Protein AF-0000000084493021 (afdb_homodimer)

Foldseek 3Di:
DPPQQFEEEFEEDEALPCLCLVLCVVCQVLNVVLGPAAEYEYEPNHHPSNVVVCVVGRYDYHYDHPPADLVRRLVRLVVVLVDDHFKYKYAYPLLVSLLCVPPVVQVSVVSSCLVVFQKEQEAADPVLLVLDDPLQNVLQVLLQVLLCVLLVHRARLPLGIMMHGSLLSVQCNVAPDANDCSLQSQCSCVQVVVGDYHYDHDNSSHDDCSRPPDDDDDDPVVVNVVSNVVSVRSSVSSVDHNPDD/DPPQQFEEEFEEDEALPCLCLVLCVVCQVLNVVLGPAYEYEYEPNHHPSNVVVCVVGRYDYHYDHPPADLVRRLVRLVVVLVDDHFKYKYAYPLLVSLLCVPPVVQSSVVSSCLVVFQKEQEAADPVLLVLDDPLQNVLQVLLQVLLCVLLVHRARLPLGIMMHGSLLSVQCNVAPDANDCSQQSQCSCCQVVVGDYHYDHDNSSHDDCSRPPDDDDDDPVVVNVVSNVVSVRSSVSSVPHNDDD

Secondary structure (DSSP, 8-state):
------EEEEEEE--TT-TTHHHHHHHHHHHHHH-SEEEEEEETTS-HHHHHHHHTSS-EEEEE----HHHHHHHHHHHHHTSS-SEEEEE-HHHHHHHHHHHHHHHHHHHHHGGG-SEEEEEE-HHHHTTS-HHHHHHHHHHHHHHHHHHTS-----SSEEEEEHHHHHHHHHH--SS--TTHHHHIIIIIS---EEEEEESTT---HHHHPPSS---HHHHHHHHHHHHHHHHHHHHHTT---/------EEEEEEE--TT-TTHHHHHHHHHHHHHH-SEEEEEEETTS-HHHHHHHHTSS-EEEEE----HHHHHHHHHHHHHTSS-SEEEEE-HHHHHHHHHHHHHHHHHHHHHGGG-SEEEEEE-HHHHTTS-HHHHHHHHHHHHHHHHHHTS----TTSEEEEEHHHHHHHHHH--SS--TTHHHHIIIIIS---EEEEEESTT---HHHHPPSS---HHHHHHHHHHHHHHHHHHHHHTT---

Organism: NCBI:txid1637975

Nearest PDB structures (foldseek):
  3t7n-assembly1_A  TM=5.748E-01  e=3.331E-04  Homo sapiens
  4kt7-assembly1_A  TM=5.056E-01  e=1.539E-04  Anaerococcus prevotii DSM 20548
  4nan-assembly1_A-2  TM=5.086E-01  e=2.958E-04  Arabidopsis thaliana
  5mrp-assembly1_A-2  TM=5.342E-01  e=7.650E-04  Arabidopsis thaliana
  4nal-assembly1_A-2  TM=5.034E-01  e=1.385E-03  Arabidopsis thaliana

Solvent-accessible surface area (backbone atoms only — not comparable to full-atom values): 25723 Å² total; per-residue (Å²): 126,86,74,71,85,38,35,20,37,26,22,36,47,76,37,58,80,35,79,56,38,67,62,46,67,73,43,45,67,59,52,62,67,70,28,70,41,39,29,36,27,33,27,69,66,33,22,67,67,38,53,52,56,41,69,74,45,83,48,45,74,43,78,37,78,81,74,51,69,35,54,42,50,50,52,15,51,50,54,40,66,71,54,83,56,54,22,35,38,38,34,41,40,53,46,45,52,48,14,51,72,75,28,44,67,56,50,50,52,50,58,71,52,40,78,79,35,50,26,31,41,34,16,40,28,72,71,21,46,67,51,40,60,66,51,53,46,63,30,44,51,53,28,23,48,37,37,15,58,69,72,72,46,90,52,45,53,80,59,52,36,33,29,29,20,46,71,43,47,52,51,40,63,75,66,67,76,62,85,50,49,62,36,37,50,58,32,40,30,41,56,64,66,63,42,62,73,48,77,46,66,34,62,35,58,35,53,47,65,94,64,62,55,72,90,74,89,68,54,72,46,52,52,39,48,55,37,38,49,48,27,39,54,37,34,53,40,40,70,44,55,61,54,84,124,126,86,73,71,86,38,34,20,36,24,22,35,48,79,37,58,79,35,79,57,39,66,61,45,64,73,42,45,66,58,54,61,67,70,28,72,40,40,30,36,27,32,27,70,64,34,22,65,67,37,53,52,56,41,69,75,47,83,48,45,75,42,80,38,78,81,74,52,67,35,52,41,50,51,52,16,52,49,56,40,66,71,53,83,56,52,21,35,38,38,34,41,40,55,46,45,52,47,14,49,72,76,29,44,68,58,51,50,52,50,58,69,51,40,80,80,35,49,26,30,41,34,16,42,29,72,71,21,46,67,50,41,60,66,52,53,45,63,31,44,52,52,27,23,50,37,37,15,59,68,71,72,46,90,50,46,52,82,61,54,34,34,28,30,19,48,69,44,45,51,51,39,61,75,66,67,80,61,84,50,50,59,37,37,50,59,32,40,31,39,56,62,68,63,43,62,73,46,77,47,66,34,63,33,61,35,54,45,65,95,63,60,53,73,90,76,89,71,53,72,46,52,52,38,49,53,38,38,47,49,28,40,54,36,34,52,39,38,69,45,54,62,54,83,126

Sequence (490 aa):
MNRLVRTALVTVTHDPHGRNVRLFQEFKDLLEDVYSELFITVSEESSINLMDVLKNSKFKTKKIPKLGAAYARREAVKFGLSGTSQYFHYCDFDRLLTWVQNHSIELRKIVSLLPQFDYLILGRTERAFNTHPIEWIETEKITNKIFSIELGKEVDITAGSCGFSREAGNYIKDYSKEKMTDAEWAMIVHRIANLEVKYLPVEGLEYQEDINSINGRVTDSEAWLSRLKLSFIISETACKVGKYKMNRLVRTALVTVTHDPHGRNVRLFQEFKDLLEDVYSELFITVSEESSINLMDVLKNSKFKTKKIPKLGAAYARREAVKFGLSGTSQYFHYCDFDRLLTWVQNHSIELRKIVSLLPQFDYLILGRTERAFNTHPIEWIETEKITNKIFSIELGKEVDITAGSCGFSREAGNYIKDYSKEKMTDAEWAMIVHRIANLEVKYLPVEGLEYQEDINSINGRVTDSEAWLSRLKLSFIISETACKVGKYK

pLDDT: mean 95.42, std 8.99, range [31.2, 98.88]

Structure (mmCIF, N/CA/C/O backbone):
data_AF-0000000084493021-model_v1
#
loop_
_entity.id
_entity.type
_entity.pdbx_description
1 polymer Glycosyltransferase
#
loop_
_atom_site.group_PDB
_atom_site.id
_atom_site.type_symbol
_atom_site.label_atom_id
_atom_site.label_alt_id
_atom_site.label_comp_id
_atom_site.label_asym_id
_atom_site.label_entity_id
_atom_site.label_seq_id
_atom_site.pdbx_PDB_ins_code
_atom_site.Cartn_x
_atom_site.Cartn_y
_atom_site.Cartn_z
_atom_site.occupancy
_atom_site.B_iso_or_equiv
_atom_site.auth_seq_id
_atom_site.auth_comp_id
_atom_site.auth_asym_id
_atom_site.auth_atom_id
_atom_site.pdbx_PDB_model_num
ATOM 1 N N . MET A 1 1 ? 11 46.188 22.906 1 31.2 1 MET A N 1
ATOM 2 C CA . MET A 1 1 ? 9.766 45.406 22.875 1 31.2 1 MET A CA 1
ATOM 3 C C . MET A 1 1 ? 10.039 43.938 22.547 1 31.2 1 MET A C 1
ATOM 5 O O . MET A 1 1 ? 10.594 43.625 21.5 1 31.2 1 MET A O 1
ATOM 9 N N . ASN A 1 2 ? 10.492 43.125 23.438 1 38.41 2 ASN A N 1
ATOM 10 C CA . ASN A 1 2 ? 10.859 41.719 23.281 1 38.41 2 ASN A CA 1
ATOM 11 C C . ASN A 1 2 ? 9.914 41 22.312 1 38.41 2 ASN A C 1
ATOM 13 O O . ASN A 1 2 ? 8.75 40.75 22.641 1 38.41 2 ASN A O 1
ATOM 17 N N . ARG A 1 3 ? 9.766 41.25 21.062 1 45.62 3 ARG A N 1
ATOM 18 C CA . ARG A 1 3 ? 8.805 40.844 20.047 1 45.62 3 ARG A CA 1
ATOM 19 C C . ARG A 1 3 ? 8.516 39.344 20.125 1 45.62 3 ARG A C 1
ATOM 21 O O . ARG A 1 3 ? 9.406 38.531 19.891 1 45.62 3 ARG A O 1
ATOM 28 N N . LEU A 1 4 ? 7.645 38.938 21.062 1 56.69 4 LEU A N 1
ATOM 29 C CA . LEU A 1 4 ? 7.207 37.562 21.297 1 56.69 4 LEU A CA 1
ATOM 30 C C . LEU A 1 4 ? 6.984 36.844 19.969 1 56.69 4 LEU A C 1
ATOM 32 O O . LEU A 1 4 ? 6.297 37.344 19.078 1 56.69 4 LEU A O 1
ATOM 36 N N . VAL A 1 5 ? 7.906 36 19.656 1 69.94 5 VAL A N 1
ATOM 37 C CA . VAL A 1 5 ? 7.844 35.219 18.438 1 69.94 5 VAL A CA 1
ATOM 38 C C . VAL A 1 5 ? 6.426 34.688 18.234 1 69.94 5 VAL A C 1
ATOM 40 O O . VAL A 1 5 ? 5.848 34.062 19.141 1 69.94 5 VAL A O 1
ATOM 43 N N . ARG A 1 6 ? 5.707 35.188 17.234 1 89.62 6 ARG A N 1
ATOM 44 C CA . ARG A 1 6 ? 4.309 34.969 16.891 1 89.62 6 ARG A CA 1
ATOM 45 C C . ARG A 1 6 ? 4.164 33.719 15.992 1 89.62 6 ARG A C 1
ATOM 47 O O . ARG A 1 6 ? 4.91 33.562 15.023 1 89.62 6 ARG A O 1
ATOM 54 N N . THR A 1 7 ? 3.359 32.812 16.5 1 98.06 7 THR A N 1
ATOM 55 C CA . THR A 1 7 ? 3.02 31.656 15.688 1 98.06 7 THR A CA 1
ATOM 56 C C . THR A 1 7 ? 1.592 31.766 15.156 1 98.06 7 THR A C 1
ATOM 58 O O . THR A 1 7 ? 0.655 31.984 15.93 1 98.06 7 THR A O 1
ATOM 61 N N . ALA A 1 8 ? 1.443 31.688 13.828 1 98.75 8 ALA A N 1
ATOM 62 C CA . ALA A 1 8 ? 0.124 31.703 13.203 1 98.75 8 ALA A CA 1
ATOM 63 C C . ALA A 1 8 ? -0.397 30.281 12.984 1 98.75 8 ALA A C 1
ATOM 65 O O . ALA A 1 8 ? 0.385 29.344 12.781 1 98.75 8 ALA A O 1
ATOM 66 N N . LEU A 1 9 ? -1.684 30.125 13.055 1 98.81 9 LEU A N 1
ATOM 67 C CA . LEU A 1 9 ? -2.344 28.891 12.641 1 98.81 9 LEU A CA 1
ATOM 68 C C . LEU A 1 9 ? -2.67 28.938 11.156 1 98.81 9 LEU A C 1
ATOM 70 O O . LEU A 1 9 ? -3.152 29.938 10.641 1 98.81 9 LEU A O 1
ATOM 74 N N . VAL A 1 10 ? -2.346 27.906 10.461 1 98.75 10 VAL A N 1
ATOM 75 C CA . VAL A 1 10 ? -2.758 27.656 9.078 1 98.75 10 VAL A CA 1
ATOM 76 C C . VAL A 1 10 ? -3.543 26.344 9 1 98.75 10 VAL A C 1
ATOM 78 O O . VAL A 1 10 ? -3.039 25.297 9.391 1 98.75 10 VAL A O 1
ATOM 81 N N . THR A 1 11 ? -4.785 26.422 8.531 1 98.62 11 THR A N 1
ATOM 82 C CA . THR A 1 11 ? -5.605 25.219 8.547 1 98.62 11 THR A CA 1
ATOM 83 C C . THR A 1 11 ? -6.586 25.219 7.379 1 98.62 11 THR A C 1
ATOM 85 O O . THR A 1 11 ? -6.664 26.188 6.625 1 98.62 11 THR A O 1
ATOM 88 N N . VAL A 1 12 ? -7.246 24 7.129 1 98 12 VAL A N 1
ATOM 89 C CA . VAL A 1 12 ? -8.148 23.812 6 1 98 12 VAL A CA 1
ATOM 90 C C . VAL A 1 12 ? -9.398 23.062 6.465 1 98 12 VAL A C 1
ATOM 92 O O . VAL A 1 12 ? -9.344 22.266 7.398 1 98 12 VAL A O 1
ATOM 95 N N . THR A 1 13 ? -10.516 23.344 5.797 1 96.19 13 THR A N 1
ATOM 96 C CA . THR A 1 13 ? -11.695 22.562 6.125 1 96.19 13 THR A CA 1
ATOM 97 C C . THR A 1 13 ? -12.609 22.422 4.91 1 96.19 13 THR A C 1
ATOM 99 O O . THR A 1 13 ? -12.688 23.328 4.078 1 96.19 13 THR A O 1
ATOM 102 N N . HIS A 1 14 ? -13.086 21.312 4.703 1 94.31 14 HIS A N 1
ATOM 103 C CA . HIS A 1 14 ? -14.219 20.969 3.846 1 94.31 14 HIS A CA 1
ATOM 104 C C . HIS A 1 14 ? -15.359 20.375 4.656 1 94.31 14 HIS A C 1
ATOM 106 O O . HIS A 1 14 ? -15.312 19.203 5.047 1 94.31 14 HIS A O 1
ATOM 112 N N . ASP A 1 15 ? -16.375 21.156 4.91 1 93.06 15 ASP A N 1
ATOM 113 C CA . ASP A 1 15 ? -17.438 20.766 5.84 1 93.06 15 ASP A CA 1
ATOM 114 C C . ASP A 1 15 ? -18.812 21.141 5.301 1 93.06 15 ASP A C 1
ATOM 116 O O . ASP A 1 15 ? -19.469 22.031 5.836 1 93.06 15 ASP A O 1
ATOM 120 N N . PRO A 1 16 ? -19.266 20.344 4.375 1 91.88 16 PRO A N 1
ATOM 121 C CA . PRO A 1 16 ? -20.547 20.672 3.75 1 91.88 16 PRO A CA 1
ATOM 122 C C . PRO A 1 16 ? -21.719 20.562 4.715 1 91.88 16 PRO A C 1
ATOM 124 O O . PRO A 1 16 ? -22.75 21.203 4.523 1 91.88 16 PRO A O 1
ATOM 127 N N . HIS A 1 17 ? -21.562 19.875 5.816 1 91.12 17 HIS A N 1
ATOM 128 C CA . HIS A 1 17 ? -22.703 19.594 6.691 1 91.12 17 HIS A CA 1
ATOM 129 C C . HIS A 1 17 ? -22.578 20.344 8.016 1 91.12 17 HIS A C 1
ATOM 131 O O . HIS A 1 17 ? -23.422 20.203 8.898 1 91.12 17 HIS A O 1
ATOM 137 N N . GLY A 1 18 ? -21.547 21.062 8.164 1 92.12 18 GLY A N 1
ATOM 138 C CA . GLY A 1 18 ? -21.359 21.859 9.367 1 92.12 18 GLY A CA 1
ATOM 139 C C . GLY A 1 18 ? -21.062 21.031 10.602 1 92.12 18 GLY A C 1
ATOM 140 O O . GLY A 1 18 ? -21.516 21.359 11.695 1 92.12 18 GLY A O 1
ATOM 141 N N . ARG A 1 19 ? -20.375 19.969 10.453 1 90.69 19 ARG A N 1
ATOM 142 C CA . ARG A 1 19 ? -20.094 19.031 11.531 1 90.69 19 ARG A CA 1
ATOM 143 C C . ARG A 1 19 ? -19.172 19.656 12.57 1 90.69 19 ARG A C 1
ATOM 145 O O . ARG A 1 19 ? -19.203 19.281 13.742 1 90.69 19 ARG A O 1
ATOM 152 N N . ASN A 1 20 ? -18.422 20.609 12.172 1 91.88 20 ASN A N 1
ATOM 153 C CA . ASN A 1 20 ? -17.391 21.172 13.039 1 91.88 20 ASN A CA 1
ATOM 154 C C . ASN A 1 20 ? -17.875 22.422 13.742 1 91.88 20 ASN A C 1
ATOM 156 O O . ASN A 1 20 ? -17.172 22.984 14.578 1 91.88 20 ASN A O 1
ATOM 160 N N . VAL A 1 21 ? -19.078 22.859 13.484 1 95.62 21 VAL A N 1
ATOM 161 C CA . VAL A 1 21 ? -19.547 24.172 13.93 1 95.62 21 VAL A CA 1
ATOM 162 C C . VAL A 1 21 ? -19.625 24.203 15.453 1 95.62 21 VAL A C 1
ATOM 164 O O . VAL A 1 21 ? -19.078 25.125 16.078 1 95.62 21 VAL A O 1
ATOM 167 N N . ARG A 1 22 ? -20.234 23.203 15.984 1 95.44 22 ARG A N 1
ATOM 168 C CA . ARG A 1 22 ? -20.422 23.188 17.438 1 95.44 22 ARG A CA 1
ATOM 169 C C . ARG A 1 22 ? -19.078 23.219 18.156 1 95.44 22 ARG A C 1
ATOM 171 O O . ARG A 1 22 ? -18.875 24.062 19.047 1 95.44 22 ARG A O 1
ATOM 178 N N . LEU A 1 23 ? -18.203 22.359 17.781 1 95.69 23 LEU A N 1
ATOM 179 C CA . LEU A 1 23 ? -16.906 22.266 18.438 1 95.69 23 LEU A CA 1
ATOM 180 C C . LEU A 1 23 ? -16.094 23.547 18.219 1 95.69 23 LEU A C 1
ATOM 182 O O . LEU A 1 23 ? -15.391 24 19.125 1 95.69 23 LEU A O 1
ATOM 186 N N . PHE A 1 24 ? -16.172 24.094 17.016 1 96.94 24 PHE A N 1
ATOM 187 C CA . PHE A 1 24 ? -15.453 25.344 16.734 1 96.94 24 PHE A CA 1
ATOM 188 C C . PHE A 1 24 ? -15.938 26.453 17.656 1 96.94 24 PHE A C 1
ATOM 190 O O . PHE A 1 24 ? -15.125 27.188 18.219 1 96.94 24 PHE A O 1
ATOM 197 N N . GLN A 1 25 ? -17.188 26.531 17.797 1 97.06 25 GLN A N 1
ATOM 198 C CA . GLN A 1 25 ? -17.75 27.578 18.656 1 97.06 25 GLN A CA 1
ATOM 199 C C . GLN A 1 25 ? -17.281 27.406 20.109 1 97.06 25 GLN A C 1
ATOM 201 O O . GLN A 1 25 ? -17 28.375 20.797 1 97.06 25 GLN A O 1
ATOM 206 N N . GLU A 1 26 ? -17.219 26.219 20.5 1 97.19 26 GLU A N 1
ATOM 207 C CA . GLU A 1 26 ? -16.828 25.906 21.875 1 97.19 26 GLU A CA 1
ATOM 208 C C . GLU A 1 26 ? -15.383 26.312 22.141 1 97.19 26 GLU A C 1
ATOM 210 O O . GLU A 1 26 ? -15.047 26.766 23.234 1 97.19 26 GLU A O 1
ATOM 215 N N . PHE A 1 27 ? -14.516 26.219 21.125 1 97.12 27 PHE A N 1
ATOM 216 C CA . PHE A 1 27 ? -13.094 26.344 21.391 1 97.12 27 PHE A CA 1
ATOM 217 C C . PHE A 1 27 ? -12.508 27.562 20.672 1 97.12 27 PHE A C 1
ATOM 219 O O . PHE A 1 27 ? -11.297 27.766 20.688 1 97.12 27 PHE A O 1
ATOM 226 N N . LYS A 1 28 ? -13.281 28.312 20.062 1 97 28 LYS A N 1
ATOM 227 C CA . LYS A 1 28 ? -12.875 29.469 19.281 1 97 28 LYS A CA 1
ATOM 228 C C . LYS A 1 28 ? -12 30.406 20.109 1 97 28 LYS A C 1
ATOM 230 O O . LYS A 1 28 ? -10.93 30.812 19.656 1 97 28 LYS A O 1
ATOM 235 N N . ASP A 1 29 ? -12.406 30.703 21.312 1 97.19 29 ASP A N 1
ATOM 236 C CA . ASP A 1 29 ? -11.68 31.641 22.156 1 97.19 29 ASP A CA 1
ATOM 237 C C . ASP A 1 29 ? -10.289 31.109 22.516 1 97.19 29 ASP A C 1
ATOM 239 O O . ASP A 1 29 ? -9.32 31.875 22.547 1 97.19 29 ASP A O 1
ATOM 243 N N . LEU A 1 30 ? -10.266 29.906 22.797 1 97.31 30 LEU A N 1
ATOM 244 C CA . LEU A 1 30 ? -8.977 29.297 23.109 1 97.31 30 LEU A CA 1
ATOM 245 C C . LEU A 1 30 ? -8.023 29.375 21.922 1 97.31 30 LEU A C 1
ATOM 247 O O . LEU A 1 30 ? -6.852 29.719 22.078 1 97.31 30 LEU A O 1
ATOM 251 N N . LEU A 1 31 ? -8.516 29.062 20.734 1 98.12 31 LEU A N 1
ATOM 252 C CA . LEU A 1 31 ? -7.684 29.141 19.547 1 98.12 31 LEU A CA 1
ATOM 253 C C . LEU A 1 31 ? -7.199 30.562 19.297 1 98.12 31 LEU A C 1
ATOM 255 O O . LEU A 1 31 ? -6.043 30.766 18.922 1 98.12 31 LEU A O 1
ATOM 259 N N . GLU A 1 32 ? -8.023 31.531 19.562 1 97.88 32 GLU A N 1
ATOM 260 C CA . GLU A 1 32 ? -7.68 32.938 19.375 1 97.88 32 GLU A CA 1
ATOM 261 C C . GLU A 1 32 ? -6.637 33.406 20.406 1 97.88 32 GLU A C 1
ATOM 263 O O . GLU A 1 32 ? -5.914 34.375 20.156 1 97.88 32 GLU A O 1
ATOM 268 N N . ASP A 1 33 ? -6.609 32.688 21.469 1 96.75 33 ASP A N 1
ATOM 269 C CA . ASP A 1 33 ? -5.641 33 22.516 1 96.75 33 ASP A CA 1
ATOM 270 C C . ASP A 1 33 ? -4.285 32.375 22.219 1 96.75 33 ASP A C 1
ATOM 272 O O . ASP A 1 33 ? -3.242 32.938 22.547 1 96.75 33 ASP A O 1
ATOM 276 N N . VAL A 1 34 ? -4.258 31.203 21.672 1 97.06 34 VAL A N 1
ATOM 277 C CA . VAL A 1 34 ? -3.061 30.391 21.469 1 97.06 34 VAL A CA 1
ATOM 278 C C . VAL A 1 34 ? -2.244 30.953 20.297 1 97.06 34 VAL A C 1
ATOM 280 O O . VAL A 1 34 ? -1.012 30.969 20.359 1 97.06 34 VAL A O 1
ATOM 283 N N . TYR A 1 35 ? -2.895 31.453 19.266 1 98.12 35 TYR A N 1
ATOM 284 C CA . TYR A 1 35 ? -2.199 31.844 18.047 1 98.12 35 TYR A CA 1
ATOM 285 C C . TYR A 1 35 ? -2.229 33.344 17.844 1 98.12 35 TYR A C 1
ATOM 287 O O . TYR A 1 35 ? -3.201 34 18.219 1 98.12 35 TYR A O 1
ATOM 295 N N . SER A 1 36 ? -1.176 33.844 17.188 1 97.25 36 SER A N 1
ATOM 296 C CA . SER A 1 36 ? -1.085 35.281 16.922 1 97.25 36 SER A CA 1
ATOM 297 C C . SER A 1 36 ? -1.972 35.656 15.742 1 97.25 36 SER A C 1
ATOM 299 O O . SER A 1 36 ? -2.461 36.781 15.68 1 97.25 36 SER A O 1
ATOM 301 N N . GLU A 1 37 ? -2.064 34.844 14.789 1 98 37 GLU A N 1
ATOM 302 C CA . GLU A 1 37 ? -2.924 34.938 13.609 1 98 37 GLU A CA 1
ATOM 303 C C . GLU A 1 37 ? -3.561 33.625 13.258 1 98 37 GLU A C 1
ATOM 305 O O . GLU A 1 37 ? -2.996 32.562 13.555 1 98 37 GLU A O 1
ATOM 310 N N . LEU A 1 38 ? -4.754 33.688 12.75 1 98.69 38 LEU A N 1
ATOM 311 C CA . LEU A 1 38 ? -5.488 32.469 12.398 1 98.69 38 LEU A CA 1
ATOM 312 C C . LEU A 1 38 ? -5.938 32.531 10.938 1 98.69 38 LEU A C 1
ATOM 314 O O . LEU A 1 38 ? -6.707 33.406 10.547 1 98.69 38 LEU A O 1
ATOM 318 N N . PHE A 1 39 ? -5.449 31.578 10.102 1 98.81 39 PHE A N 1
ATOM 319 C CA . PHE A 1 39 ? -5.797 31.5 8.688 1 98.81 39 PHE A CA 1
ATOM 320 C C . PHE A 1 39 ? -6.484 30.188 8.367 1 98.81 39 PHE A C 1
ATOM 322 O O . PHE A 1 39 ? -5.988 29.109 8.727 1 98.81 39 PHE A O 1
ATOM 329 N N . ILE A 1 40 ? -7.609 30.25 7.688 1 98.62 40 ILE A N 1
ATOM 330 C CA . ILE A 1 40 ? -8.328 29.047 7.316 1 98.62 40 ILE A CA 1
ATOM 331 C C . ILE A 1 40 ? -8.812 29.156 5.871 1 98.62 40 ILE A C 1
ATOM 333 O O . ILE A 1 40 ? -9.352 30.188 5.465 1 98.62 40 ILE A O 1
ATOM 337 N N . THR A 1 41 ? -8.508 28.125 5.062 1 98.25 41 THR A N 1
ATOM 338 C CA . THR A 1 41 ? -9.156 27.969 3.764 1 98.25 41 THR A CA 1
ATOM 339 C C . THR A 1 41 ? -10.375 27.062 3.865 1 98.25 41 THR A C 1
ATOM 341 O O . THR A 1 41 ? -10.32 26.016 4.52 1 98.25 41 THR A O 1
ATOM 344 N N . VAL A 1 42 ? -11.438 27.5 3.266 1 97.25 42 VAL A N 1
ATOM 345 C CA . VAL A 1 42 ? -12.711 26.781 3.332 1 97.25 42 VAL A CA 1
ATOM 346 C C . VAL A 1 42 ? -13.195 26.469 1.921 1 97.25 42 VAL A C 1
ATOM 348 O O . VAL A 1 42 ? -13.25 27.344 1.062 1 97.25 42 VAL A O 1
ATOM 351 N N . SER A 1 43 ? -13.516 25.172 1.724 1 95.81 43 SER A N 1
ATOM 352 C CA . SER A 1 43 ? -14.055 24.812 0.42 1 95.81 43 SER A CA 1
ATOM 353 C C . SER A 1 43 ? -15.367 25.531 0.141 1 95.81 43 SER A C 1
ATOM 355 O O . SER A 1 43 ? -16.188 25.719 1.046 1 95.81 43 SER A O 1
ATOM 357 N N . GLU A 1 44 ? -15.633 25.797 -1.139 1 94.75 44 GLU A N 1
ATOM 358 C CA . GLU A 1 44 ? -16.844 26.484 -1.557 1 94.75 44 GLU A CA 1
ATOM 359 C C . GLU A 1 44 ? -18.094 25.656 -1.254 1 94.75 44 GLU A C 1
ATOM 361 O O . GLU A 1 44 ? -19.203 26.172 -1.275 1 94.75 44 GLU A O 1
ATOM 366 N N . GLU A 1 45 ? -17.891 24.484 -0.912 1 93.25 45 GLU A N 1
ATOM 367 C CA . GLU A 1 45 ? -19 23.578 -0.639 1 93.25 45 GLU A CA 1
ATOM 368 C C . GLU A 1 45 ? -19.297 23.516 0.856 1 93.25 45 GLU A C 1
ATOM 370 O O . GLU A 1 45 ? -20.25 22.844 1.273 1 93.25 45 GLU A O 1
ATOM 375 N N . SER A 1 46 ? -18.562 24.188 1.654 1 92.88 46 SER A N 1
ATOM 376 C CA . SER A 1 46 ? -18.766 24.125 3.098 1 92.88 46 SER A CA 1
ATOM 377 C C . SER A 1 46 ? -20.047 24.844 3.508 1 92.88 46 SER A C 1
ATOM 379 O O . SER A 1 46 ? -20.531 25.719 2.789 1 92.88 46 SER A O 1
ATOM 381 N N . SER A 1 47 ? -20.594 24.469 4.621 1 92.69 47 SER A N 1
ATOM 382 C CA . SER A 1 47 ? -21.906 24.922 5.094 1 92.69 47 SER A CA 1
ATOM 383 C C . SER A 1 47 ? -21.891 26.422 5.371 1 92.69 47 SER A C 1
ATOM 385 O O . SER A 1 47 ? -20.891 26.969 5.836 1 92.69 47 SER A O 1
ATOM 387 N N . ILE A 1 48 ? -23 26.969 5.234 1 92.31 48 ILE A N 1
ATOM 388 C CA . ILE A 1 48 ? -23.203 28.391 5.504 1 92.31 48 ILE A CA 1
ATOM 389 C C . ILE A 1 48 ? -23.047 28.656 6.996 1 92.31 48 ILE A C 1
ATOM 391 O O . ILE A 1 48 ? -22.531 29.703 7.395 1 92.31 48 ILE A O 1
ATOM 395 N N . ASN A 1 49 ? -23.484 27.719 7.734 1 94.25 49 ASN A N 1
ATOM 396 C CA . ASN A 1 49 ? -23.375 27.859 9.18 1 94.25 49 ASN A CA 1
ATOM 397 C C . ASN A 1 49 ? -21.922 28 9.625 1 94.25 49 ASN A C 1
ATOM 399 O O . ASN A 1 49 ? -21.609 28.844 10.461 1 94.25 49 ASN A O 1
ATOM 403 N N . LEU A 1 50 ? -21.109 27.203 9.078 1 94.31 50 LEU A N 1
ATOM 404 C CA . LEU A 1 50 ? -19.688 27.297 9.406 1 94.31 50 LEU A CA 1
ATOM 405 C C . LEU A 1 50 ? -19.109 28.641 8.984 1 94.31 50 LEU A C 1
ATOM 407 O O . LEU A 1 50 ? -18.375 29.281 9.742 1 94.31 50 LEU A O 1
ATOM 411 N N . MET A 1 51 ? -19.469 29.094 7.828 1 94.56 51 MET A N 1
ATOM 412 C CA . MET A 1 51 ? -19 30.375 7.324 1 94.56 51 MET A CA 1
ATOM 413 C C . MET A 1 51 ? -19.422 31.516 8.242 1 94.56 51 MET A C 1
ATOM 415 O O . MET A 1 51 ? -18.641 32.438 8.5 1 94.56 51 MET A O 1
ATOM 419 N N . ASP A 1 52 ? -20.578 31.391 8.719 1 94.88 52 ASP A N 1
ATOM 420 C CA . ASP A 1 52 ? -21.109 32.438 9.594 1 94.88 52 ASP A CA 1
ATOM 421 C C . ASP A 1 52 ? -20.328 32.5 10.906 1 94.88 52 ASP A C 1
ATOM 423 O O . ASP A 1 52 ? -20 33.594 11.375 1 94.88 52 ASP A O 1
ATOM 427 N N . VAL A 1 53 ? -20.094 31.391 11.453 1 95.56 53 VAL A N 1
ATOM 428 C CA . VAL A 1 53 ? -19.391 31.359 12.734 1 95.56 53 VAL A CA 1
ATOM 429 C C . VAL A 1 53 ? -17.938 31.812 12.539 1 95.56 53 VAL A C 1
ATOM 431 O O . VAL A 1 53 ? -17.359 32.469 13.414 1 95.56 53 VAL A O 1
ATOM 434 N N . LEU A 1 54 ? -17.359 31.484 11.43 1 96.81 54 LEU A N 1
ATOM 435 C CA . LEU A 1 54 ? -16 31.922 11.125 1 96.81 54 LEU A CA 1
ATOM 436 C C . LEU A 1 54 ? -15.938 33.438 10.969 1 96.81 54 LEU A C 1
ATOM 438 O O . LEU A 1 54 ? -14.984 34.062 11.43 1 96.81 54 LEU A O 1
ATOM 442 N N . LYS A 1 55 ? -16.969 34.031 10.367 1 95.19 55 LYS A N 1
ATOM 443 C CA . LYS A 1 55 ? -17.031 35.469 10.172 1 95.19 55 LYS A CA 1
ATOM 444 C C . LYS A 1 55 ? -17.047 36.188 11.508 1 95.19 55 LYS A C 1
ATOM 446 O O . LYS A 1 55 ? -16.578 37.344 11.609 1 95.19 55 LYS A O 1
ATOM 451 N N . ASN A 1 56 ? -17.562 35.562 12.469 1 94.75 56 ASN A N 1
ATOM 452 C CA . ASN A 1 56 ? -17.672 36.156 13.797 1 94.75 56 ASN A CA 1
ATOM 453 C C . ASN A 1 56 ? -16.484 35.781 14.68 1 94.75 56 ASN A C 1
ATOM 455 O O . ASN A 1 56 ? -16.609 35.75 15.906 1 94.75 56 ASN A O 1
ATOM 459 N N . SER A 1 57 ? -15.414 35.438 14.125 1 97.25 57 SER A N 1
ATOM 460 C CA . SER A 1 57 ? -14.195 35.062 14.828 1 97.25 57 SER A CA 1
ATOM 461 C C . SER A 1 57 ? -12.992 35.844 14.312 1 97.25 57 SER A C 1
ATOM 463 O O . SER A 1 57 ? -13.133 36.688 13.43 1 97.25 57 SER A O 1
ATOM 465 N N . LYS A 1 58 ? -11.852 35.656 14.906 1 97.88 58 LYS A N 1
ATOM 466 C CA . LYS A 1 58 ? -10.617 36.312 14.477 1 97.88 58 LYS A CA 1
ATOM 467 C C . LYS A 1 58 ? -9.977 35.562 13.312 1 97.88 58 LYS A C 1
ATOM 469 O O . LYS A 1 58 ? -8.906 35.938 12.844 1 97.88 58 LYS A O 1
ATOM 474 N N . PHE A 1 59 ? -10.602 34.5 12.828 1 98.31 59 PHE A N 1
ATOM 475 C CA . PHE A 1 59 ? -10.078 33.719 11.711 1 98.31 59 PHE A CA 1
ATOM 476 C C . PHE A 1 59 ? -10.172 34.531 10.414 1 98.31 59 PHE A C 1
ATOM 478 O O . PHE A 1 59 ? -11.25 35.031 10.062 1 98.31 59 PHE A O 1
ATOM 485 N N . LYS A 1 60 ? -9.062 34.719 9.82 1 98.44 60 LYS A N 1
ATOM 486 C CA . LYS A 1 60 ? -9.078 35.125 8.422 1 98.44 60 LYS A CA 1
ATOM 487 C C . LYS A 1 60 ? -9.469 33.969 7.516 1 98.44 60 LYS A C 1
ATOM 489 O O . LYS A 1 60 ? -8.812 32.906 7.52 1 98.44 60 LYS A O 1
ATOM 494 N N . THR A 1 61 ? -10.492 34.156 6.723 1 98.19 61 THR A N 1
ATOM 495 C CA . THR A 1 61 ? -11.062 33.062 5.969 1 98.19 61 THR A CA 1
ATOM 496 C C . THR A 1 61 ? -10.945 33.312 4.469 1 98.19 61 THR A C 1
ATOM 498 O O . THR A 1 61 ? -11.219 34.406 3.992 1 98.19 61 THR A O 1
ATOM 501 N N . LYS A 1 62 ? -10.5 32.344 3.781 1 97.88 62 LYS A N 1
ATOM 502 C CA . LYS A 1 62 ? -10.461 32.375 2.322 1 97.88 62 LYS A CA 1
ATOM 503 C C . LYS A 1 62 ? -11.258 31.203 1.73 1 97.88 62 LYS A C 1
ATOM 505 O O . LYS A 1 62 ? -10.961 30.047 2 1 97.88 62 LYS A O 1
ATOM 510 N N . LYS A 1 63 ? -12.266 31.484 0.92 1 97.44 63 LYS A N 1
ATOM 511 C CA . LYS A 1 63 ? -13.031 30.453 0.214 1 97.44 63 LYS A CA 1
ATOM 512 C C . LYS A 1 63 ? -12.305 30 -1.042 1 97.44 63 LYS A C 1
ATOM 514 O O . LYS A 1 63 ? -11.82 30.812 -1.827 1 97.44 63 LYS A O 1
ATOM 519 N N . ILE A 1 64 ? -12.211 28.703 -1.198 1 97.88 64 ILE A N 1
ATOM 520 C CA . ILE A 1 64 ? -11.484 28.156 -2.342 1 97.88 64 ILE A CA 1
ATOM 521 C C . ILE A 1 64 ? -12.312 27.062 -3.012 1 97.88 64 ILE A C 1
ATOM 523 O O . ILE A 1 64 ? -13.195 26.484 -2.389 1 97.88 64 ILE A O 1
ATOM 527 N N . PRO A 1 65 ? -12 26.734 -4.324 1 96.94 65 PRO A N 1
ATOM 528 C CA . PRO A 1 65 ? -12.664 25.594 -4.973 1 96.94 65 PRO A CA 1
ATOM 529 C C . PRO A 1 65 ? -12.281 24.25 -4.348 1 96.94 65 PRO A C 1
ATOM 531 O O . PRO A 1 65 ? -11.195 24.125 -3.779 1 96.94 65 PRO A O 1
ATOM 534 N N . LYS A 1 66 ? -13.18 23.359 -4.426 1 94.94 66 LYS A N 1
ATOM 535 C CA . LYS A 1 66 ? -12.914 22 -3.951 1 94.94 66 LYS A CA 1
ATOM 536 C C . LYS A 1 66 ? -12.047 21.234 -4.949 1 94.94 66 LYS A C 1
ATOM 538 O O . LYS A 1 66 ? -12.57 20.484 -5.773 1 94.94 66 LYS A O 1
ATOM 543 N N . LEU A 1 67 ? -10.773 21.391 -4.859 1 95.19 67 LEU A N 1
ATOM 544 C CA . LEU A 1 67 ? -9.875 20.734 -5.805 1 95.19 67 LEU A CA 1
ATOM 545 C C . LEU A 1 67 ? -8.977 19.734 -5.098 1 95.19 67 LEU A C 1
ATOM 547 O O . LEU A 1 67 ? -7.906 19.375 -5.602 1 95.19 67 LEU A O 1
ATOM 551 N N . GLY A 1 68 ? -9.375 19.344 -3.801 1 94.06 68 GLY A N 1
ATOM 552 C CA . GLY A 1 68 ? -8.633 18.344 -3.061 1 94.06 68 GLY A CA 1
ATOM 553 C C . GLY A 1 68 ? -7.863 18.906 -1.885 1 94.06 68 GLY A C 1
ATOM 554 O O . GLY A 1 68 ? -7.605 20.125 -1.833 1 94.06 68 GLY A O 1
ATOM 555 N N . ALA A 1 69 ? -7.48 18.031 -1.028 1 93.44 69 ALA A N 1
ATOM 556 C CA . ALA A 1 69 ? -6.836 18.422 0.224 1 93.44 69 ALA A CA 1
ATOM 557 C C . ALA A 1 69 ? -5.48 19.078 -0.035 1 93.44 69 ALA A C 1
ATOM 559 O O . ALA A 1 69 ? -5.141 20.078 0.59 1 93.44 69 ALA A O 1
ATOM 560 N N . ALA A 1 70 ? -4.73 18.5 -0.93 1 97.31 70 ALA A N 1
ATOM 561 C CA . ALA A 1 70 ? -3.406 19.047 -1.218 1 97.31 70 ALA A CA 1
ATOM 562 C C . ALA A 1 70 ? -3.506 20.484 -1.717 1 97.31 70 ALA A C 1
ATOM 564 O O . ALA A 1 70 ? -2.736 21.344 -1.292 1 97.31 70 ALA A O 1
ATOM 565 N N . TYR A 1 71 ? -4.418 20.703 -2.6 1 97.69 71 TYR A N 1
ATOM 566 C CA . TYR A 1 71 ? -4.648 22.062 -3.1 1 97.69 71 TYR A CA 1
ATOM 567 C C . TYR A 1 71 ? -5.035 23 -1.964 1 97.69 71 TYR A C 1
ATOM 569 O O . TYR A 1 71 ? -4.492 24.109 -1.853 1 97.69 71 TYR A O 1
ATOM 577 N N . ALA A 1 72 ? -5.945 22.578 -1.144 1 97.94 72 ALA A N 1
ATOM 578 C CA . ALA A 1 72 ? -6.402 23.406 -0.023 1 97.94 72 ALA A CA 1
ATOM 579 C C . ALA A 1 72 ? -5.246 23.734 0.92 1 97.94 72 ALA A C 1
ATOM 581 O O . ALA A 1 72 ? -5.121 24.875 1.383 1 97.94 72 ALA A O 1
ATOM 582 N N . ARG A 1 73 ? -4.406 22.781 1.239 1 98.56 73 ARG A N 1
ATOM 583 C CA . ARG A 1 73 ? -3.273 22.984 2.139 1 98.56 73 ARG A CA 1
ATOM 584 C C . ARG A 1 73 ? -2.275 23.969 1.561 1 98.56 73 ARG A C 1
ATOM 586 O O . ARG A 1 73 ? -1.775 24.844 2.275 1 98.56 73 ARG A O 1
ATOM 593 N N . ARG A 1 74 ? -2.016 23.859 0.276 1 98.62 74 ARG A N 1
ATOM 594 C CA . ARG A 1 74 ? -1.11 24.812 -0.364 1 98.62 74 ARG A CA 1
ATOM 595 C C . ARG A 1 74 ? -1.675 26.234 -0.313 1 98.62 74 ARG A C 1
ATOM 597 O O . ARG A 1 74 ? -0.948 27.188 -0.03 1 98.62 74 ARG A O 1
ATOM 604 N N . GLU A 1 75 ? -2.959 26.328 -0.612 1 98.69 75 GLU A N 1
ATOM 605 C CA . GLU A 1 75 ? -3.604 27.641 -0.545 1 98.69 75 GLU A CA 1
ATOM 606 C C . GLU A 1 75 ? -3.557 28.203 0.871 1 98.69 75 GLU A C 1
ATOM 608 O O . GLU A 1 75 ? -3.418 29.422 1.057 1 98.69 75 GLU A O 1
ATOM 613 N N . ALA A 1 76 ? -3.697 27.328 1.819 1 98.69 76 ALA A N 1
ATOM 614 C CA . ALA A 1 76 ? -3.652 27.766 3.213 1 98.69 76 ALA A CA 1
ATOM 615 C C . ALA A 1 76 ? -2.268 28.297 3.578 1 98.69 76 ALA A C 1
ATOM 617 O O . ALA A 1 76 ? -2.143 29.297 4.289 1 98.69 76 ALA A O 1
ATOM 618 N N . VAL A 1 77 ? -1.235 27.594 3.16 1 98.81 77 VAL A N 1
ATOM 619 C CA . VAL A 1 77 ? 0.128 28.047 3.42 1 98.81 77 VAL A CA 1
ATOM 620 C C . VAL A 1 77 ? 0.349 29.422 2.779 1 98.81 77 VAL A C 1
ATOM 622 O O . VAL A 1 77 ? 0.844 30.344 3.428 1 98.81 77 VAL A O 1
ATOM 625 N N . LYS A 1 78 ? -0.043 29.547 1.498 1 98.75 78 LYS A N 1
ATOM 626 C CA . LYS A 1 78 ? 0.07 30.828 0.806 1 98.75 78 LYS A CA 1
ATOM 627 C C . LYS A 1 78 ? -0.667 31.938 1.563 1 98.75 78 LYS A C 1
ATOM 629 O O . LYS A 1 78 ? -0.147 33.031 1.724 1 98.75 78 LYS A O 1
ATOM 634 N N . PHE A 1 79 ? -1.858 31.609 1.962 1 98.81 79 PHE A N 1
ATOM 635 C CA . PHE A 1 79 ? -2.697 32.531 2.701 1 98.81 79 PHE A CA 1
ATOM 636 C C . PHE A 1 79 ? -2.027 32.938 4.008 1 98.81 79 PHE A C 1
ATOM 638 O O . PHE A 1 79 ? -1.964 34.125 4.332 1 98.81 79 PHE A O 1
ATOM 645 N N . GLY A 1 80 ? -1.504 32 4.762 1 98.69 80 GLY A N 1
ATOM 646 C CA . GLY A 1 80 ? -0.789 32.312 5.992 1 98.69 80 GLY A CA 1
ATOM 647 C C . GLY A 1 80 ? 0.411 33.219 5.789 1 98.69 80 GLY A C 1
ATOM 648 O O . GLY A 1 80 ? 0.649 34.125 6.586 1 98.69 80 GLY A O 1
ATOM 649 N N . LEU A 1 81 ? 1.106 33 4.723 1 98.56 81 LEU A N 1
ATOM 650 C CA . LEU A 1 81 ? 2.328 33.75 4.434 1 98.56 81 LEU A CA 1
ATOM 651 C C . LEU A 1 81 ? 2.01 35.188 4.074 1 98.56 81 LEU A C 1
ATOM 653 O O . LEU A 1 81 ? 2.906 36.031 4.039 1 98.56 81 LEU A O 1
ATOM 657 N N . SER A 1 82 ? 0.815 35.469 3.795 1 98.38 82 SER A N 1
ATOM 658 C CA . SER A 1 82 ? 0.417 36.844 3.553 1 98.38 82 SER A CA 1
ATOM 659 C C . SER A 1 82 ? 0.373 37.656 4.852 1 98.38 82 SER A C 1
ATOM 661 O O . SER A 1 82 ? 0.321 38.875 4.828 1 98.38 82 SER A O 1
ATOM 663 N N . GLY A 1 83 ? 0.341 36.969 5.957 1 97.75 83 GLY A N 1
ATOM 664 C CA . GLY A 1 83 ? 0.35 37.625 7.254 1 97.75 83 GLY A CA 1
ATOM 665 C C . GLY A 1 83 ? 1.733 38.062 7.688 1 97.75 83 GLY A C 1
ATOM 666 O O . GLY A 1 83 ? 2.639 38.188 6.859 1 97.75 83 GLY A O 1
ATOM 667 N N . THR A 1 84 ? 1.896 38.344 8.984 1 96.88 84 THR A N 1
ATOM 668 C CA . THR A 1 84 ? 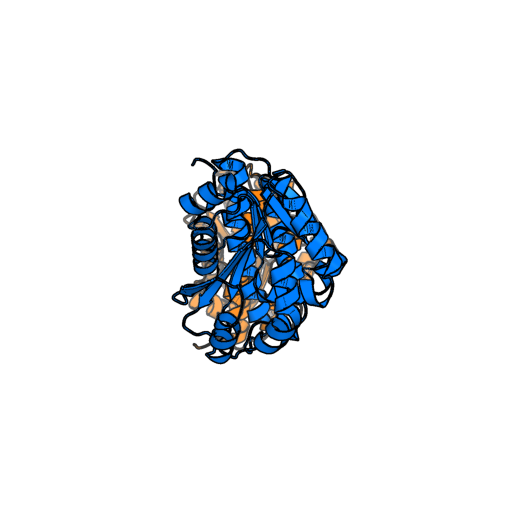3.137 38.938 9.461 1 96.88 84 THR A CA 1
ATOM 669 C C . THR A 1 84 ? 3.896 37.969 10.359 1 96.88 84 THR A C 1
ATOM 671 O O . THR A 1 84 ? 5.055 38.219 10.703 1 96.88 84 THR A O 1
ATOM 674 N N . SER A 1 85 ? 3.277 36.875 10.734 1 97.56 85 SER A N 1
ATOM 675 C CA . SER A 1 85 ? 3.9 35.906 11.641 1 97.56 85 SER A CA 1
ATOM 676 C C . SER A 1 85 ? 5.148 35.281 11.016 1 97.56 85 SER A C 1
ATOM 678 O O . SER A 1 85 ? 5.25 35.188 9.789 1 97.56 85 SER A O 1
ATOM 680 N N . GLN A 1 86 ? 6.07 34.875 11.883 1 97.94 86 GLN A N 1
ATOM 681 C CA . GLN A 1 86 ? 7.324 34.312 11.406 1 97.94 86 GLN A CA 1
ATOM 682 C C . GLN A 1 86 ? 7.316 32.781 11.516 1 97.94 86 GLN A C 1
ATOM 684 O O . GLN A 1 86 ? 8.164 32.125 10.914 1 97.94 86 GLN A O 1
ATOM 689 N N . TYR A 1 87 ? 6.402 32.25 12.273 1 98.69 87 TYR A N 1
ATOM 690 C CA . TYR A 1 87 ? 6.254 30.828 12.445 1 98.69 87 TYR A CA 1
ATOM 691 C C . TYR A 1 87 ? 4.801 30.391 12.258 1 98.69 87 TYR A C 1
ATOM 693 O O . TYR A 1 87 ? 3.883 31.203 12.469 1 98.69 87 TYR A O 1
ATOM 701 N N . PHE A 1 88 ? 4.656 29.156 11.875 1 98.88 88 PHE A N 1
ATOM 702 C CA . PHE A 1 88 ? 3.338 28.656 11.492 1 98.88 88 PHE A CA 1
ATOM 703 C C . PHE A 1 88 ? 3.105 27.25 12.031 1 98.88 88 PHE A C 1
ATOM 705 O O . PHE A 1 88 ? 4.023 26.438 12.047 1 98.88 88 PHE A O 1
ATOM 712 N N . HIS A 1 89 ? 1.938 27 12.484 1 98.88 89 HIS A N 1
ATOM 713 C CA . HIS A 1 89 ? 1.427 25.672 12.789 1 98.88 89 HIS A CA 1
ATOM 714 C C . HIS A 1 89 ? 0.356 25.25 11.789 1 98.88 89 HIS A C 1
ATOM 716 O O . HIS A 1 89 ? -0.705 25.875 11.711 1 98.88 89 HIS A O 1
ATOM 722 N N . TYR A 1 90 ? 0.668 24.266 11.039 1 98.88 90 TYR A N 1
ATOM 723 C CA . TYR A 1 90 ? -0.374 23.672 10.203 1 98.88 90 TYR A CA 1
ATOM 724 C C . TYR A 1 90 ? -1.014 22.484 10.891 1 98.88 90 TYR A C 1
ATOM 726 O O . TYR A 1 90 ? -0.313 21.594 11.398 1 98.88 90 TYR A O 1
ATOM 734 N N . CYS A 1 91 ? -2.26 22.375 10.789 1 98.62 91 CYS A N 1
ATOM 735 C CA . CYS A 1 91 ? -3.037 21.25 11.273 1 98.62 91 CYS A CA 1
ATOM 736 C C . CYS A 1 91 ? -4.406 21.188 10.609 1 98.62 91 CYS A C 1
ATOM 738 O O . CYS A 1 91 ? -5.109 22.203 10.555 1 98.62 91 CYS A O 1
ATOM 740 N N . ASP A 1 92 ? -4.781 19.984 10.086 1 96.44 92 ASP A N 1
ATOM 741 C CA . ASP A 1 92 ? -6.141 19.859 9.57 1 96.44 92 ASP A CA 1
ATOM 742 C C . ASP A 1 92 ? -7.164 20.297 10.625 1 96.44 92 ASP A C 1
ATOM 744 O O . ASP A 1 92 ? -7.016 19.984 11.805 1 96.44 92 ASP A O 1
ATOM 748 N N . PHE A 1 93 ? -8.203 20.906 10.141 1 97.12 93 PHE A N 1
ATOM 749 C CA . PHE A 1 93 ? -9.125 21.594 11.047 1 97.12 93 PHE A CA 1
ATOM 750 C C . PHE A 1 93 ? -9.781 20.594 11.992 1 97.12 93 PHE A C 1
ATOM 752 O O . PHE A 1 93 ? -9.891 20.844 13.195 1 97.12 93 PHE A O 1
ATOM 759 N N . ASP A 1 94 ? -10.234 19.453 11.43 1 95.31 94 ASP A N 1
ATOM 760 C CA . ASP A 1 94 ? -10.875 18.453 12.281 1 95.31 94 ASP A CA 1
ATOM 761 C C . ASP A 1 94 ? -9.891 17.891 13.312 1 95.31 94 ASP A C 1
ATOM 763 O O . ASP A 1 94 ? -10.258 17.641 14.461 1 95.31 94 ASP A O 1
ATOM 767 N N . ARG A 1 95 ? -8.641 17.75 12.922 1 96.94 95 ARG A N 1
ATOM 768 C CA . ARG A 1 95 ? -7.609 17.297 13.844 1 96.94 95 ARG A CA 1
ATOM 769 C C . ARG A 1 95 ? -7.324 18.328 14.914 1 96.94 95 ARG A C 1
ATOM 771 O O . ARG A 1 95 ? -7.086 17.984 16.078 1 96.94 95 ARG A O 1
ATOM 778 N N . LEU A 1 96 ? -7.297 19.547 14.5 1 98.19 96 LEU A N 1
ATOM 779 C CA . LEU A 1 96 ? -7.09 20.656 15.43 1 98.19 96 LEU A CA 1
ATOM 780 C C . LEU A 1 96 ? -8.18 20.688 16.5 1 98.19 96 LEU A C 1
ATOM 782 O O . LEU A 1 96 ? -7.891 20.875 17.688 1 98.19 96 LEU A O 1
ATOM 786 N N . LEU A 1 97 ? -9.406 20.469 16.062 1 97.56 97 LEU A N 1
ATOM 787 C CA . LEU A 1 97 ? -10.531 20.484 17 1 97.56 97 LEU A CA 1
ATOM 788 C C . LEU A 1 97 ? -10.445 19.312 17.969 1 97.56 97 LEU A C 1
ATOM 790 O O . LEU A 1 97 ? -10.719 19.484 19.172 1 97.56 97 LEU A O 1
ATOM 794 N N . THR A 1 98 ? -10.039 18.172 17.5 1 97.88 98 THR A N 1
ATOM 795 C CA . THR A 1 98 ? -9.812 17.031 18.391 1 97.88 98 THR A CA 1
ATOM 796 C C . THR A 1 98 ? -8.703 17.359 19.391 1 97.88 98 THR A C 1
ATOM 798 O O . THR A 1 98 ? -8.844 17.062 20.594 1 97.88 98 THR A O 1
ATOM 801 N N . TRP A 1 99 ? -7.637 17.969 18.891 1 98.5 99 TRP A N 1
ATOM 802 C CA . TRP A 1 99 ? -6.484 18.312 19.719 1 98.5 99 TRP A CA 1
ATOM 803 C C . TRP A 1 99 ? -6.871 19.266 20.828 1 98.5 99 TRP A C 1
ATOM 805 O O . TRP A 1 99 ? -6.609 19.016 22 1 98.5 99 TRP A O 1
ATOM 815 N N . VAL A 1 100 ? -7.578 20.328 20.531 1 97.69 100 VAL A N 1
ATOM 816 C CA . VAL A 1 100 ? -7.914 21.344 21.516 1 97.69 100 VAL A CA 1
ATOM 817 C C . VAL A 1 100 ? -8.953 20.797 22.5 1 97.69 100 VAL A C 1
ATOM 819 O O . VAL A 1 100 ? -8.93 21.125 23.688 1 97.69 100 VAL A O 1
ATOM 822 N N . GLN A 1 101 ? -9.844 19.922 22.016 1 97.44 101 GLN A N 1
ATOM 823 C CA . GLN A 1 101 ? -10.883 19.344 22.875 1 97.44 101 GLN A CA 1
ATOM 824 C C . GLN A 1 101 ? -10.273 18.453 23.953 1 97.44 101 GLN A C 1
ATOM 826 O O . GLN A 1 101 ? -10.703 18.484 25.109 1 97.44 101 GLN A O 1
ATOM 831 N N . ASN A 1 102 ? -9.273 17.734 23.609 1 97.75 102 ASN A N 1
ATOM 832 C CA . ASN A 1 102 ? -8.844 16.672 24.516 1 97.75 102 ASN A CA 1
ATOM 833 C C . ASN A 1 102 ? -7.477 16.969 25.125 1 97.75 102 ASN A C 1
ATOM 835 O O . ASN A 1 102 ? -7.117 16.406 26.156 1 97.75 102 ASN A O 1
ATOM 839 N N . HIS A 1 103 ? -6.699 17.828 24.469 1 98.31 103 HIS A N 1
ATOM 840 C CA . HIS A 1 103 ? -5.324 18.078 24.891 1 98.31 103 HIS A CA 1
ATOM 841 C C . HIS A 1 103 ? -4.945 19.547 24.703 1 98.31 103 HIS A C 1
ATOM 843 O O . HIS A 1 103 ? -3.92 19.844 24.078 1 98.31 103 HIS A O 1
ATOM 849 N N . SER A 1 104 ? -5.695 20.469 25.266 1 98.06 104 SER A N 1
ATOM 850 C CA . SER A 1 104 ? -5.512 21.906 25.047 1 98.06 104 SER A CA 1
ATOM 851 C C . SER A 1 104 ? -4.199 22.391 25.641 1 98.06 104 SER A C 1
ATOM 853 O O . SER A 1 104 ? -3.533 23.25 25.078 1 98.06 104 SER A O 1
ATOM 855 N N . ILE A 1 105 ? -3.807 21.844 26.766 1 98.19 105 ILE A N 1
ATOM 856 C CA . ILE A 1 105 ? -2.561 22.234 27.406 1 98.19 105 ILE A CA 1
ATOM 857 C C . ILE A 1 105 ? -1.376 21.859 26.516 1 98.19 105 ILE A C 1
ATOM 859 O O . ILE A 1 105 ? -0.451 22.641 26.328 1 98.19 105 ILE A O 1
ATOM 863 N N . GLU A 1 106 ? -1.418 20.625 26.016 1 98.69 106 GLU A N 1
ATOM 864 C CA . GLU A 1 106 ? -0.361 20.188 25.109 1 98.69 106 GLU A CA 1
ATOM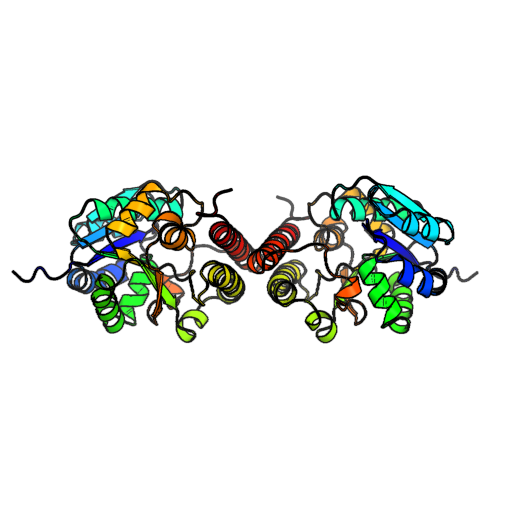 865 C C . GLU A 1 106 ? -0.286 21.094 23.875 1 98.69 106 GLU A C 1
ATOM 867 O O . GLU A 1 106 ? 0.804 21.469 23.438 1 98.69 106 GLU A O 1
ATOM 872 N N . LEU A 1 107 ? -1.439 21.438 23.297 1 98.56 107 LEU A N 1
ATOM 873 C CA . LEU A 1 107 ? -1.461 22.281 22.125 1 98.56 107 LEU A CA 1
ATOM 874 C C . LEU A 1 107 ? -0.746 23.609 22.391 1 98.56 107 LEU A C 1
ATOM 876 O O . LEU A 1 107 ? 0.101 24.031 21.609 1 98.56 107 LEU A O 1
ATOM 880 N N . ARG A 1 108 ? -1.067 24.219 23.5 1 97.62 108 ARG A N 1
ATOM 881 C CA . ARG A 1 108 ? -0.449 25.484 23.859 1 97.62 108 ARG A CA 1
ATOM 882 C C . ARG A 1 108 ? 1.064 25.344 23.984 1 97.62 108 ARG A C 1
ATOM 884 O O . ARG A 1 108 ? 1.813 26.203 23.5 1 97.62 108 ARG A O 1
ATOM 891 N N . LYS A 1 109 ? 1.44 24.297 24.609 1 98 109 LYS A N 1
ATOM 892 C CA . LYS A 1 109 ? 2.867 24.047 24.797 1 98 109 LYS A CA 1
ATOM 893 C C . LYS A 1 109 ? 3.57 23.859 23.453 1 98 109 LYS A C 1
ATOM 895 O O . LYS A 1 109 ? 4.645 24.422 23.234 1 98 109 LYS A O 1
ATOM 900 N N . ILE A 1 110 ? 2.982 23.062 22.609 1 98.19 110 ILE A N 1
ATOM 901 C CA . ILE A 1 110 ? 3.58 22.766 21.312 1 98.19 110 ILE A CA 1
ATOM 902 C C . ILE A 1 110 ? 3.719 24.062 20.516 1 98.19 110 ILE A C 1
ATOM 904 O O . ILE A 1 110 ? 4.77 24.312 19.922 1 98.19 110 ILE A O 1
ATOM 908 N N . VAL A 1 111 ? 2.701 24.875 20.469 1 98.12 111 VAL A N 1
ATOM 909 C CA . VAL A 1 111 ? 2.715 26.109 19.688 1 98.12 111 VAL A CA 1
ATOM 910 C C . VAL A 1 111 ? 3.832 27.016 20.203 1 98.12 111 VAL A C 1
ATOM 912 O O . VAL A 1 111 ? 4.508 27.688 19.406 1 98.12 111 VAL A O 1
ATOM 915 N N . SER A 1 112 ? 4.086 26.984 21.453 1 97 112 SER A N 1
ATOM 916 C CA . SER A 1 112 ? 5.125 27.828 22.047 1 97 112 SER A CA 1
ATOM 917 C C . SER A 1 112 ? 6.516 27.344 21.656 1 97 112 SER A C 1
ATOM 919 O O . SER A 1 112 ? 7.48 28.109 21.703 1 97 112 SER A O 1
ATOM 921 N N . LEU A 1 113 ? 6.625 26.078 21.281 1 97.44 113 LEU A N 1
ATOM 922 C CA . LEU A 1 113 ? 7.914 25.469 20.969 1 97.44 113 LEU A CA 1
ATOM 923 C C . LEU A 1 113 ? 8.266 25.672 19.5 1 97.44 113 LEU A C 1
ATOM 925 O O . LEU A 1 113 ? 9.43 25.562 19.125 1 97.44 113 LEU A O 1
ATOM 929 N N . LEU A 1 114 ? 7.32 26.016 18.656 1 98.06 114 LEU A N 1
ATOM 930 C CA . LEU A 1 114 ? 7.469 25.969 17.203 1 98.06 114 LEU A CA 1
ATOM 931 C C . LEU A 1 114 ? 8.547 26.938 16.75 1 98.06 114 LEU A C 1
ATOM 933 O O . LEU A 1 114 ? 9.312 26.641 15.828 1 98.06 114 LEU A O 1
ATOM 937 N N . PRO A 1 115 ? 8.734 28.094 17.422 1 97.81 115 PRO A N 1
ATOM 938 C CA . PRO A 1 115 ? 9.734 29.062 16.953 1 97.81 115 PRO A CA 1
ATOM 939 C C . PRO A 1 115 ? 11.164 28.547 17.094 1 97.81 115 PRO A C 1
ATOM 941 O O . PRO A 1 115 ? 12.094 29.156 16.578 1 97.81 115 PRO A O 1
ATOM 944 N N . GLN A 1 116 ? 11.367 27.406 17.641 1 97.56 116 GLN A N 1
ATOM 945 C CA . GLN A 1 116 ? 12.703 26.844 17.812 1 97.56 116 GLN A CA 1
ATOM 946 C C . GLN A 1 116 ? 13.125 26.031 16.594 1 97.56 116 GLN A C 1
ATOM 948 O O . GLN A 1 116 ? 14.289 25.641 16.469 1 97.56 116 GLN A O 1
ATOM 953 N N . PHE A 1 117 ? 12.227 25.844 15.664 1 98.25 117 PHE A N 1
ATOM 954 C CA . PHE A 1 117 ? 12.492 24.891 14.594 1 98.25 117 PHE A CA 1
ATOM 955 C C . PHE A 1 117 ? 12.281 25.516 13.227 1 98.25 117 PHE A C 1
ATOM 957 O O . PHE A 1 117 ? 11.375 26.344 13.055 1 98.25 117 PHE A O 1
ATOM 964 N N . ASP A 1 118 ? 13.07 25.109 12.273 1 98.56 118 ASP A N 1
ATOM 965 C CA . ASP A 1 118 ? 12.758 25.438 10.883 1 98.56 118 ASP A CA 1
ATOM 966 C C . ASP A 1 118 ? 11.547 24.656 10.391 1 98.56 118 ASP A C 1
ATOM 968 O O . ASP A 1 118 ? 10.688 25.203 9.688 1 98.56 118 ASP A O 1
ATOM 972 N N . TYR A 1 119 ? 11.555 23.469 10.703 1 98.81 119 TYR A N 1
ATOM 973 C CA . TYR A 1 119 ? 10.461 22.562 10.383 1 98.81 119 TYR A CA 1
ATOM 974 C C . TYR A 1 119 ? 10.344 21.453 11.43 1 98.81 119 TYR A C 1
ATOM 976 O O . TYR A 1 119 ? 11.328 20.781 11.75 1 98.81 119 TYR A O 1
ATOM 984 N N . LEU A 1 120 ? 9.18 21.312 11.953 1 98.88 120 LEU A N 1
ATOM 985 C CA . LEU A 1 120 ? 8.898 20.297 12.969 1 98.88 120 LEU A CA 1
ATOM 986 C C . LEU A 1 120 ? 7.738 19.406 12.539 1 98.88 120 LEU A C 1
ATOM 988 O O . LEU A 1 120 ? 6.602 19.859 12.422 1 98.88 120 LEU A O 1
ATOM 992 N N . ILE A 1 121 ? 8.039 18.141 12.281 1 98.88 121 ILE A N 1
ATOM 993 C CA . ILE A 1 121 ? 6.988 17.156 12.062 1 98.88 121 ILE A CA 1
ATOM 994 C C . ILE A 1 121 ? 6.285 16.859 13.383 1 98.88 121 ILE A C 1
ATOM 996 O O . ILE A 1 121 ? 6.93 16.5 14.375 1 98.88 121 ILE A O 1
ATOM 1000 N N . LEU A 1 122 ? 5.082 17.109 13.391 1 98.88 122 LEU A N 1
ATOM 1001 C CA . LEU A 1 122 ? 4.27 16.656 14.516 1 98.88 122 LEU A CA 1
ATOM 1002 C C . LEU A 1 122 ? 3.561 15.344 14.18 1 98.88 122 LEU A C 1
ATOM 1004 O O . LEU A 1 122 ? 2.676 15.312 13.328 1 98.88 122 LEU A O 1
ATOM 1008 N N . GLY A 1 123 ? 3.99 14.289 14.766 1 98.62 123 GLY A N 1
ATOM 1009 C CA . GLY A 1 123 ? 3.389 12.984 14.586 1 98.62 123 GLY A CA 1
ATOM 1010 C C . GLY A 1 123 ? 2.611 12.516 15.805 1 98.62 123 GLY A C 1
ATOM 1011 O O . GLY A 1 123 ? 2.295 13.312 16.688 1 98.62 123 GLY A O 1
ATOM 1012 N N . ARG A 1 124 ? 2.17 11.32 15.805 1 98.75 124 ARG A N 1
ATOM 1013 C CA . ARG A 1 124 ? 1.37 10.781 16.906 1 98.75 124 ARG A CA 1
ATOM 1014 C C . ARG A 1 124 ? 2.217 9.906 17.812 1 98.75 124 ARG A C 1
ATOM 1016 O O . ARG A 1 124 ? 3.123 9.211 17.359 1 98.75 124 ARG A O 1
ATOM 1023 N N . THR A 1 125 ? 1.893 10.008 19.094 1 98.69 125 THR A N 1
ATOM 1024 C CA . THR A 1 125 ? 2.383 8.961 19.984 1 98.69 125 THR A CA 1
ATOM 1025 C C . THR A 1 125 ? 1.795 7.605 19.594 1 98.69 125 THR A C 1
ATOM 1027 O O . THR A 1 125 ? 0.833 7.535 18.828 1 98.69 125 THR A O 1
ATOM 1030 N N . GLU A 1 126 ? 2.391 6.559 20.203 1 98.25 126 GLU A N 1
ATOM 1031 C CA . GLU A 1 126 ? 1.864 5.227 19.922 1 98.25 126 GLU A CA 1
ATOM 1032 C C . GLU A 1 126 ? 0.396 5.121 20.328 1 98.25 126 GLU A C 1
ATOM 1034 O O . GLU A 1 126 ? -0.416 4.559 19.578 1 98.25 126 GLU A O 1
ATOM 1039 N N . ARG A 1 127 ? 0.047 5.641 21.5 1 98.56 127 ARG A N 1
ATOM 1040 C CA . ARG A 1 127 ? -1.335 5.609 21.969 1 98.56 127 ARG A CA 1
ATOM 1041 C C . ARG A 1 127 ? -2.262 6.328 20.984 1 98.56 127 ARG A C 1
ATOM 1043 O O . ARG A 1 127 ? -3.291 5.781 20.594 1 98.56 127 ARG A O 1
ATOM 1050 N N . ALA A 1 128 ? -1.919 7.562 20.641 1 98.75 128 ALA A N 1
ATOM 1051 C CA . ALA A 1 128 ? -2.744 8.359 19.734 1 98.75 128 ALA A CA 1
ATOM 1052 C C . ALA A 1 128 ? -2.885 7.668 18.375 1 98.75 128 ALA A C 1
ATOM 1054 O O . ALA A 1 128 ? -3.971 7.656 17.797 1 98.75 128 ALA A O 1
ATOM 1055 N N . PHE A 1 129 ? -1.765 7.074 17.922 1 98.69 129 PHE A N 1
ATOM 1056 C CA . PHE A 1 129 ? -1.739 6.375 16.641 1 98.69 129 PHE A CA 1
ATOM 1057 C C . PHE A 1 129 ? -2.717 5.207 16.641 1 98.69 129 PHE A C 1
ATOM 1059 O O . PHE A 1 129 ? -3.455 5.004 15.68 1 98.69 129 PHE A O 1
ATOM 1066 N N . ASN A 1 130 ? -2.873 4.535 17.719 1 98.5 130 ASN A N 1
ATOM 1067 C CA . ASN A 1 130 ? -3.65 3.305 17.828 1 98.5 130 ASN A CA 1
ATOM 1068 C C . ASN A 1 130 ? -5.137 3.598 18.016 1 98.5 130 ASN A C 1
ATOM 1070 O O . ASN A 1 130 ? -5.949 2.676 18.094 1 98.5 130 ASN A O 1
ATOM 1074 N N . THR A 1 131 ? -5.508 4.863 18.094 1 98.5 131 THR A N 1
ATOM 1075 C CA . THR A 1 131 ? -6.922 5.223 18.172 1 98.5 131 THR A CA 1
ATOM 1076 C C . THR A 1 131 ? -7.555 5.223 16.781 1 98.5 131 THR A C 1
ATOM 1078 O O . THR A 1 131 ? -8.773 5.297 16.641 1 98.5 131 THR A O 1
ATOM 1081 N N . HIS A 1 132 ? -6.793 5.086 15.711 1 98.12 132 HIS A N 1
ATOM 1082 C CA . HIS A 1 132 ? -7.277 5.184 14.336 1 98.12 132 HIS A CA 1
ATOM 1083 C C . HIS A 1 132 ? -7.84 3.854 13.852 1 98.12 132 HIS A C 1
ATOM 1085 O O . HIS A 1 132 ? -7.527 2.801 14.414 1 98.12 132 HIS A O 1
ATOM 1091 N N . PRO A 1 133 ? -8.727 3.934 12.82 1 96.81 133 PRO A N 1
ATOM 1092 C CA . PRO A 1 133 ? -9.18 2.686 12.195 1 96.81 133 PRO A CA 1
ATOM 1093 C C . PRO A 1 133 ? -8.016 1.799 11.758 1 96.81 133 PRO A C 1
ATOM 1095 O O . PRO A 1 133 ? -6.969 2.305 11.336 1 96.81 133 PRO A O 1
ATOM 1098 N N . ILE A 1 134 ? -8.172 0.535 11.781 1 97.75 134 ILE A N 1
ATOM 1099 C CA . ILE A 1 134 ? -7.105 -0.444 11.594 1 97.75 134 ILE A CA 1
ATOM 1100 C C . ILE A 1 134 ? -6.508 -0.298 10.195 1 97.75 134 ILE A C 1
ATOM 1102 O O . ILE A 1 134 ? -5.305 -0.485 10.008 1 97.75 134 ILE A O 1
ATOM 1106 N N . GLU A 1 135 ? -7.316 0.061 9.148 1 97.44 135 GLU A N 1
ATOM 1107 C CA . GLU A 1 135 ? -6.793 0.21 7.797 1 97.44 135 GLU A CA 1
ATOM 1108 C C . GLU A 1 135 ? -5.852 1.406 7.699 1 97.44 135 GLU A C 1
ATOM 1110 O O . GLU A 1 135 ? -4.914 1.4 6.895 1 97.44 135 GLU A O 1
ATOM 1115 N N . TRP A 1 136 ? -6.082 2.426 8.586 1 97.75 136 TRP A N 1
ATOM 1116 C CA . TRP A 1 136 ? -5.137 3.537 8.664 1 97.75 136 TRP A CA 1
ATOM 1117 C C . TRP A 1 136 ? -3.82 3.094 9.289 1 97.75 136 TRP A C 1
ATOM 1119 O O . TRP A 1 136 ? -2.75 3.316 8.719 1 97.75 136 TRP A O 1
ATOM 1129 N N . ILE A 1 137 ? -3.971 2.439 10.375 1 98.62 137 ILE A N 1
ATOM 1130 C CA . ILE A 1 137 ? -2.809 2.049 11.164 1 98.62 137 ILE A CA 1
ATOM 1131 C C . ILE A 1 137 ? -1.873 1.188 10.32 1 98.62 137 ILE A C 1
ATOM 1133 O O . ILE A 1 137 ? -0.689 1.502 10.18 1 98.62 137 ILE A O 1
ATOM 1137 N N . GLU A 1 138 ? -2.389 0.21 9.703 1 98.56 138 GLU A N 1
ATOM 1138 C CA . GLU A 1 138 ? -1.563 -0.775 9.016 1 98.56 138 GLU A CA 1
ATOM 1139 C C . GLU A 1 138 ? -0.929 -0.181 7.758 1 98.56 138 GLU A C 1
ATOM 1141 O O . GLU A 1 138 ? 0.227 -0.471 7.445 1 98.56 138 GLU A O 1
ATOM 1146 N N . THR A 1 139 ? -1.647 0.631 7.027 1 98.75 139 THR A N 1
ATOM 1147 C CA . THR A 1 139 ? -1.094 1.209 5.805 1 98.75 139 THR A CA 1
ATOM 1148 C C . THR A 1 139 ? -0.109 2.326 6.137 1 98.75 139 THR A C 1
ATOM 1150 O O . THR A 1 139 ? 0.935 2.451 5.492 1 98.75 139 THR A O 1
ATOM 1153 N N . GLU A 1 140 ? -0.43 3.09 7.156 1 98.75 140 GLU A N 1
ATOM 1154 C CA . GLU A 1 140 ? 0.431 4.223 7.492 1 98.75 140 GLU A CA 1
ATOM 1155 C C . GLU A 1 140 ? 1.739 3.752 8.117 1 98.75 140 GLU A C 1
ATOM 1157 O O . GLU A 1 140 ? 2.766 4.426 8.008 1 98.75 140 GLU A O 1
ATOM 1162 N N . LYS A 1 141 ? 1.725 2.635 8.766 1 98.69 141 LYS A N 1
ATOM 1163 C CA . LYS A 1 141 ? 2.98 2.066 9.25 1 98.69 141 LYS A CA 1
ATOM 1164 C C . LYS A 1 141 ? 3.982 1.9 8.109 1 98.69 141 LYS A C 1
ATOM 1166 O O . LYS A 1 141 ? 5.172 2.178 8.273 1 98.69 141 LYS A O 1
ATOM 1171 N N . ILE A 1 142 ? 3.475 1.471 7 1 98.75 142 ILE A N 1
ATOM 1172 C CA . ILE A 1 142 ? 4.34 1.273 5.844 1 98.75 142 ILE A CA 1
ATOM 1173 C C . ILE A 1 142 ? 4.801 2.627 5.309 1 98.75 142 ILE A C 1
ATOM 1175 O O . ILE A 1 142 ? 5.984 2.809 5.008 1 98.75 142 ILE A O 1
ATOM 1179 N N . THR A 1 143 ? 3.916 3.588 5.223 1 98.81 143 THR A N 1
ATOM 1180 C CA . THR A 1 143 ? 4.25 4.934 4.77 1 98.81 143 THR A CA 1
ATOM 1181 C C . THR A 1 143 ? 5.324 5.555 5.66 1 98.81 143 THR A C 1
ATOM 1183 O O . THR A 1 143 ? 6.32 6.082 5.16 1 98.81 143 THR A O 1
ATOM 1186 N N . ASN A 1 144 ? 5.055 5.434 6.934 1 98.81 144 ASN A N 1
ATOM 1187 C CA . ASN A 1 144 ? 5.992 5.996 7.898 1 98.81 144 ASN A CA 1
ATOM 1188 C C . ASN A 1 144 ? 7.359 5.324 7.816 1 98.81 144 ASN A C 1
ATOM 1190 O O . ASN A 1 144 ? 8.391 5.98 7.953 1 98.81 144 ASN A O 1
AT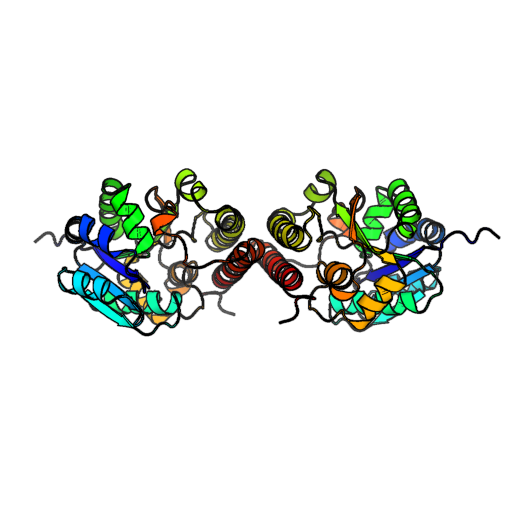OM 1194 N N . LYS A 1 145 ? 7.363 4.027 7.598 1 98.69 145 LYS A N 1
ATOM 1195 C CA . LYS A 1 145 ? 8.617 3.299 7.438 1 98.69 145 LYS A CA 1
ATOM 1196 C C . LYS A 1 145 ? 9.406 3.82 6.238 1 98.69 145 LYS A C 1
ATOM 1198 O O . LYS A 1 145 ? 10.594 4.133 6.359 1 98.69 145 LYS A O 1
ATOM 1203 N N . ILE A 1 146 ? 8.789 3.943 5.09 1 98.75 146 ILE A N 1
ATOM 1204 C CA . ILE A 1 146 ? 9.453 4.379 3.865 1 98.75 146 ILE A CA 1
ATOM 1205 C C . ILE A 1 146 ? 9.969 5.805 4.039 1 98.75 146 ILE A C 1
ATOM 1207 O O . ILE A 1 146 ? 11.117 6.102 3.709 1 98.75 146 ILE A O 1
ATOM 1211 N N . PHE A 1 147 ? 9.141 6.684 4.566 1 98.75 147 PHE A N 1
ATOM 1212 C CA . PHE A 1 147 ? 9.555 8.062 4.781 1 98.75 147 PHE A CA 1
ATOM 1213 C C . PHE A 1 147 ? 10.734 8.133 5.742 1 98.75 147 PHE A C 1
ATOM 1215 O O . PHE A 1 147 ? 11.68 8.898 5.527 1 98.75 147 PHE A O 1
ATOM 1222 N N . SER A 1 148 ? 10.609 7.367 6.852 1 98.75 148 SER A N 1
ATOM 1223 C CA . SER A 1 148 ? 11.664 7.359 7.863 1 98.75 148 SER A CA 1
ATOM 1224 C C . SER A 1 148 ? 13 6.941 7.266 1 98.75 148 SER A C 1
ATOM 1226 O O . SER A 1 148 ? 14.047 7.488 7.625 1 98.75 148 SER A O 1
ATOM 1228 N N . ILE A 1 149 ? 12.977 5.969 6.367 1 98.44 149 ILE A N 1
ATOM 1229 C CA . ILE A 1 149 ? 14.188 5.559 5.672 1 98.44 149 ILE A CA 1
ATOM 1230 C C . ILE A 1 149 ? 14.742 6.73 4.863 1 98.44 149 ILE A C 1
ATOM 1232 O O . ILE A 1 149 ? 15.93 7.043 4.941 1 98.44 149 ILE A O 1
ATOM 1236 N N . GLU A 1 150 ? 13.914 7.445 4.121 1 97.75 150 GLU A N 1
ATOM 1237 C CA . GLU A 1 150 ? 14.32 8.547 3.252 1 97.75 150 GLU A CA 1
ATOM 1238 C C . GLU A 1 150 ? 14.859 9.719 4.066 1 97.75 150 GLU A C 1
ATOM 1240 O O . GLU A 1 150 ? 15.82 10.367 3.662 1 97.75 150 GLU A O 1
ATOM 1245 N N . LEU A 1 151 ? 14.188 9.969 5.18 1 97.94 151 LEU A N 1
ATOM 1246 C CA . LEU A 1 151 ? 14.57 11.102 6.016 1 97.94 151 LEU A CA 1
ATOM 1247 C C . LEU A 1 151 ? 15.789 10.758 6.871 1 97.94 151 LEU A C 1
ATOM 1249 O O . LEU A 1 151 ? 16.531 11.656 7.289 1 97.94 151 LEU A O 1
ATOM 1253 N N . GLY A 1 152 ? 16 9.461 7.184 1 97.31 152 GLY A N 1
ATOM 1254 C CA . GLY A 1 152 ? 17.078 9.016 8.055 1 97.31 152 GLY A CA 1
ATOM 1255 C C . GLY A 1 152 ? 16.734 9.109 9.531 1 97.31 152 GLY A C 1
ATOM 1256 O O . GLY A 1 152 ? 17.625 9.188 10.375 1 97.31 152 GLY A O 1
ATOM 1257 N N . LYS A 1 153 ? 15.383 9.227 9.797 1 97.12 153 LYS A N 1
ATOM 1258 C CA . LYS A 1 153 ? 14.867 9.336 11.164 1 97.12 153 LYS A CA 1
ATOM 1259 C C . LYS A 1 153 ? 13.477 8.727 11.273 1 97.12 153 LYS A C 1
ATOM 1261 O O . LYS A 1 153 ? 12.641 8.906 10.383 1 97.12 153 LYS A O 1
ATOM 1266 N N . GLU A 1 154 ? 13.242 7.992 12.367 1 97.88 154 GLU A N 1
ATOM 1267 C CA . GLU A 1 154 ? 11.93 7.387 12.578 1 97.88 154 GLU A CA 1
ATOM 1268 C C . GLU A 1 154 ? 10.883 8.445 12.914 1 97.88 154 GLU A C 1
ATOM 1270 O O . GLU A 1 154 ? 11 9.133 13.93 1 97.88 154 GLU A O 1
ATOM 1275 N N . VAL A 1 155 ? 9.867 8.578 12.102 1 98.19 155 VAL A N 1
ATOM 1276 C CA . VAL A 1 155 ? 8.852 9.594 12.352 1 98.19 155 VAL A CA 1
ATOM 1277 C C . VAL A 1 155 ? 7.484 9.078 11.898 1 98.19 155 VAL A C 1
ATOM 1279 O O . VAL A 1 155 ? 7.398 8.141 11.102 1 98.19 155 VAL A O 1
ATOM 1282 N N . ASP A 1 156 ? 6.449 9.586 12.477 1 98.75 156 ASP A N 1
ATOM 1283 C CA . ASP A 1 156 ? 5.078 9.508 11.977 1 98.75 156 ASP A CA 1
ATOM 1284 C C . ASP A 1 156 ? 4.738 10.727 11.117 1 98.75 156 ASP A C 1
ATOM 1286 O O . ASP A 1 156 ? 4.395 11.789 11.648 1 98.75 156 ASP A O 1
ATOM 1290 N N . ILE A 1 157 ? 4.793 10.57 9.789 1 98.62 157 ILE A N 1
ATOM 1291 C CA . ILE A 1 157 ? 4.664 11.703 8.875 1 98.62 157 ILE A CA 1
ATOM 1292 C C . ILE A 1 157 ? 3.205 11.852 8.453 1 98.62 157 ILE A C 1
ATOM 1294 O O . ILE A 1 157 ? 2.846 12.828 7.781 1 98.62 157 ILE A O 1
ATOM 1298 N N . THR A 1 158 ? 2.332 10.906 8.891 1 97.88 158 THR A N 1
ATOM 1299 C CA . THR A 1 158 ? 1.006 10.828 8.289 1 97.88 158 THR A CA 1
ATOM 1300 C C . THR A 1 158 ? -0.04 11.469 9.195 1 97.88 158 THR A C 1
ATOM 1302 O O . THR A 1 158 ? -1.242 11.32 8.969 1 97.88 158 THR A O 1
ATOM 1305 N N . ALA A 1 159 ? 0.345 12.18 10.211 1 95.56 159 ALA A N 1
ATOM 1306 C CA . ALA A 1 159 ? -0.595 12.68 11.211 1 95.56 159 ALA A CA 1
ATOM 1307 C C . ALA A 1 159 ? -1.304 13.938 10.719 1 95.56 159 ALA A C 1
ATOM 1309 O O . ALA A 1 159 ? -2.357 14.312 11.242 1 95.56 159 ALA A O 1
ATOM 1310 N N . GLY A 1 160 ? -0.726 14.633 9.75 1 93.06 160 GLY A N 1
ATOM 1311 C CA . GLY A 1 160 ? -1.412 15.766 9.156 1 93.06 160 GLY A CA 1
ATOM 1312 C C . GLY A 1 160 ? -1.153 17.078 9.883 1 93.06 160 GLY A C 1
ATOM 1313 O O . GLY A 1 160 ? -2.031 17.938 9.953 1 93.06 160 GLY A O 1
ATOM 1314 N N . SER A 1 161 ? -0.004 17.188 10.547 1 98.38 161 SER A N 1
ATOM 1315 C CA . SER A 1 161 ? 0.338 18.422 11.242 1 98.38 161 SER A CA 1
ATOM 1316 C C . SER A 1 161 ? 1.844 18.656 11.234 1 98.38 161 SER A C 1
ATOM 1318 O O . SER A 1 161 ? 2.631 17.703 11.188 1 98.38 161 SER A O 1
ATOM 1320 N N . CYS A 1 162 ? 2.201 19.953 11.188 1 98.81 162 CYS A N 1
ATOM 1321 C CA . CYS A 1 162 ? 3.602 20.359 11.258 1 98.81 162 CYS A CA 1
ATOM 1322 C C . CYS A 1 162 ? 3.732 21.812 11.664 1 98.81 162 CYS A C 1
ATOM 1324 O O . CYS A 1 162 ? 2.746 22.547 11.664 1 98.81 162 CYS A O 1
ATOM 1326 N N . GLY A 1 163 ? 4.898 22.172 12.188 1 98.81 163 GLY A N 1
ATOM 1327 C CA . GLY A 1 163 ? 5.324 23.547 12.352 1 98.81 163 GLY A CA 1
ATOM 1328 C C . GLY A 1 163 ? 6.438 23.938 11.398 1 98.81 163 GLY A C 1
ATOM 1329 O O . GLY A 1 163 ? 7.293 23.125 11.062 1 98.81 163 GLY A O 1
ATOM 1330 N N . PHE A 1 164 ? 6.406 25.203 10.992 1 98.88 164 PHE A N 1
ATOM 1331 C CA . PHE A 1 164 ? 7.492 25.578 10.102 1 98.88 164 PHE A CA 1
ATOM 1332 C C . PHE A 1 164 ? 7.758 27.078 10.195 1 98.88 164 PHE A C 1
ATOM 1334 O O . PHE A 1 164 ? 6.867 27.859 10.547 1 98.88 164 PHE A O 1
ATOM 1341 N N . SER A 1 165 ? 8.945 27.484 9.914 1 98.81 165 SER A N 1
ATOM 1342 C CA . SER A 1 165 ? 9.352 28.891 9.836 1 98.81 165 SER A CA 1
ATOM 1343 C C . SER A 1 165 ? 8.859 29.531 8.539 1 98.81 165 SER A C 1
ATOM 1345 O O . SER A 1 165 ? 8.469 28.828 7.602 1 98.81 165 SER A O 1
ATOM 1347 N N . ARG A 1 166 ? 8.906 30.859 8.555 1 98.56 166 ARG A N 1
ATOM 1348 C CA . ARG A 1 166 ? 8.531 31.594 7.344 1 98.56 166 ARG A CA 1
ATOM 1349 C C . ARG A 1 166 ? 9.438 31.219 6.176 1 98.56 166 ARG A C 1
ATOM 1351 O O . ARG A 1 166 ? 8.977 31.078 5.043 1 98.56 166 ARG A O 1
ATOM 1358 N N . GLU A 1 167 ? 10.703 31.031 6.449 1 98.75 167 GLU A N 1
ATOM 1359 C CA . GLU A 1 167 ? 11.625 30.609 5.402 1 98.75 167 GLU A CA 1
ATOM 1360 C C . GLU A 1 167 ? 11.203 29.266 4.805 1 98.75 167 GLU A C 1
ATOM 1362 O O . GLU A 1 167 ? 11.078 29.141 3.586 1 98.75 167 GLU A O 1
ATOM 1367 N N . ALA A 1 168 ? 10.984 28.281 5.633 1 98.88 168 ALA A N 1
ATOM 1368 C CA . ALA A 1 168 ? 10.523 26.984 5.172 1 98.88 168 ALA A CA 1
ATOM 1369 C C . ALA A 1 168 ? 9.203 27.094 4.414 1 98.88 168 ALA A C 1
ATOM 1371 O O . ALA A 1 168 ? 9.023 26.469 3.371 1 98.88 168 ALA A O 1
ATOM 1372 N N . GLY A 1 169 ? 8.297 27.922 4.957 1 98.88 169 GLY A N 1
ATOM 1373 C CA . GLY A 1 169 ? 7.02 28.141 4.309 1 98.88 169 GLY A CA 1
ATOM 1374 C C . GLY A 1 169 ? 7.148 28.672 2.895 1 98.88 169 GLY A C 1
ATOM 1375 O O . GLY A 1 169 ? 6.387 28.281 2.008 1 98.88 169 GLY A O 1
ATOM 1376 N N . ASN A 1 170 ? 8.062 29.562 2.711 1 98.88 170 ASN A N 1
ATOM 1377 C CA . ASN A 1 170 ? 8.273 30.109 1.376 1 98.88 170 ASN A CA 1
ATOM 1378 C C . ASN A 1 170 ? 8.766 29.047 0.402 1 98.88 170 ASN A C 1
ATOM 1380 O O . ASN A 1 170 ? 8.367 29.031 -0.763 1 98.88 170 ASN A O 1
ATOM 1384 N N . TYR A 1 171 ? 9.609 28.141 0.851 1 98.88 171 TYR A N 1
ATOM 1385 C CA . TYR A 1 171 ? 10.023 27.031 -0 1 98.88 171 TYR A CA 1
ATOM 1386 C C . TYR A 1 171 ? 8.852 26.125 -0.321 1 98.88 171 TYR A C 1
ATOM 1388 O O . TYR A 1 171 ? 8.703 25.672 -1.458 1 98.88 171 TYR A O 1
ATOM 1396 N N . ILE A 1 172 ? 8.055 25.828 0.668 1 98.88 172 ILE A N 1
ATOM 1397 C CA . ILE A 1 172 ? 6.875 25 0.452 1 98.88 172 ILE A CA 1
ATOM 1398 C C . ILE A 1 172 ? 5.965 25.656 -0.581 1 98.88 172 ILE A C 1
ATOM 1400 O O . ILE A 1 172 ? 5.527 25 -1.534 1 98.88 172 ILE A O 1
ATOM 1404 N N . LYS A 1 173 ? 5.711 26.922 -0.411 1 98.81 173 LYS A N 1
ATOM 1405 C CA . LYS A 1 173 ? 4.879 27.688 -1.335 1 98.81 173 LYS A CA 1
ATOM 1406 C C . LYS A 1 173 ? 5.406 27.578 -2.764 1 98.81 173 LYS A C 1
ATOM 1408 O O . LYS A 1 173 ? 4.633 27.406 -3.705 1 98.81 173 LYS A O 1
ATOM 1413 N N . ASP A 1 174 ? 6.68 27.641 -2.936 1 98.5 174 ASP A N 1
ATOM 1414 C CA . ASP A 1 174 ? 7.297 27.75 -4.254 1 98.5 174 ASP A CA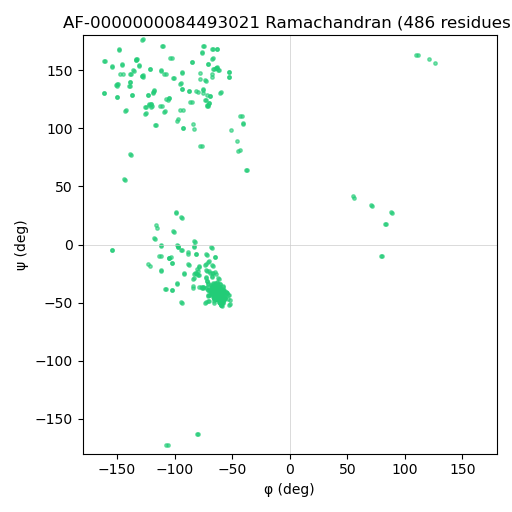 1
ATOM 1415 C C . ASP A 1 174 ? 7.414 26.375 -4.918 1 98.5 174 ASP A C 1
ATOM 1417 O O . ASP A 1 174 ? 7.375 26.266 -6.145 1 98.5 174 ASP A O 1
ATOM 1421 N N . TYR A 1 175 ? 7.457 25.266 -4.137 1 98.44 175 TYR A N 1
ATOM 1422 C CA . TYR A 1 175 ? 7.898 24.016 -4.746 1 98.44 175 TYR A CA 1
ATOM 1423 C C . TYR A 1 175 ? 6.836 22.938 -4.598 1 98.44 175 TYR A C 1
ATOM 1425 O O . TYR A 1 175 ? 6.895 21.906 -5.266 1 98.44 175 TYR A O 1
ATOM 1433 N N . SER A 1 176 ? 5.859 23.094 -3.703 1 98.62 176 SER A N 1
ATOM 1434 C CA . SER A 1 176 ? 4.859 22.062 -3.482 1 98.62 176 SER A CA 1
ATOM 1435 C C . SER A 1 176 ? 3.928 21.922 -4.684 1 98.62 176 SER A C 1
ATOM 1437 O O . SER A 1 176 ? 3.357 22.906 -5.148 1 98.62 176 SER A O 1
ATOM 1439 N N . LYS A 1 177 ? 3.729 20.719 -5.242 1 97.94 177 LYS A N 1
ATOM 1440 C CA . LYS A 1 177 ? 2.91 20.516 -6.434 1 97.94 177 LYS A CA 1
ATOM 1441 C C . LYS A 1 177 ? 2.35 19.094 -6.48 1 97.94 177 LYS A C 1
ATOM 1443 O O . LYS A 1 177 ? 1.605 18.734 -7.398 1 97.94 177 LYS A O 1
ATOM 1448 N N . GLU A 1 178 ? 2.734 18.25 -5.555 1 97.56 178 GLU A N 1
ATOM 1449 C CA . GLU A 1 178 ? 2.383 16.828 -5.594 1 97.56 178 GLU A CA 1
ATOM 1450 C C . GLU A 1 178 ? 0.921 16.609 -5.211 1 97.56 178 GLU A C 1
ATOM 1452 O O . GLU A 1 178 ? 0.279 17.516 -4.66 1 97.56 178 GLU A O 1
ATOM 1457 N N . LYS A 1 179 ? 0.433 15.406 -5.383 1 96 179 LYS A N 1
ATOM 1458 C CA . LYS A 1 179 ? -0.955 15.047 -5.113 1 96 179 LYS A CA 1
ATOM 1459 C C . LYS A 1 179 ? -1.231 15.008 -3.613 1 96 179 LYS A C 1
ATOM 1461 O O . LYS A 1 179 ? -2.369 15.211 -3.182 1 96 179 LYS A O 1
ATOM 1466 N N . MET A 1 180 ? -0.285 14.672 -2.834 1 96.62 180 MET A N 1
ATOM 1467 C CA . MET A 1 180 ? -0.357 14.68 -1.375 1 96.62 180 MET A CA 1
ATOM 1468 C C . MET A 1 180 ? 0.803 15.469 -0.776 1 96.62 180 MET A C 1
ATOM 1470 O O . MET A 1 180 ? 1.933 15.383 -1.26 1 96.62 180 MET A O 1
ATOM 1474 N N . THR A 1 181 ? 0.538 16.141 0.278 1 98 181 THR A N 1
ATOM 1475 C CA . THR A 1 181 ? 1.543 17.047 0.801 1 98 181 THR A CA 1
ATOM 1476 C C . THR A 1 181 ? 2.24 16.453 2.02 1 98 181 THR A C 1
ATOM 1478 O O . THR A 1 181 ? 3.268 16.969 2.469 1 98 181 THR A O 1
ATOM 1481 N N . ASP A 1 182 ? 1.727 15.344 2.582 1 96.94 182 ASP A N 1
ATOM 1482 C CA . ASP A 1 182 ? 2.127 14.812 3.883 1 96.94 182 ASP A CA 1
ATOM 1483 C C . ASP A 1 182 ? 3.643 14.641 3.961 1 96.94 182 ASP A C 1
ATOM 1485 O O . ASP A 1 182 ? 4.281 15.141 4.887 1 96.94 182 ASP A O 1
ATOM 1489 N N . ALA A 1 183 ? 4.172 13.977 2.994 1 98.25 183 ALA A N 1
ATOM 1490 C CA . ALA A 1 183 ? 5.617 13.758 2.982 1 98.25 183 ALA A CA 1
ATOM 1491 C C . ALA A 1 183 ? 6.332 14.859 2.201 1 98.25 183 ALA A C 1
ATOM 1493 O O . ALA A 1 183 ? 7.504 15.141 2.451 1 98.25 183 ALA A O 1
ATOM 1494 N N . GLU A 1 184 ? 5.684 15.508 1.29 1 98.69 184 GLU A N 1
ATOM 1495 C CA . GLU A 1 184 ? 6.266 16.453 0.343 1 98.69 184 GLU A CA 1
ATOM 1496 C C . GLU A 1 184 ? 6.902 17.641 1.067 1 98.69 184 GLU A C 1
ATOM 1498 O O . GLU A 1 184 ? 8.047 18 0.785 1 98.69 184 GLU A O 1
ATOM 1503 N N . TRP A 1 185 ? 6.156 18.234 1.986 1 98.81 185 TRP A N 1
ATOM 1504 C CA . TRP A 1 185 ? 6.605 19.469 2.635 1 98.81 185 TRP A CA 1
ATOM 1505 C C . TRP A 1 185 ? 7.902 19.234 3.404 1 98.81 185 TRP A C 1
ATOM 1507 O O . TRP A 1 185 ? 8.852 20.016 3.283 1 98.81 185 TRP A O 1
ATOM 1517 N N . ALA A 1 186 ? 7.93 18.125 4.133 1 98.81 186 ALA A N 1
ATOM 1518 C CA . ALA A 1 186 ? 9.148 17.797 4.875 1 98.81 186 ALA A CA 1
ATOM 1519 C C . ALA A 1 186 ? 10.32 17.562 3.928 1 98.81 186 ALA A C 1
ATOM 1521 O O . ALA A 1 186 ? 11.445 18 4.203 1 98.81 186 ALA A O 1
ATOM 1522 N N . MET A 1 187 ? 10.055 16.938 2.807 1 98.69 187 MET A N 1
ATOM 1523 C CA . MET A 1 187 ? 11.125 16.641 1.866 1 98.69 187 MET A CA 1
ATOM 1524 C C . MET A 1 187 ? 11.602 17.906 1.155 1 98.69 187 MET A C 1
ATOM 1526 O O . MET A 1 187 ? 12.789 18.031 0.851 1 98.69 187 MET A O 1
ATOM 1530 N N . ILE A 1 188 ? 10.711 18.812 0.831 1 98.75 188 ILE A N 1
ATOM 1531 C CA . ILE A 1 188 ? 11.094 20.109 0.265 1 98.75 188 ILE A CA 1
ATOM 1532 C C . ILE A 1 188 ? 12.031 20.828 1.227 1 98.75 188 ILE A C 1
ATOM 1534 O O . ILE A 1 188 ? 13.094 21.312 0.823 1 98.75 188 ILE A O 1
ATOM 1538 N N . VAL A 1 189 ? 11.68 20.859 2.486 1 98.88 189 VAL A N 1
ATOM 1539 C CA . VAL A 1 189 ? 12.461 21.562 3.492 1 98.88 189 VAL A CA 1
ATOM 1540 C C . VAL A 1 189 ? 13.805 20.875 3.686 1 98.88 189 VAL A C 1
ATOM 1542 O O . VAL A 1 189 ? 14.852 21.531 3.729 1 98.88 189 VAL A O 1
ATOM 1545 N N . HIS A 1 190 ? 13.773 19.562 3.721 1 98.5 190 HIS A N 1
ATOM 1546 C CA . HIS A 1 190 ? 14.961 18.766 3.992 1 98.5 190 HIS A CA 1
ATOM 1547 C C . HIS A 1 190 ? 15.914 18.766 2.801 1 98.5 190 HIS A C 1
ATOM 1549 O O . HIS A 1 190 ? 17.094 19.078 2.945 1 98.5 190 HIS A O 1
ATOM 1555 N N . ARG A 1 191 ? 15.406 18.5 1.634 1 98.25 191 ARG A N 1
ATOM 1556 C CA . ARG A 1 191 ? 16.281 18.203 0.504 1 98.25 191 ARG A CA 1
ATOM 1557 C C . ARG A 1 191 ? 16.484 19.438 -0.366 1 98.25 191 ARG A C 1
ATOM 1559 O O . ARG A 1 191 ? 17.547 19.609 -0.958 1 98.25 191 ARG A O 1
ATOM 1566 N N . ILE A 1 192 ? 15.508 20.266 -0.495 1 98.25 192 ILE A N 1
ATOM 1567 C CA . ILE A 1 192 ? 15.609 21.406 -1.397 1 98.25 192 ILE A CA 1
ATOM 1568 C C . ILE A 1 192 ? 16.094 22.641 -0.627 1 98.25 192 ILE A C 1
ATOM 1570 O O . ILE A 1 192 ? 17.078 23.281 -1.016 1 98.25 192 ILE A O 1
ATOM 1574 N N . ALA A 1 193 ? 15.461 22.938 0.486 1 98.44 193 ALA A N 1
ATOM 1575 C CA . ALA A 1 193 ? 15.82 24.109 1.267 1 98.44 193 ALA A CA 1
ATOM 1576 C C . ALA A 1 193 ? 17.062 23.859 2.102 1 98.44 193 ALA A C 1
ATOM 1578 O O . ALA A 1 193 ? 17.703 24.812 2.572 1 98.44 193 ALA A O 1
ATOM 1579 N N . ASN A 1 194 ? 17.375 22.562 2.293 1 98.31 194 ASN A N 1
ATOM 1580 C CA . ASN A 1 194 ? 18.484 22.172 3.156 1 98.31 194 ASN A CA 1
ATOM 1581 C C . ASN A 1 194 ? 18.344 22.766 4.555 1 98.31 194 ASN A C 1
ATOM 1583 O O . ASN A 1 194 ? 19.312 23.312 5.102 1 98.31 194 ASN A O 1
ATOM 1587 N N . LEU A 1 195 ? 17.141 22.75 5.07 1 98.56 195 LEU A N 1
ATOM 1588 C CA . LEU A 1 195 ? 16.844 23.172 6.434 1 98.56 195 LEU A CA 1
ATOM 1589 C C . LEU A 1 195 ? 16.609 21.969 7.336 1 98.56 195 LEU A C 1
ATOM 1591 O O . LEU A 1 195 ? 16.344 20.859 6.852 1 98.56 195 LEU A O 1
ATOM 1595 N N . GLU A 1 196 ? 16.734 22.203 8.57 1 98.19 196 GLU A N 1
ATOM 1596 C CA . GLU A 1 196 ? 16.625 21.109 9.531 1 98.19 196 GLU A CA 1
ATOM 1597 C C . GLU A 1 196 ? 15.172 20.688 9.727 1 98.19 196 GLU A C 1
ATOM 1599 O O . GLU A 1 196 ? 14.297 21.547 9.898 1 98.19 196 GLU A O 1
ATOM 1604 N N . VAL A 1 197 ? 14.938 19.391 9.688 1 98.69 197 VAL A N 1
ATOM 1605 C CA . VAL A 1 197 ? 13.633 18.797 9.969 1 98.69 197 VAL A CA 1
ATOM 1606 C C . VAL A 1 197 ? 13.695 18.016 11.273 1 98.69 197 VAL A C 1
ATOM 1608 O O . VAL A 1 197 ? 14.492 17.094 11.414 1 98.69 197 VAL A O 1
ATOM 1611 N N . LYS A 1 198 ? 12.891 18.422 12.227 1 98.69 198 LYS A N 1
ATOM 1612 C CA . LYS A 1 198 ? 12.805 17.75 13.516 1 98.69 198 LYS A CA 1
ATOM 1613 C C . LYS A 1 198 ? 11.461 17.047 13.688 1 98.69 198 LYS A C 1
ATOM 1615 O O . LYS A 1 198 ? 10.617 17.094 12.789 1 98.69 198 LYS A O 1
ATOM 1620 N N . TYR A 1 199 ? 11.32 16.25 14.734 1 98.75 199 TYR A N 1
ATOM 1621 C CA . TYR A 1 199 ? 10.141 15.414 14.953 1 98.75 199 TYR A CA 1
ATOM 1622 C C . TYR A 1 199 ? 9.734 15.43 16.422 1 98.75 199 TYR A C 1
ATOM 1624 O O . TYR A 1 199 ? 10.586 15.375 17.312 1 98.75 199 TYR A O 1
ATOM 1632 N N . LEU A 1 200 ? 8.477 15.555 16.641 1 98.62 200 LEU A N 1
ATOM 1633 C CA . LEU A 1 200 ? 7.93 15.5 17.984 1 98.62 200 LEU A CA 1
ATOM 1634 C C . LEU A 1 200 ? 6.59 14.773 18 1 98.62 200 LEU A C 1
ATOM 1636 O O . LEU A 1 200 ? 5.633 15.211 17.359 1 98.62 200 LEU A O 1
ATOM 1640 N N . PRO A 1 201 ? 6.457 13.57 18.688 1 98.69 201 PRO A N 1
ATOM 1641 C CA . PRO A 1 201 ? 5.164 12.898 18.844 1 98.69 201 PRO A CA 1
ATOM 1642 C C . PRO A 1 201 ? 4.25 13.609 19.844 1 98.69 201 PRO A C 1
ATOM 1644 O O . PRO A 1 201 ? 4.719 14.117 20.859 1 98.69 201 PRO A O 1
ATOM 1647 N N . VAL A 1 202 ? 2.973 13.664 19.547 1 98.81 202 VAL A N 1
ATOM 1648 C CA . VAL A 1 202 ? 2.027 14.367 20.406 1 98.81 202 VAL A CA 1
ATOM 1649 C C . VAL A 1 202 ? 0.793 13.5 20.641 1 98.81 202 VAL A C 1
ATOM 1651 O O . VAL A 1 202 ? 0.482 12.625 19.828 1 98.81 202 VAL A O 1
ATOM 1654 N N . GLU A 1 203 ? 0.06 13.742 21.641 1 98.69 203 GLU A N 1
ATOM 1655 C CA . GLU A 1 203 ? -1.173 13.039 22 1 98.69 203 GLU A CA 1
ATOM 1656 C C . GLU A 1 203 ? -2.365 13.609 21.234 1 98.69 203 GLU A C 1
ATOM 1658 O O . GLU A 1 203 ? -3.318 12.891 20.938 1 98.69 203 GLU A O 1
ATOM 1663 N N . GLY A 1 204 ? -2.279 14.828 20.938 1 98.56 204 GLY A N 1
ATOM 1664 C CA . GLY A 1 204 ? -3.439 15.586 20.5 1 98.56 204 GLY A CA 1
ATOM 1665 C C . GLY A 1 204 ? -3.902 15.211 19.094 1 98.56 204 GLY A C 1
ATOM 1666 O O . GLY A 1 204 ? -5 15.586 18.688 1 98.56 204 GLY A O 1
ATOM 1667 N N . LEU A 1 205 ? -3.123 14.406 18.391 1 98.56 205 LEU A N 1
ATOM 1668 C CA . LEU A 1 205 ? -3.484 14.031 17.031 1 98.56 205 LEU A CA 1
ATOM 1669 C C . LEU A 1 205 ? -4.148 12.664 17 1 98.56 205 LEU A C 1
ATOM 1671 O O . LEU A 1 205 ? -4.031 11.93 16.016 1 98.56 205 LEU A O 1
ATOM 1675 N N . GLU A 1 206 ? -4.773 12.305 18.078 1 98.38 206 GLU A N 1
ATOM 1676 C CA . GLU A 1 206 ? -5.574 11.086 18.156 1 98.38 206 GLU A CA 1
ATOM 1677 C C . GLU A 1 206 ? -6.809 11.18 17.266 1 98.38 206 GLU A C 1
ATOM 1679 O O . GLU A 1 206 ? -7.109 12.242 16.719 1 98.38 206 GLU A O 1
ATOM 1684 N N . TYR A 1 207 ? -7.492 10.031 17.062 1 97.44 207 TYR A N 1
ATOM 1685 C CA . TYR A 1 207 ? -8.664 9.914 16.203 1 97.44 207 TYR A CA 1
ATOM 1686 C C . TYR A 1 207 ? -9.938 9.805 17.031 1 97.44 207 TYR A C 1
ATOM 1688 O O . TYR A 1 207 ? -10.016 9 17.969 1 97.44 207 TYR A O 1
ATOM 1696 N N . GLN A 1 208 ? -10.805 10.648 16.734 1 95.25 208 GLN A N 1
ATOM 1697 C CA . GLN A 1 208 ? -12.172 10.562 17.234 1 95.25 208 GLN A CA 1
ATOM 1698 C C . GLN A 1 208 ? -13.172 10.438 16.094 1 95.25 208 GLN A C 1
ATOM 1700 O O . GLN A 1 208 ? -13.352 11.375 15.305 1 95.25 208 GLN A O 1
ATOM 1705 N N . GLU A 1 209 ? -13.891 9.398 16.047 1 91.5 209 GLU A N 1
ATOM 1706 C CA . GLU A 1 209 ? -14.734 9.039 14.906 1 91.5 209 GLU A CA 1
ATOM 1707 C C . GLU A 1 209 ? -15.758 10.133 14.617 1 91.5 209 GLU A C 1
ATOM 1709 O O . GLU A 1 209 ? -15.953 10.516 13.461 1 91.5 209 GLU A O 1
ATOM 1714 N N . ASP A 1 210 ? -16.406 10.656 15.57 1 89.5 210 ASP A N 1
ATOM 1715 C CA . ASP A 1 210 ? -17.469 11.633 15.391 1 89.5 210 ASP A CA 1
ATOM 1716 C C . ASP A 1 210 ? -16.938 12.93 14.781 1 89.5 210 ASP A C 1
ATOM 1718 O O . ASP A 1 210 ? -17.672 13.672 14.133 1 89.5 210 ASP A O 1
ATOM 1722 N N . ILE A 1 211 ? -15.602 13.156 14.984 1 91.62 211 ILE A N 1
ATOM 1723 C CA . ILE A 1 211 ? -15.008 14.406 14.523 1 91.62 211 ILE A CA 1
ATOM 1724 C C . ILE A 1 211 ? -14.234 14.164 13.227 1 91.62 211 ILE A C 1
ATOM 1726 O O . ILE A 1 211 ? -14.297 14.969 12.297 1 91.62 211 ILE A O 1
ATOM 1730 N N . ASN A 1 212 ? -13.539 13.008 13.172 1 90.56 212 ASN A N 1
ATOM 1731 C CA . ASN A 1 212 ? -12.484 12.836 12.172 1 90.56 212 ASN A CA 1
ATOM 1732 C C . ASN A 1 212 ? -12.945 11.93 11.031 1 90.56 212 ASN A C 1
ATOM 1734 O O . ASN A 1 212 ? -12.273 11.836 10 1 90.56 212 ASN A O 1
ATOM 1738 N N . SER A 1 213 ? -14.047 11.273 11.211 1 86.06 213 SER A N 1
ATOM 1739 C CA . SER A 1 213 ? -14.484 10.312 10.195 1 86.06 213 SER A CA 1
ATOM 1740 C C . SER A 1 213 ? -14.883 11.016 8.906 1 86.06 213 SER A C 1
ATOM 1742 O O . SER A 1 213 ? -15.32 12.172 8.93 1 86.06 213 SER A O 1
ATOM 1744 N N . ILE A 1 214 ? -14.555 10.305 7.855 1 70.94 214 ILE A N 1
ATOM 1745 C CA . ILE A 1 214 ? -15 10.797 6.559 1 70.94 214 ILE A CA 1
ATOM 1746 C C . ILE A 1 214 ? -16.484 10.477 6.363 1 70.94 214 ILE A C 1
ATOM 1748 O O . ILE A 1 214 ? -16.969 9.461 6.863 1 70.94 214 ILE A O 1
ATOM 1752 N N . ASN A 1 215 ? -17.125 11.391 5.758 1 65.12 215 ASN A N 1
ATOM 1753 C CA . ASN A 1 215 ? -18.531 11.188 5.441 1 65.12 215 ASN A CA 1
ATOM 1754 C C . ASN A 1 215 ? -18.719 10.172 4.316 1 65.12 215 ASN A C 1
ATOM 1756 O O . ASN A 1 215 ? -17.891 10.094 3.404 1 65.12 215 ASN A O 1
ATOM 1760 N N . GLY A 1 216 ? -19.609 9.141 4.574 1 68.06 216 GLY A N 1
ATOM 1761 C CA . GLY A 1 216 ? -20.062 8.25 3.514 1 68.06 216 GLY A CA 1
ATOM 1762 C C . GLY A 1 216 ? -19.844 6.781 3.838 1 68.06 216 GLY A C 1
ATOM 1763 O O . GLY A 1 216 ? -19.062 6.441 4.723 1 68.06 216 GLY A O 1
ATOM 1764 N N . ARG A 1 217 ? -20.609 6.121 3.205 1 72.94 217 ARG A N 1
ATOM 1765 C CA . ARG A 1 217 ? -20.547 4.672 3.361 1 72.94 217 ARG A CA 1
ATOM 1766 C C . ARG A 1 217 ? -19.625 4.047 2.312 1 72.94 217 ARG A C 1
ATOM 1768 O O . ARG A 1 217 ? -19.797 4.281 1.113 1 72.94 217 ARG A O 1
ATOM 1775 N N . VAL A 1 218 ? -18.547 3.461 2.801 1 86.19 218 VAL A N 1
ATOM 1776 C CA . VAL A 1 218 ? -17.719 2.676 1.887 1 86.19 218 VAL A CA 1
ATOM 1777 C C . VAL A 1 218 ? -17.625 1.236 2.387 1 86.19 218 VAL A C 1
ATOM 1779 O O . VAL A 1 218 ? -17.812 0.971 3.576 1 86.19 218 VAL A O 1
ATOM 1782 N N . THR A 1 219 ? -17.453 0.281 1.472 1 91.12 219 THR A N 1
ATOM 1783 C CA . THR A 1 219 ? -17.234 -1.102 1.879 1 91.12 219 THR A CA 1
ATOM 1784 C C . THR A 1 219 ? -15.883 -1.249 2.59 1 91.12 219 THR A C 1
ATOM 1786 O O . THR A 1 219 ? -15.016 -0.39 2.461 1 91.12 219 THR A O 1
ATOM 1789 N N . ASP A 1 220 ? -15.797 -2.299 3.311 1 94.12 220 ASP A N 1
ATOM 1790 C CA . ASP A 1 220 ? -14.555 -2.551 4.035 1 94.12 220 ASP A CA 1
ATOM 1791 C C . ASP A 1 220 ? -13.359 -2.602 3.086 1 94.12 220 ASP A C 1
ATOM 1793 O O . ASP A 1 220 ? -12.32 -2 3.355 1 94.12 220 ASP A O 1
ATOM 1797 N N . SER A 1 221 ? -13.523 -3.289 1.975 1 95.19 221 SER A N 1
ATOM 1798 C CA . SER A 1 221 ? -12.406 -3.4 1.043 1 95.19 221 SER A CA 1
ATOM 1799 C C . SER A 1 221 ? -12.07 -2.053 0.418 1 95.19 221 SER A C 1
ATOM 1801 O O . SER A 1 221 ? -10.898 -1.751 0.172 1 95.19 221 SER A O 1
ATOM 1803 N N . GLU A 1 222 ? -13.102 -1.263 0.223 1 94.69 222 GLU A N 1
ATOM 1804 C CA . GLU A 1 222 ? -12.867 0.068 -0.331 1 94.69 222 GLU A CA 1
ATOM 1805 C C . GLU A 1 222 ? -12.125 0.957 0.659 1 94.69 222 GLU A C 1
ATOM 1807 O O . GLU A 1 222 ? -11.281 1.765 0.264 1 94.69 222 GLU A O 1
ATOM 1812 N N . ALA A 1 223 ? -12.477 0.864 1.907 1 96.06 223 ALA A N 1
ATOM 1813 C CA . ALA A 1 223 ? -11.789 1.622 2.949 1 96.06 223 ALA A CA 1
ATOM 1814 C C . ALA A 1 223 ? -10.297 1.28 2.986 1 96.06 223 ALA A C 1
ATOM 1816 O O . ALA A 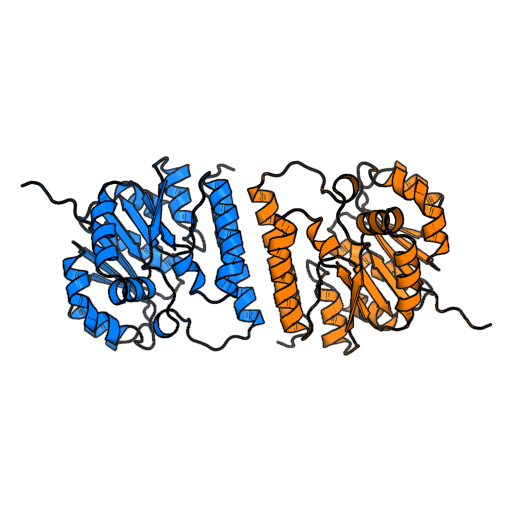1 223 ? -9.453 2.174 2.998 1 96.06 223 ALA A O 1
ATOM 1817 N N . TRP A 1 224 ? -9.984 0.006 2.902 1 98.19 224 TRP A N 1
ATOM 1818 C CA . TRP A 1 224 ? -8.602 -0.455 2.891 1 98.19 224 TRP A CA 1
ATOM 1819 C C . TRP A 1 224 ? -7.883 0.012 1.63 1 98.19 224 TRP A C 1
ATOM 1821 O O . TRP A 1 224 ? -6.754 0.512 1.698 1 98.19 224 TRP A O 1
ATOM 1831 N N . LEU A 1 225 ? -8.578 -0.178 0.529 1 98.44 225 LEU A N 1
ATOM 1832 C CA . LEU A 1 225 ? -7.953 0.134 -0.752 1 98.44 225 LEU A CA 1
ATOM 1833 C C . LEU A 1 225 ? -7.633 1.622 -0.853 1 98.44 225 LEU A C 1
ATOM 1835 O O . LEU A 1 225 ? -6.566 2 -1.348 1 98.44 225 LEU A O 1
ATOM 1839 N N . SER A 1 226 ? -8.539 2.447 -0.421 1 96.94 226 SER A N 1
ATOM 1840 C CA . SER A 1 226 ? -8.328 3.891 -0.472 1 96.94 226 SER A CA 1
ATOM 1841 C C . SER A 1 226 ? -7.117 4.297 0.363 1 96.94 226 SER A C 1
ATOM 1843 O O . SER A 1 226 ? -6.316 5.133 -0.062 1 96.94 226 SER A O 1
ATOM 1845 N N . ARG A 1 227 ? -6.98 3.691 1.513 1 97.69 227 ARG A N 1
ATOM 1846 C CA . ARG A 1 227 ? -5.848 3.992 2.381 1 97.69 227 ARG A CA 1
ATOM 1847 C C . ARG A 1 227 ? -4.547 3.473 1.779 1 97.69 227 ARG A C 1
ATOM 1849 O O . ARG A 1 227 ? -3.5 4.113 1.902 1 97.69 227 ARG A O 1
ATOM 1856 N N . LEU A 1 228 ? -4.645 2.332 1.201 1 98.75 228 LEU A N 1
ATOM 1857 C CA . LEU A 1 228 ? -3.475 1.763 0.54 1 98.75 228 LEU A CA 1
ATOM 1858 C C . LEU A 1 228 ? -3.016 2.648 -0.613 1 98.75 228 LEU A C 1
ATOM 1860 O O . LEU A 1 228 ? -1.817 2.875 -0.788 1 98.75 228 LEU A O 1
ATOM 1864 N N . LYS A 1 229 ? -3.938 3.133 -1.361 1 98.25 229 LYS A N 1
ATOM 1865 C CA . LYS A 1 229 ? -3.629 4.059 -2.447 1 98.25 229 LYS A CA 1
ATOM 1866 C C . LYS A 1 229 ? -2.916 5.301 -1.924 1 98.25 229 LYS A C 1
ATOM 1868 O O . LYS A 1 229 ? -1.899 5.723 -2.479 1 98.25 229 LYS A O 1
ATOM 1873 N N . LEU A 1 230 ? -3.443 5.848 -0.867 1 98.06 230 LEU A N 1
ATOM 1874 C CA . LEU A 1 230 ? -2.832 7.023 -0.257 1 98.06 230 LEU A CA 1
ATOM 1875 C C . LEU A 1 230 ? -1.418 6.711 0.225 1 98.06 230 LEU A C 1
ATOM 1877 O O . LEU A 1 230 ? -0.5 7.508 0.024 1 98.06 230 LEU A O 1
ATOM 1881 N N . SER A 1 231 ? -1.309 5.574 0.881 1 98.69 231 SER A N 1
ATOM 1882 C CA . SER A 1 231 ? 0.003 5.129 1.338 1 98.69 231 SER A CA 1
ATOM 1883 C C . SER A 1 231 ? 1.006 5.094 0.189 1 98.69 231 SER A C 1
ATOM 1885 O O . SER A 1 231 ? 2.131 5.578 0.327 1 98.69 231 SER A O 1
ATOM 1887 N N . PHE A 1 232 ? 0.568 4.59 -0.929 1 98.75 232 PHE A N 1
ATOM 1888 C CA . PHE A 1 232 ? 1.451 4.488 -2.086 1 98.75 232 PHE A CA 1
ATOM 1889 C C . PHE A 1 232 ? 1.842 5.871 -2.592 1 98.75 232 PHE A C 1
ATOM 1891 O O . PHE A 1 232 ? 3.023 6.152 -2.799 1 98.75 232 PHE A O 1
ATOM 1898 N N . ILE A 1 233 ? 0.922 6.773 -2.738 1 98.5 233 ILE A N 1
ATOM 1899 C CA . ILE A 1 233 ? 1.152 8.102 -3.289 1 98.5 233 ILE A CA 1
ATOM 1900 C C . ILE A 1 233 ? 2.1 8.883 -2.379 1 98.5 233 ILE A C 1
ATOM 1902 O O . ILE A 1 233 ? 3.062 9.492 -2.85 1 98.5 233 ILE A O 1
ATOM 1906 N N . ILE A 1 234 ? 1.86 8.859 -1.077 1 98.69 234 ILE A N 1
ATOM 1907 C CA . ILE A 1 234 ? 2.674 9.594 -0.114 1 98.69 234 ILE A CA 1
ATOM 1908 C C . ILE A 1 234 ? 4.094 9.031 -0.101 1 98.69 234 ILE A C 1
ATOM 1910 O O . ILE A 1 234 ? 5.066 9.789 -0.074 1 98.69 234 ILE A O 1
ATOM 1914 N N . SER A 1 235 ? 4.191 7.715 -0.152 1 98.81 235 SER A N 1
ATOM 1915 C CA . SER A 1 235 ? 5.496 7.066 -0.129 1 98.81 235 SER A CA 1
ATOM 1916 C C . SER A 1 235 ? 6.293 7.383 -1.39 1 98.81 235 SER A C 1
ATOM 1918 O O . SER A 1 235 ? 7.504 7.621 -1.323 1 98.81 235 SER A O 1
ATOM 1920 N N . GLU A 1 236 ? 5.625 7.355 -2.51 1 98.38 236 GLU A N 1
ATOM 1921 C CA . GLU A 1 236 ? 6.289 7.711 -3.76 1 98.38 236 GLU A CA 1
ATOM 1922 C C . GLU A 1 236 ? 6.82 9.141 -3.713 1 98.38 236 GLU A C 1
ATOM 1924 O O . GLU A 1 236 ? 7.938 9.406 -4.164 1 98.38 236 GLU A O 1
ATOM 1929 N N . THR A 1 237 ? 6.031 10.023 -3.176 1 98.06 237 THR A N 1
ATOM 1930 C CA . THR A 1 237 ? 6.426 11.414 -3.004 1 98.06 237 THR A CA 1
ATOM 1931 C C . THR A 1 237 ? 7.66 11.523 -2.115 1 98.06 237 THR A C 1
ATOM 1933 O O . THR A 1 237 ? 8.594 12.266 -2.432 1 98.06 237 THR A O 1
ATOM 1936 N N . ALA A 1 238 ? 7.672 10.797 -1.053 1 98.12 238 ALA A N 1
ATOM 1937 C CA . ALA A 1 238 ? 8.812 10.789 -0.137 1 98.12 238 ALA A CA 1
ATOM 1938 C C . ALA A 1 238 ? 10.094 10.375 -0.856 1 98.12 238 ALA A C 1
ATOM 1940 O O . ALA A 1 238 ? 11.164 10.922 -0.59 1 98.12 238 ALA A O 1
ATOM 1941 N N . CYS A 1 239 ? 9.984 9.484 -1.776 1 97.5 239 CYS A N 1
ATOM 1942 C CA . CYS A 1 239 ? 11.148 8.906 -2.441 1 97.5 239 CYS A CA 1
ATOM 1943 C C . CYS A 1 239 ? 11.656 9.828 -3.547 1 97.5 239 CYS A C 1
ATOM 1945 O O . CYS A 1 239 ? 12.852 9.844 -3.852 1 97.5 239 CYS A O 1
ATOM 1947 N N . LYS A 1 240 ? 10.781 10.688 -4.086 1 96.94 240 LYS A N 1
ATOM 1948 C CA . LYS A 1 240 ? 11.164 11.344 -5.332 1 96.94 240 LYS A CA 1
ATOM 1949 C C . LYS A 1 240 ? 11.477 12.82 -5.109 1 96.94 240 LYS A C 1
ATOM 1951 O O . LYS A 1 240 ? 12.359 13.383 -5.766 1 96.94 240 LYS A O 1
ATOM 1956 N N . VAL A 1 241 ? 10.773 13.5 -4.281 1 97.69 241 VAL A N 1
ATOM 1957 C CA . VAL A 1 241 ? 10.859 14.945 -4.129 1 97.69 241 VAL A CA 1
ATOM 1958 C C . VAL A 1 241 ? 12.273 15.344 -3.715 1 97.69 241 VAL A C 1
ATOM 1960 O O . VAL A 1 241 ? 12.82 14.797 -2.754 1 97.69 241 VAL A O 1
ATOM 1963 N N . GLY A 1 242 ? 12.758 16.281 -4.41 1 95.94 242 GLY A N 1
ATOM 1964 C CA . GLY A 1 242 ? 14.062 16.844 -4.102 1 95.94 242 GLY A CA 1
ATOM 1965 C C . GLY A 1 242 ? 15.219 15.992 -4.609 1 95.94 242 GLY A C 1
ATOM 1966 O O . GLY A 1 242 ? 16.391 16.328 -4.398 1 95.94 242 GLY A O 1
ATOM 1967 N N . LYS A 1 243 ? 14.93 14.711 -5.109 1 89.56 243 LYS A N 1
ATOM 1968 C CA . LYS A 1 243 ? 15.992 13.891 -5.668 1 89.56 243 LYS A CA 1
ATOM 1969 C C . LYS A 1 243 ? 16.266 14.25 -7.125 1 89.56 243 LYS A C 1
ATOM 1971 O O . LYS A 1 243 ? 15.352 14.625 -7.855 1 89.56 243 LYS A O 1
ATOM 1976 N N . TYR A 1 244 ? 17.281 15.031 -7.441 1 66.62 244 TYR A N 1
ATOM 1977 C CA . TYR A 1 244 ? 17.703 15.406 -8.781 1 66.62 244 TYR A CA 1
ATOM 1978 C C . TYR A 1 244 ? 17.734 14.195 -9.703 1 66.62 244 TYR A C 1
ATOM 1980 O O . TYR A 1 244 ? 18.297 13.156 -9.352 1 66.62 244 TYR A O 1
ATOM 1988 N N . LYS A 1 245 ? 16.672 13.859 -10.367 1 46.62 245 LYS A N 1
ATOM 1989 C CA . LYS A 1 245 ? 16.953 13.016 -11.531 1 46.62 245 LYS A CA 1
ATOM 1990 C C . LYS A 1 245 ? 17.516 13.836 -12.68 1 46.62 245 LYS A C 1
ATOM 1992 O O . LYS A 1 245 ? 17.172 15.008 -12.852 1 46.62 245 LYS A O 1
ATOM 1997 N N . MET B 1 1 ? -9.492 -48.688 -18 1 31.44 1 MET B N 1
ATOM 1998 C CA . MET B 1 1 ? -8.242 -48 -17.703 1 31.44 1 MET B CA 1
ATOM 1999 C C . MET B 1 1 ? -8.477 -46.812 -16.781 1 31.44 1 MET B C 1
ATOM 2001 O O . MET B 1 1 ? -9.227 -45.875 -17.141 1 31.44 1 MET B O 1
ATOM 2005 N N . ASN B 1 2 ? -8.672 -46.906 -15.523 1 38.38 2 ASN B N 1
ATOM 2006 C CA . ASN B 1 2 ? -8.969 -45.875 -14.523 1 38.38 2 ASN B CA 1
ATOM 2007 C C . ASN B 1 2 ? -8.203 -44.594 -14.805 1 38.38 2 ASN B C 1
ATOM 2009 O O . ASN B 1 2 ? -6.977 -44.562 -14.648 1 38.38 2 ASN B O 1
ATOM 2013 N N . ARG B 1 3 ? -8.359 -43.844 -15.844 1 45.66 3 ARG B N 1
ATOM 2014 C CA . ARG B 1 3 ? -7.609 -42.719 -16.391 1 45.66 3 ARG B CA 1
ATOM 2015 C C . ARG B 1 3 ? -7.188 -41.75 -15.289 1 45.66 3 ARG B C 1
ATOM 2017 O O . ARG B 1 3 ? -8.039 -41.125 -14.641 1 45.66 3 ARG B O 1
ATOM 2024 N N . LEU B 1 4 ? -6.102 -42.031 -14.57 1 57.41 4 LEU B N 1
ATOM 2025 C CA . LEU B 1 4 ? -5.516 -41.25 -13.508 1 57.41 4 LEU B CA 1
ATOM 2026 C C . LEU B 1 4 ? -5.547 -39.75 -13.867 1 57.41 4 LEU B C 1
ATOM 2028 O O . LEU B 1 4 ? -5.129 -39.375 -14.961 1 57.41 4 LEU B O 1
ATOM 2032 N N . VAL B 1 5 ? -6.461 -39.062 -13.266 1 71.44 5 VAL B N 1
ATOM 2033 C CA . VAL B 1 5 ? -6.621 -37.625 -13.492 1 71.44 5 VAL B CA 1
ATOM 2034 C C . VAL B 1 5 ? -5.25 -36.969 -13.555 1 71.44 5 VAL B C 1
ATOM 2036 O O . VAL B 1 5 ? -4.414 -37.156 -12.672 1 71.44 5 VAL B O 1
ATOM 2039 N N . ARG B 1 6 ? -4.848 -36.5 -14.734 1 89.44 6 ARG B N 1
ATOM 2040 C CA . ARG B 1 6 ? -3.561 -35.938 -15.117 1 89.44 6 ARG B CA 1
ATOM 2041 C C . ARG B 1 6 ? -3.504 -34.438 -14.781 1 89.44 6 ARG B C 1
ATOM 2043 O O . ARG B 1 6 ? -4.441 -33.688 -15.078 1 89.44 6 ARG B O 1
ATOM 2050 N N . THR B 1 7 ? -2.506 -34.125 -13.984 1 98 7 THR B N 1
ATOM 2051 C CA . THR B 1 7 ? -2.25 -32.719 -13.688 1 98 7 THR B CA 1
ATOM 2052 C C . THR B 1 7 ? -0.99 -32.25 -14.398 1 98 7 THR B C 1
ATOM 2054 O O . THR B 1 7 ? 0.066 -32.875 -14.297 1 98 7 THR B O 1
ATOM 2057 N N . ALA B 1 8 ? -1.122 -31.172 -15.188 1 98.75 8 ALA B N 1
ATOM 2058 C CA . ALA B 1 8 ? 0.018 -30.562 -15.875 1 98.75 8 ALA B CA 1
ATOM 2059 C C . ALA B 1 8 ? 0.618 -29.422 -15.047 1 98.75 8 ALA B C 1
ATOM 2061 O O . ALA B 1 8 ? -0.095 -28.75 -14.305 1 98.75 8 ALA B O 1
ATOM 2062 N N . LEU B 1 9 ? 1.894 -29.266 -15.172 1 98.81 9 LEU B N 1
ATOM 2063 C CA . LEU B 1 9 ? 2.566 -28.078 -14.633 1 98.81 9 LEU B CA 1
ATOM 2064 C C . LEU B 1 9 ? 2.557 -26.938 -15.648 1 98.81 9 LEU B C 1
ATOM 2066 O O . LEU B 1 9 ? 2.814 -27.156 -16.828 1 98.81 9 LEU B O 1
ATOM 2070 N N . VAL B 1 10 ? 2.197 -25.797 -15.227 1 98.75 10 VAL B N 1
ATOM 2071 C CA . VAL B 1 10 ? 2.326 -24.547 -15.977 1 98.75 10 VAL B CA 1
ATOM 2072 C C . VAL B 1 10 ? 3.201 -23.562 -15.203 1 98.75 10 VAL B C 1
ATOM 2074 O O . VAL B 1 10 ? 2.902 -23.219 -14.055 1 98.75 10 VAL B O 1
ATOM 2077 N N . THR B 1 11 ? 4.305 -23.125 -15.82 1 98.62 11 THR B N 1
ATOM 2078 C CA . THR B 1 11 ? 5.223 -22.281 -15.078 1 98.62 11 THR B CA 1
ATOM 2079 C C . THR B 1 11 ? 5.922 -21.297 -16.016 1 98.62 11 THR B C 1
ATOM 2081 O O . THR B 1 11 ? 5.734 -21.344 -17.219 1 98.62 11 THR B O 1
ATOM 2084 N N . VAL B 1 12 ? 6.617 -20.25 -15.383 1 98 12 VAL B N 1
ATOM 2085 C CA . VAL B 1 12 ? 7.27 -19.172 -16.125 1 98 12 VAL B CA 1
ATOM 2086 C C . VAL B 1 12 ? 8.656 -18.906 -15.547 1 98 12 VAL B C 1
ATOM 2088 O O . VAL B 1 12 ? 8.883 -19.109 -14.344 1 98 12 VAL B O 1
ATOM 2091 N N . THR B 1 13 ? 9.562 -18.469 -16.406 1 96.12 13 THR B N 1
ATOM 2092 C CA . THR B 1 13 ? 10.859 -18.094 -15.852 1 96.12 13 THR B CA 1
ATOM 2093 C C . THR B 1 13 ? 11.5 -17 -16.703 1 96.12 13 THR B C 1
ATOM 2095 O O . THR B 1 13 ? 11.297 -16.938 -17.906 1 96.12 13 THR B O 1
ATOM 2098 N N . HIS B 1 14 ? 12.047 -16.062 -16.094 1 94.12 14 HIS B N 1
ATOM 2099 C CA . HIS B 1 14 ? 12.992 -15.086 -16.594 1 94.12 14 HIS B CA 1
ATOM 2100 C C . HIS B 1 14 ? 14.344 -15.203 -15.898 1 94.12 14 HIS B C 1
ATOM 2102 O O . HIS B 1 14 ? 14.5 -14.758 -14.758 1 94.12 14 HIS B O 1
ATOM 2108 N N . ASP B 1 15 ? 15.305 -15.797 -16.562 1 92.81 15 ASP B N 1
ATOM 2109 C CA . ASP B 1 15 ? 16.562 -16.141 -15.922 1 92.81 15 ASP B CA 1
ATOM 2110 C C . ASP B 1 15 ? 17.75 -15.836 -16.844 1 92.81 15 ASP B C 1
ATOM 2112 O O . ASP B 1 15 ? 18.406 -16.766 -17.344 1 92.81 15 ASP B O 1
ATOM 2116 N N . PRO B 1 16 ? 18.078 -14.578 -16.906 1 91.69 16 PRO B N 1
ATOM 2117 C CA . PRO B 1 16 ? 19.156 -14.195 -17.812 1 91.69 16 PRO B CA 1
ATOM 2118 C C . PRO B 1 16 ? 20.516 -14.727 -17.391 1 91.69 16 PRO B C 1
ATOM 2120 O O . PRO B 1 16 ? 21.422 -14.891 -18.219 1 91.69 16 PRO B O 1
ATOM 2123 N N . HIS B 1 17 ? 20.672 -15.141 -16.156 1 90.94 17 HIS B N 1
ATOM 2124 C CA . HIS B 1 17 ? 21.984 -15.516 -15.656 1 90.94 17 HIS B CA 1
ATOM 2125 C C . HIS B 1 17 ? 22.078 -17.016 -15.391 1 90.94 17 HIS B C 1
ATOM 2127 O O . HIS B 1 17 ? 23.094 -17.5 -14.922 1 90.94 17 HIS B O 1
ATOM 2133 N N . GLY B 1 18 ? 21.031 -17.688 -15.609 1 91.75 18 GLY B N 1
ATOM 2134 C CA . GLY B 1 18 ? 21.031 -19.141 -15.445 1 91.75 18 GLY B CA 1
ATOM 2135 C C . GLY B 1 18 ? 21.094 -19.562 -13.992 1 91.75 18 GLY B C 1
ATOM 2136 O O . GLY B 1 18 ? 21.719 -20.578 -13.664 1 91.75 18 GLY B O 1
ATOM 2137 N N . ARG B 1 19 ? 20.516 -18.828 -13.125 1 90.06 19 ARG B N 1
ATOM 2138 C CA . ARG B 1 19 ? 20.562 -19.078 -11.688 1 90.06 19 ARG B CA 1
ATOM 2139 C C . ARG B 1 19 ? 19.828 -20.359 -11.32 1 90.06 19 ARG B C 1
ATOM 2141 O O . ARG B 1 19 ? 20.156 -21 -10.32 1 90.06 19 ARG B O 1
ATOM 2148 N N . ASN B 1 20 ? 18.922 -20.75 -12.133 1 91.75 20 ASN B N 1
ATOM 2149 C CA . ASN B 1 20 ? 18.047 -21.875 -11.797 1 91.75 20 ASN B CA 1
ATOM 2150 C C . ASN B 1 20 ? 18.547 -23.172 -12.422 1 91.75 20 ASN B C 1
ATOM 2152 O O . ASN B 1 20 ? 17.984 -24.234 -12.172 1 91.75 20 ASN B O 1
ATOM 2156 N N . VAL B 1 21 ? 19.609 -23.125 -13.148 1 95.44 21 VAL B N 1
ATOM 2157 C CA . VAL B 1 21 ? 20.047 -24.25 -13.977 1 95.44 21 VAL B CA 1
ATOM 2158 C C . VAL B 1 21 ? 20.438 -25.422 -13.078 1 95.44 21 VAL B C 1
ATOM 2160 O O . VAL B 1 21 ? 19.969 -26.547 -13.273 1 95.44 21 VAL B O 1
ATOM 2163 N N . ARG B 1 22 ? 21.25 -25.141 -12.133 1 95.44 22 ARG B N 1
ATOM 2164 C CA . ARG B 1 22 ? 21.75 -26.203 -11.266 1 95.44 22 ARG B CA 1
ATOM 2165 C C . ARG B 1 22 ? 20.594 -26.906 -10.555 1 95.44 22 ARG B C 1
ATOM 2167 O O . ARG B 1 22 ? 20.5 -28.141 -10.586 1 95.44 22 ARG B O 1
ATOM 2174 N N . LEU B 1 23 ? 19.75 -26.156 -9.945 1 95.56 23 LEU B N 1
ATOM 2175 C CA . LEU B 1 23 ? 18.641 -26.719 -9.203 1 95.56 23 LEU B CA 1
ATOM 2176 C C . LEU B 1 23 ? 17.672 -27.453 -10.133 1 95.56 23 LEU B C 1
ATOM 2178 O O . LEU B 1 23 ? 17.141 -28.516 -9.773 1 95.56 23 LEU B O 1
ATOM 2182 N N . PHE B 1 24 ? 17.438 -26.906 -11.297 1 96.81 24 PHE B N 1
ATOM 2183 C CA . PHE B 1 24 ? 16.562 -27.562 -12.266 1 96.81 24 PHE B CA 1
ATOM 2184 C C . PHE B 1 24 ? 17.109 -28.922 -12.648 1 96.81 24 PHE B C 1
ATOM 2186 O O . PHE B 1 24 ? 16.375 -29.906 -12.68 1 96.81 24 PHE B O 1
ATOM 2193 N N . GLN B 1 25 ? 18.359 -28.953 -12.875 1 96.94 25 GLN B N 1
ATOM 2194 C CA . GLN B 1 25 ? 18.984 -30.219 -13.25 1 96.94 25 GLN B CA 1
ATOM 2195 C C . GLN B 1 25 ? 18.859 -31.25 -12.133 1 96.94 25 GLN B C 1
ATOM 2197 O O . GLN B 1 25 ? 18.641 -32.438 -12.391 1 96.94 25 GLN B O 1
ATOM 2202 N N . GLU B 1 26 ? 19 -30.797 -10.984 1 97.06 26 GLU B N 1
ATOM 2203 C CA . GLU B 1 26 ? 18.938 -31.672 -9.82 1 97.06 26 GLU B CA 1
ATOM 2204 C C . GLU B 1 26 ? 17.547 -32.281 -9.664 1 97.06 26 GLU B C 1
ATOM 2206 O O . GLU B 1 26 ? 17.406 -33.438 -9.25 1 97.06 26 GLU B O 1
ATOM 2211 N N . PHE B 1 27 ? 16.484 -31.531 -10.023 1 97.06 27 PHE B N 1
ATOM 2212 C CA . PHE B 1 27 ? 15.156 -31.969 -9.648 1 97.06 27 PHE B CA 1
ATOM 2213 C C . PHE B 1 27 ? 14.312 -32.25 -10.883 1 97.06 27 PHE B C 1
ATOM 2215 O O . PHE B 1 27 ? 13.109 -32.531 -10.773 1 97.06 27 PHE B O 1
ATOM 2222 N N . LYS B 1 28 ? 14.852 -32.188 -11.992 1 96.88 28 LYS B N 1
ATOM 2223 C CA . LYS B 1 28 ? 14.164 -32.406 -13.266 1 96.88 28 LYS B CA 1
ATOM 2224 C C . LYS B 1 28 ? 13.398 -33.719 -13.273 1 96.88 28 LYS B C 1
ATOM 2226 O O . LYS B 1 28 ? 12.219 -33.75 -13.633 1 96.88 28 LYS B O 1
ATOM 2231 N N . ASP B 1 29 ? 14.039 -34.781 -12.844 1 97 29 ASP B N 1
ATOM 2232 C CA . ASP B 1 29 ? 13.414 -36.094 -12.883 1 97 29 ASP B CA 1
ATOM 2233 C C . ASP B 1 29 ? 12.195 -36.156 -11.969 1 97 29 ASP B C 1
ATOM 2235 O O . ASP B 1 29 ? 11.188 -36.781 -12.312 1 97 29 ASP B O 1
ATOM 2239 N N . LEU B 1 30 ? 12.359 -35.594 -10.875 1 97.25 30 LEU B N 1
ATOM 2240 C CA . LEU B 1 30 ? 11.242 -35.594 -9.93 1 97.25 30 LEU B CA 1
ATOM 2241 C C . LEU B 1 30 ? 10.055 -34.844 -10.516 1 97.25 30 LEU B C 1
ATOM 2243 O O . LEU B 1 30 ? 8.914 -35.281 -10.422 1 97.25 30 LEU B O 1
ATOM 2247 N N . LEU B 1 31 ? 10.297 -33.688 -11.109 1 98.06 31 LEU B N 1
ATOM 2248 C CA . LEU B 1 31 ? 9.227 -32.906 -11.719 1 98.06 31 LEU B CA 1
ATOM 2249 C C . LEU B 1 31 ? 8.555 -33.688 -12.844 1 98.06 31 LEU B C 1
ATOM 2251 O O . LEU B 1 31 ? 7.328 -33.656 -12.977 1 98.06 31 LEU B O 1
ATOM 2255 N N . GLU B 1 32 ? 9.312 -34.438 -13.594 1 97.81 32 GLU B N 1
ATOM 2256 C CA . GLU B 1 32 ? 8.797 -35.25 -14.695 1 97.81 32 GLU B CA 1
ATOM 2257 C C . GLU B 1 32 ? 7.957 -36.406 -14.188 1 97.81 32 GLU B C 1
ATOM 2259 O O . GLU B 1 32 ? 7.105 -36.938 -14.914 1 97.81 32 GLU B O 1
ATOM 2264 N N . ASP B 1 33 ? 8.242 -36.75 -12.984 1 96.62 33 ASP B N 1
ATOM 2265 C CA . ASP B 1 33 ? 7.496 -37.844 -12.375 1 96.62 33 ASP B CA 1
ATOM 2266 C C . ASP B 1 33 ? 6.184 -37.375 -11.773 1 96.62 33 ASP B C 1
ATOM 2268 O O . ASP B 1 33 ? 5.188 -38.094 -11.758 1 96.62 33 ASP B O 1
ATOM 2272 N N . VAL B 1 34 ? 6.156 -36.219 -11.227 1 97 34 VAL B N 1
ATOM 2273 C CA . VAL B 1 34 ? 5.035 -35.656 -10.477 1 97 34 VAL B CA 1
ATOM 2274 C C . VAL B 1 34 ? 3.934 -35.219 -11.438 1 97 34 VAL B C 1
ATOM 2276 O O . VAL B 1 34 ? 2.746 -35.375 -11.148 1 97 34 VAL B O 1
ATOM 2279 N N . TYR B 1 35 ? 4.281 -34.688 -12.609 1 98.06 35 TYR B N 1
ATOM 2280 C CA . TYR B 1 35 ? 3.305 -34.062 -13.5 1 98.06 35 TYR B CA 1
ATOM 2281 C C . TYR B 1 35 ? 3.139 -34.906 -14.773 1 98.06 35 TYR B C 1
ATOM 2283 O O . TYR B 1 35 ? 4.098 -35.5 -15.25 1 98.06 35 TYR B O 1
ATOM 2291 N N . SER B 1 36 ? 1.929 -34.844 -15.305 1 97.25 36 SER B N 1
ATOM 2292 C CA . SER B 1 36 ? 1.638 -35.562 -16.547 1 97.25 36 SER B CA 1
ATOM 2293 C C . SER B 1 36 ? 2.203 -34.812 -17.75 1 97.25 36 SER B C 1
ATOM 2295 O O . SER B 1 36 ? 2.553 -35.469 -18.75 1 97.25 36 SER B O 1
ATOM 2297 N N . GLU B 1 37 ? 2.17 -33.562 -17.75 1 98.06 37 GLU B N 1
ATOM 2298 C CA . GLU B 1 37 ? 2.736 -32.656 -18.75 1 98.06 37 GLU B CA 1
ATOM 2299 C C . GLU B 1 37 ? 3.41 -31.453 -18.078 1 98.06 37 GLU B C 1
ATOM 2301 O O . GLU B 1 37 ? 3.031 -31.062 -16.984 1 98.06 37 GLU B O 1
ATOM 2306 N N . LEU B 1 38 ? 4.449 -31 -18.703 1 98.69 38 LEU B N 1
ATOM 2307 C CA . LEU B 1 38 ? 5.203 -29.875 -18.172 1 98.69 38 LEU B CA 1
ATOM 2308 C C . LEU B 1 38 ? 5.32 -28.75 -19.203 1 98.69 38 LEU B C 1
ATOM 2310 O O . LEU B 1 38 ? 5.887 -28.953 -20.266 1 98.69 38 LEU B O 1
ATOM 2314 N N . PHE B 1 39 ? 4.77 -27.562 -18.891 1 98.75 39 PHE B N 1
ATOM 2315 C CA . PHE B 1 39 ? 4.809 -26.406 -19.781 1 98.75 39 PHE B CA 1
ATOM 2316 C C . PHE B 1 39 ? 5.539 -25.25 -19.141 1 98.75 39 PHE B C 1
ATOM 2318 O O . PHE B 1 39 ? 5.246 -24.875 -18 1 98.75 39 PHE B O 1
ATOM 2325 N N . ILE B 1 40 ? 6.469 -24.656 -19.859 1 98.56 40 ILE B N 1
ATOM 2326 C CA . ILE B 1 40 ? 7.211 -23.516 -19.312 1 98.56 40 ILE B CA 1
ATOM 2327 C C . ILE B 1 40 ? 7.352 -22.438 -20.391 1 98.56 40 ILE B C 1
ATOM 2329 O O . ILE B 1 40 ? 7.676 -22.75 -21.547 1 98.56 40 ILE B O 1
ATOM 2333 N N . THR B 1 41 ? 6.98 -21.188 -20.047 1 98.19 41 THR B N 1
ATOM 2334 C CA . THR B 1 41 ? 7.34 -20.047 -20.875 1 98.19 41 THR B CA 1
ATOM 2335 C C . THR B 1 41 ? 8.633 -19.406 -20.391 1 98.19 41 THR B C 1
ATOM 2337 O O . THR B 1 41 ? 8.828 -19.234 -19.188 1 98.19 41 THR B O 1
ATOM 2340 N N . VAL B 1 42 ? 9.5 -19.125 -21.312 1 97.19 42 VAL B N 1
ATOM 2341 C CA . VAL B 1 42 ? 10.82 -18.578 -21 1 97.19 42 VAL B CA 1
ATOM 2342 C C . VAL B 1 42 ? 11.016 -17.266 -21.734 1 97.19 42 VAL B C 1
ATOM 2344 O O . VAL B 1 42 ? 10.773 -17.188 -22.953 1 97.19 42 VAL B O 1
ATOM 2347 N N . SER B 1 43 ? 11.406 -16.25 -20.953 1 95.56 43 SER B N 1
ATOM 2348 C CA . SER B 1 43 ? 11.688 -14.969 -21.609 1 95.56 43 SER B CA 1
ATOM 2349 C C . SER B 1 43 ? 12.828 -15.094 -22.609 1 95.56 43 SER B C 1
ATOM 2351 O O . SER B 1 43 ? 13.789 -15.828 -22.375 1 95.56 43 SER B O 1
ATOM 2353 N N . GLU B 1 44 ? 12.797 -14.266 -23.656 1 94.5 44 GLU B N 1
ATOM 2354 C CA . GLU B 1 44 ? 13.82 -14.266 -24.688 1 94.5 44 GLU B CA 1
ATOM 2355 C C . GLU B 1 44 ? 15.18 -13.844 -24.141 1 94.5 44 GLU B C 1
ATOM 2357 O O . GLU B 1 44 ? 16.203 -14.039 -24.797 1 94.5 44 GLU B O 1
ATOM 2362 N N . GLU B 1 45 ? 15.18 -13.383 -23 1 92.94 45 GLU B N 1
ATOM 2363 C CA . GLU B 1 45 ? 16.406 -12.898 -22.391 1 92.94 45 GLU B CA 1
ATOM 2364 C C . GLU B 1 45 ? 17.016 -13.961 -21.469 1 92.94 45 GLU B C 1
ATOM 2366 O O . GLU B 1 45 ? 18.094 -13.758 -20.906 1 92.94 45 GLU B O 1
ATOM 2371 N N . SER B 1 46 ? 16.406 -15.078 -21.344 1 92.56 46 SER B N 1
ATOM 2372 C CA . SER B 1 46 ? 16.906 -16.125 -20.453 1 92.56 46 SER B CA 1
ATOM 2373 C C . SER B 1 46 ? 18.172 -16.75 -21.016 1 92.56 46 SER B C 1
ATOM 2375 O O . SER B 1 46 ? 18.406 -16.719 -22.219 1 92.56 46 SER B O 1
ATOM 2377 N N . SER B 1 47 ? 18.984 -17.297 -20.172 1 92.44 47 SER B N 1
ATOM 2378 C CA . SER B 1 47 ? 20.312 -17.812 -20.5 1 92.44 47 SER B CA 1
ATOM 2379 C C . SER B 1 47 ? 20.219 -18.984 -21.469 1 92.44 47 SER B C 1
ATOM 2381 O O . SER B 1 47 ? 19.297 -19.797 -21.391 1 92.44 47 SER B O 1
ATOM 2383 N N . ILE B 1 48 ? 21.219 -19.109 -22.188 1 92.12 48 ILE B N 1
ATOM 2384 C CA . ILE B 1 48 ? 21.328 -20.203 -23.141 1 92.12 48 ILE B CA 1
ATOM 2385 C C . ILE B 1 48 ? 21.469 -21.531 -22.391 1 92.12 48 ILE B C 1
ATOM 2387 O O . ILE B 1 48 ? 20.953 -22.562 -22.844 1 92.12 48 ILE B O 1
ATOM 2391 N N . ASN B 1 49 ? 22.156 -21.438 -21.328 1 94.12 49 ASN B N 1
ATOM 2392 C CA . ASN B 1 49 ? 22.344 -22.641 -20.516 1 94.12 49 ASN B CA 1
ATOM 2393 C C . ASN B 1 49 ? 21.016 -23.219 -20.047 1 94.12 49 ASN B C 1
ATOM 2395 O O . ASN B 1 49 ? 20.797 -24.438 -20.109 1 94.12 49 ASN B O 1
ATOM 2399 N N . LEU B 1 50 ? 20.172 -22.375 -19.594 1 94.06 50 LEU B N 1
ATOM 2400 C CA . LEU B 1 50 ? 18.859 -22.828 -19.156 1 94.06 50 LEU B CA 1
ATOM 2401 C C . LEU B 1 50 ? 18.094 -23.438 -20.312 1 94.06 50 LEU B C 1
ATOM 2403 O O . LEU B 1 50 ? 17.469 -24.5 -20.172 1 94.06 50 LEU B O 1
ATOM 2407 N N . MET B 1 51 ? 18.141 -22.812 -21.453 1 94.5 51 MET B N 1
ATOM 2408 C CA . MET B 1 51 ? 17.438 -23.297 -22.625 1 94.5 51 MET B CA 1
ATOM 2409 C C . MET B 1 51 ? 17.938 -24.688 -23.016 1 94.5 51 MET B C 1
ATOM 2411 O O . MET B 1 51 ? 17.141 -25.547 -23.406 1 94.5 51 MET B O 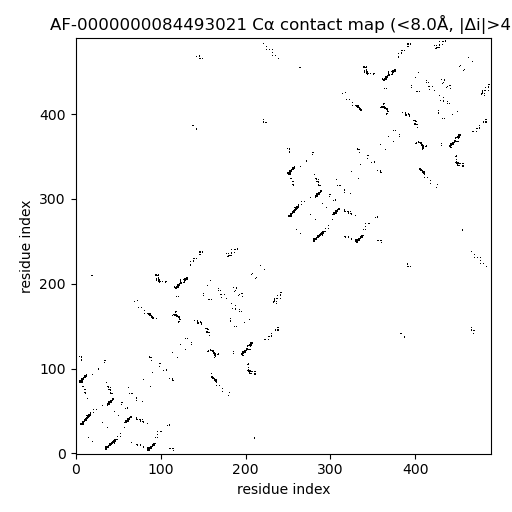1
ATOM 2415 N N . ASP B 1 52 ? 19.188 -24.844 -22.891 1 94.69 52 ASP B N 1
ATOM 2416 C CA . ASP B 1 52 ? 19.781 -26.125 -23.25 1 94.69 52 ASP B CA 1
ATOM 2417 C C . ASP B 1 52 ? 19.297 -27.234 -22.328 1 94.69 52 ASP B C 1
ATOM 2419 O O . ASP B 1 52 ? 18.969 -28.328 -22.797 1 94.69 52 ASP B O 1
ATOM 2423 N N . VAL B 1 53 ? 19.297 -26.969 -21.094 1 95.31 53 VAL B N 1
ATOM 2424 C CA . VAL B 1 53 ? 18.891 -27.984 -20.141 1 95.31 53 VAL B CA 1
ATOM 2425 C C . VAL B 1 53 ? 17.406 -28.281 -20.312 1 95.31 53 VAL B C 1
ATOM 2427 O O . VAL B 1 53 ? 16.969 -29.422 -20.141 1 95.31 53 VAL B O 1
ATOM 2430 N N . LEU B 1 54 ? 16.625 -27.281 -20.594 1 96.69 54 LEU B N 1
ATOM 2431 C CA . LEU B 1 54 ? 15.195 -27.469 -20.828 1 96.69 54 LEU B CA 1
ATOM 2432 C C . LEU B 1 54 ? 14.953 -28.344 -22.062 1 96.69 54 LEU B C 1
ATOM 2434 O O . LEU B 1 54 ? 14.062 -29.203 -22.047 1 96.69 54 LEU B O 1
ATOM 2438 N N . LYS B 1 55 ? 15.773 -28.156 -23.094 1 95.06 55 LYS B N 1
ATOM 2439 C CA . LYS B 1 55 ? 15.656 -28.938 -24.328 1 95.06 55 LYS B CA 1
ATOM 2440 C C . LYS B 1 55 ? 15.875 -30.422 -24.062 1 95.06 55 LYS B C 1
ATOM 2442 O O . LYS B 1 55 ? 15.32 -31.266 -24.75 1 95.06 55 LYS B O 1
ATOM 2447 N N . ASN B 1 56 ? 16.656 -30.688 -23.094 1 94.56 56 ASN B N 1
ATOM 2448 C CA . ASN B 1 56 ? 16.984 -32.062 -22.75 1 94.56 56 ASN B CA 1
ATOM 2449 C C . ASN B 1 56 ? 16.062 -32.594 -21.656 1 94.56 56 ASN B C 1
ATOM 2451 O O . ASN B 1 56 ? 16.438 -33.5 -20.906 1 94.56 56 ASN B O 1
ATOM 2455 N N . SER B 1 57 ? 14.938 -32.062 -21.5 1 97.12 57 SER B N 1
ATOM 2456 C CA . SER B 1 57 ? 13.938 -32.469 -20.516 1 97.12 57 SER B CA 1
ATOM 2457 C C . SER B 1 57 ? 12.586 -32.719 -21.172 1 97.12 57 SER B C 1
ATOM 2459 O O . SER B 1 57 ? 12.445 -32.594 -22.391 1 97.12 57 SER B O 1
ATOM 2461 N N . LYS B 1 58 ? 11.617 -33.156 -20.422 1 97.75 58 LYS B N 1
ATOM 2462 C CA . LYS B 1 58 ? 10.258 -33.375 -20.922 1 97.75 58 LYS B CA 1
ATOM 2463 C C . LYS B 1 58 ? 9.453 -32.094 -20.922 1 97.75 58 LYS B C 1
ATOM 2465 O O . LYS B 1 58 ? 8.273 -32.094 -21.266 1 97.75 58 LYS B O 1
ATOM 2470 N N . PHE B 1 59 ? 10.07 -30.969 -20.547 1 98.25 59 PHE B N 1
ATOM 2471 C CA . PHE B 1 59 ? 9.391 -29.688 -20.547 1 98.25 59 PHE B CA 1
ATOM 2472 C C . PHE B 1 59 ? 9.125 -29.203 -21.969 1 98.25 59 PHE B C 1
ATOM 2474 O O . PHE B 1 59 ? 10.039 -29.156 -22.797 1 98.25 59 PHE B O 1
ATOM 2481 N N . LYS B 1 60 ? 7.891 -29 -22.234 1 98.38 60 LYS B N 1
ATOM 2482 C CA . LYS B 1 60 ? 7.566 -28.188 -23.406 1 98.38 60 LYS B CA 1
ATOM 2483 C C . LYS B 1 60 ? 7.863 -26.719 -23.156 1 98.38 60 LYS B C 1
ATOM 2485 O O . LYS B 1 60 ? 7.324 -26.109 -22.234 1 98.38 60 LYS B O 1
ATOM 2490 N N . THR B 1 61 ? 8.664 -26.156 -24.016 1 98.12 61 THR B N 1
ATOM 2491 C CA . THR B 1 61 ? 9.164 -24.812 -23.766 1 98.12 61 THR B CA 1
ATOM 2492 C C . THR B 1 61 ? 8.695 -23.844 -24.859 1 98.12 61 THR B C 1
ATOM 2494 O O . THR B 1 61 ? 8.758 -24.172 -26.047 1 98.12 61 THR B O 1
ATOM 2497 N N . LYS B 1 62 ? 8.219 -22.734 -24.469 1 97.81 62 LYS B N 1
ATOM 2498 C CA . LYS B 1 62 ? 7.852 -21.656 -25.375 1 97.81 62 LYS B CA 1
ATOM 2499 C C . LYS B 1 62 ? 8.609 -20.375 -25.031 1 97.81 62 LYS B C 1
ATOM 2501 O O . LYS B 1 62 ? 8.5 -19.859 -23.922 1 97.81 62 LYS B O 1
ATOM 2506 N N . LYS B 1 63 ? 9.391 -19.844 -25.953 1 97.38 63 LYS B N 1
ATOM 2507 C CA . LYS B 1 63 ? 10.086 -18.562 -25.797 1 97.38 63 LYS B CA 1
ATOM 2508 C C . LYS B 1 63 ? 9.148 -17.391 -26.062 1 97.38 63 LYS B C 1
ATOM 2510 O O . LYS B 1 63 ? 8.43 -17.375 -27.062 1 97.38 63 LYS B O 1
ATOM 2515 N N . ILE B 1 64 ? 9.156 -16.453 -25.156 1 97.75 64 ILE B N 1
ATOM 2516 C CA . ILE B 1 64 ? 8.25 -15.312 -25.297 1 97.75 64 ILE B CA 1
ATOM 2517 C C . ILE B 1 64 ? 9.016 -14.016 -25.047 1 97.75 64 ILE B C 1
ATOM 2519 O O . ILE B 1 64 ? 10.07 -14.016 -24.422 1 97.75 64 ILE B O 1
ATOM 2523 N N . PRO B 1 65 ? 8.469 -12.836 -25.562 1 96.69 65 PRO B N 1
ATOM 2524 C CA . PRO B 1 65 ? 9.086 -11.547 -25.25 1 96.69 65 PRO B CA 1
ATOM 2525 C C . PRO B 1 65 ? 8.984 -11.195 -23.766 1 96.69 65 PRO B C 1
ATOM 2527 O O . PRO B 1 65 ? 8.078 -11.664 -23.078 1 96.69 65 PRO B O 1
ATOM 2530 N N . LYS B 1 66 ? 9.922 -10.461 -23.312 1 94.62 66 LYS B N 1
ATOM 2531 C CA . LYS B 1 66 ? 9.906 -9.984 -21.938 1 94.62 66 LYS B CA 1
ATOM 2532 C C . LYS B 1 66 ? 8.938 -8.812 -21.781 1 94.62 66 LYS B C 1
ATOM 2534 O O . LYS B 1 66 ? 9.352 -7.652 -21.797 1 94.62 66 LYS B O 1
ATOM 2539 N N . LEU B 1 67 ? 7.699 -9.102 -21.578 1 95 67 LEU B N 1
ATOM 2540 C CA . LEU B 1 67 ? 6.691 -8.055 -21.469 1 95 67 LEU B CA 1
ATOM 2541 C C . LEU B 1 67 ? 6.078 -8.023 -20.078 1 95 67 LEU B C 1
ATOM 2543 O O . LEU B 1 67 ? 4.984 -7.492 -19.891 1 95 67 LEU B O 1
ATOM 2547 N N . GLY B 1 68 ? 6.762 -8.75 -19.078 1 94 68 GLY B N 1
ATOM 2548 C CA . GLY B 1 68 ? 6.297 -8.734 -17.703 1 94 68 GLY B CA 1
ATOM 2549 C C . GLY B 1 68 ? 5.75 -10.078 -17.25 1 94 68 GLY B C 1
ATOM 2550 O O . GLY B 1 68 ? 5.391 -10.922 -18.062 1 94 68 GLY B O 1
ATOM 2551 N N . ALA B 1 69 ? 5.664 -10.195 -15.969 1 93.38 69 ALA B N 1
ATOM 2552 C CA . ALA B 1 69 ? 5.27 -11.461 -15.359 1 93.38 69 ALA B CA 1
ATOM 2553 C C . ALA B 1 69 ? 3.832 -11.828 -15.719 1 93.38 69 ALA B C 1
ATOM 2555 O O . ALA B 1 69 ? 3.535 -12.984 -16.016 1 93.38 69 ALA B O 1
ATOM 2556 N N . ALA B 1 70 ? 2.967 -10.852 -15.664 1 97.31 70 ALA B N 1
ATOM 2557 C CA . ALA B 1 70 ? 1.565 -11.117 -15.977 1 97.31 70 ALA B CA 1
ATOM 2558 C C . ALA B 1 70 ? 1.414 -11.664 -17.391 1 97.31 70 ALA B C 1
ATOM 2560 O O . ALA B 1 70 ? 0.675 -12.633 -17.609 1 97.31 70 ALA B O 1
ATOM 2561 N N . TYR B 1 71 ? 2.086 -11.047 -18.297 1 97.69 71 TYR B N 1
ATOM 2562 C CA . TYR B 1 71 ? 2.07 -11.523 -19.688 1 97.69 71 TYR B CA 1
ATOM 2563 C C . TYR B 1 71 ? 2.596 -12.945 -19.766 1 97.69 71 TYR B C 1
ATOM 2565 O O . TYR B 1 71 ? 1.982 -13.805 -20.422 1 97.69 71 TYR B O 1
ATOM 2573 N N . ALA B 1 72 ? 3.707 -13.211 -19.156 1 97.88 72 ALA B N 1
ATOM 2574 C CA . ALA B 1 72 ? 4.312 -14.539 -19.188 1 97.88 72 ALA B CA 1
ATOM 2575 C C . ALA B 1 72 ? 3.363 -15.586 -18.609 1 97.88 72 ALA B C 1
ATOM 2577 O O . ALA B 1 72 ? 3.23 -16.688 -19.156 1 97.88 72 ALA B O 1
ATOM 2578 N N . ARG B 1 73 ? 2.709 -15.297 -17.5 1 98.5 73 ARG B N 1
ATOM 2579 C CA . ARG B 1 73 ? 1.783 -16.219 -16.844 1 98.5 73 ARG B CA 1
ATOM 2580 C C . ARG B 1 73 ? 0.589 -16.531 -17.75 1 98.5 73 ARG B C 1
ATOM 2582 O O . ARG B 1 73 ? 0.171 -17.688 -17.859 1 98.5 73 ARG B O 1
ATOM 2589 N N . ARG B 1 74 ? 0.071 -15.508 -18.391 1 98.62 74 ARG B N 1
ATOM 2590 C CA . ARG B 1 74 ? -1.041 -15.727 -19.312 1 98.62 74 ARG B CA 1
ATOM 2591 C C . ARG B 1 74 ? -0.622 -16.625 -20.469 1 98.62 74 ARG B C 1
ATOM 2593 O O . ARG B 1 74 ? -1.363 -17.531 -20.859 1 98.62 74 ARG B O 1
ATOM 2600 N N . GLU B 1 75 ? 0.545 -16.328 -21 1 98.62 75 GLU B N 1
ATOM 2601 C CA . GLU B 1 75 ? 1.055 -17.172 -22.094 1 98.62 75 GLU B CA 1
ATOM 2602 C C . GLU B 1 75 ? 1.262 -18.609 -21.641 1 98.62 75 GLU B C 1
ATOM 2604 O O . GLU B 1 75 ? 1.046 -19.547 -22.406 1 98.62 75 GLU B O 1
ATOM 2609 N N . ALA B 1 76 ? 1.697 -18.75 -20.422 1 98.62 76 ALA B N 1
ATOM 2610 C CA . ALA B 1 76 ? 1.911 -20.094 -19.891 1 98.62 76 ALA B CA 1
ATOM 2611 C C . ALA B 1 76 ? 0.591 -20.844 -19.766 1 98.62 76 ALA B C 1
ATOM 2613 O O . ALA B 1 76 ? 0.522 -22.047 -20.047 1 98.62 76 ALA B O 1
ATOM 2614 N N . VAL B 1 77 ? -0.435 -20.188 -19.25 1 98.81 77 VAL B N 1
ATOM 2615 C CA . VAL B 1 77 ? -1.748 -20.812 -19.141 1 98.81 77 VAL B CA 1
ATOM 2616 C C . VAL B 1 77 ? -2.238 -21.234 -20.531 1 98.81 77 VAL B C 1
ATOM 2618 O O . VAL B 1 77 ? -2.672 -22.375 -20.719 1 98.81 77 VAL B O 1
ATOM 2621 N N . LYS B 1 78 ? -2.152 -20.312 -21.516 1 98.75 78 LYS B N 1
ATOM 2622 C CA . LYS B 1 78 ? -2.543 -20.625 -22.875 1 98.75 78 LYS B CA 1
ATOM 2623 C C . LYS B 1 78 ? -1.772 -21.828 -23.406 1 98.75 78 LYS B C 1
ATOM 2625 O O . LYS B 1 78 ? -2.354 -22.719 -24.031 1 98.75 78 LYS B O 1
ATOM 2630 N N . PHE B 1 79 ? -0.489 -21.812 -23.172 1 98.81 79 PHE B N 1
ATOM 2631 C CA . PHE B 1 79 ? 0.39 -22.891 -23.609 1 98.81 79 PHE B CA 1
ATOM 2632 C C . PHE B 1 79 ? -0.019 -24.203 -22.969 1 98.81 79 PHE B C 1
ATOM 2634 O O . PHE B 1 79 ? -0.131 -25.234 -23.656 1 98.81 79 PHE B O 1
ATOM 2641 N N . GLY B 1 80 ? -0.265 -24.234 -21.672 1 98.69 80 GLY B N 1
ATOM 2642 C CA . GLY B 1 80 ? -0.725 -25.422 -20.984 1 98.69 80 GLY B CA 1
ATOM 2643 C C . GLY B 1 80 ? -2.023 -25.969 -21.531 1 98.69 80 GLY B C 1
ATOM 2644 O O . GLY B 1 80 ? -2.176 -27.188 -21.688 1 98.69 80 GLY B O 1
ATOM 2645 N N . LEU B 1 81 ? -2.914 -25.094 -21.875 1 98.56 81 LEU B N 1
ATOM 2646 C CA . LEU B 1 81 ? -4.234 -25.469 -22.344 1 98.56 81 LEU B CA 1
ATOM 2647 C C . LEU B 1 81 ? -4.148 -26.094 -23.734 1 98.56 81 LEU B C 1
ATOM 2649 O O . LEU B 1 81 ? -5.113 -26.703 -24.203 1 98.56 81 LEU B O 1
ATOM 2653 N N . SER B 1 82 ? -3.08 -25.938 -24.391 1 98.38 82 SER B N 1
ATOM 2654 C CA . SER B 1 82 ? -2.885 -26.594 -25.672 1 98.38 82 SER B CA 1
ATOM 2655 C C . SER B 1 82 ? -2.641 -28.094 -25.484 1 98.38 82 SER B C 1
ATOM 2657 O O . SER B 1 82 ? -2.717 -28.859 -26.453 1 98.38 82 SER B O 1
ATOM 2659 N N . GLY B 1 83 ? -2.303 -28.5 -24.281 1 97.75 83 GLY B N 1
ATOM 2660 C CA . GLY B 1 83 ? -2.096 -29.906 -23.984 1 97.75 83 GLY B CA 1
ATOM 2661 C C . GLY B 1 83 ? -3.391 -30.656 -23.75 1 97.75 83 GLY B C 1
ATOM 2662 O O . GLY B 1 83 ? -4.457 -30.219 -24.188 1 97.75 83 GLY B O 1
ATOM 2663 N N . THR B 1 84 ? -3.291 -31.828 -23.141 1 96.88 84 THR B N 1
ATOM 2664 C CA . THR B 1 84 ? -4.453 -32.719 -23.016 1 96.88 84 THR B CA 1
ATOM 2665 C C . THR B 1 84 ? -4.898 -32.844 -21.562 1 96.88 84 THR B C 1
ATOM 2667 O O . THR B 1 84 ? -5.969 -33.375 -21.281 1 96.88 84 THR B O 1
ATOM 2670 N N . SER B 1 85 ? -4.102 -32.344 -20.641 1 97.5 85 SER B N 1
ATOM 2671 C CA . SER B 1 85 ? -4.414 -32.469 -19.219 1 97.5 85 SER B CA 1
ATOM 2672 C C . SER B 1 85 ? -5.699 -31.734 -18.875 1 97.5 85 SER B C 1
ATOM 2674 O O . SER B 1 85 ? -6.059 -30.766 -19.531 1 97.5 85 SER B O 1
ATOM 2676 N N . GLN B 1 86 ? -6.371 -32.219 -17.828 1 97.88 86 GLN B N 1
ATOM 2677 C CA . GLN B 1 86 ? -7.637 -31.609 -17.422 1 97.88 86 GLN B CA 1
ATOM 2678 C C . GLN B 1 86 ? -7.457 -30.719 -16.203 1 97.88 86 GLN B C 1
ATOM 2680 O O . GLN B 1 86 ? -8.336 -29.922 -15.875 1 97.88 86 GLN B O 1
ATOM 2685 N N . TYR B 1 87 ? -6.344 -30.875 -15.523 1 98.62 87 TYR B N 1
ATOM 2686 C CA . TYR B 1 87 ? -6.016 -30.047 -14.359 1 98.62 87 TYR B CA 1
ATOM 2687 C C . TYR B 1 87 ? -4.602 -29.5 -14.461 1 98.62 87 TYR B C 1
ATOM 2689 O O . TYR B 1 87 ? -3.744 -30.078 -15.125 1 98.62 87 TYR B O 1
ATOM 2697 N N . PHE B 1 88 ? -4.422 -28.375 -13.797 1 98.88 88 PHE B N 1
ATOM 2698 C CA . PHE B 1 88 ? -3.174 -27.641 -13.945 1 98.88 88 PHE B CA 1
ATOM 2699 C C . PHE B 1 88 ? -2.689 -27.109 -12.602 1 98.88 88 PHE B C 1
ATOM 2701 O O . PHE B 1 88 ? -3.496 -26.688 -11.766 1 98.88 88 PHE B O 1
ATOM 2708 N N . HIS B 1 89 ? -1.435 -27.172 -12.367 1 98.88 89 HIS B N 1
ATOM 2709 C CA . HIS B 1 89 ? -0.74 -26.484 -11.289 1 98.88 89 HIS B CA 1
ATOM 2710 C C . HIS B 1 89 ? 0.123 -25.344 -11.82 1 98.88 89 HIS B C 1
ATOM 2712 O O . HIS B 1 89 ? 1.066 -25.578 -12.578 1 98.88 89 HIS B O 1
ATOM 2718 N N . TYR B 1 90 ? -0.234 -24.188 -11.461 1 98.88 90 TYR B N 1
ATOM 2719 C CA . TYR B 1 90 ? 0.652 -23.062 -11.758 1 98.88 90 TYR B CA 1
ATOM 2720 C C . TYR B 1 90 ? 1.544 -22.734 -10.57 1 98.88 90 TYR B C 1
ATOM 2722 O O . TYR B 1 90 ? 1.062 -22.609 -9.438 1 98.88 90 TYR B O 1
ATOM 2730 N N . CYS B 1 91 ? 2.752 -22.469 -10.82 1 98.62 91 CYS B N 1
ATOM 2731 C CA . CYS B 1 91 ? 3.729 -22.016 -9.844 1 98.62 91 CYS B CA 1
ATOM 2732 C C . CYS B 1 91 ? 4.922 -21.359 -10.523 1 98.62 91 CYS B C 1
ATOM 2734 O O . CYS B 1 91 ? 5.488 -21.906 -11.461 1 98.62 91 CYS B O 1
ATOM 2736 N N . ASP B 1 92 ? 5.297 -20.125 -10.031 1 96.44 92 ASP B N 1
ATOM 2737 C CA . ASP B 1 92 ? 6.516 -19.531 -10.57 1 96.44 92 ASP B CA 1
ATOM 2738 C C . ASP B 1 92 ? 7.691 -20.5 -10.461 1 96.44 92 ASP B C 1
ATOM 2740 O O . ASP B 1 92 ? 7.836 -21.188 -9.453 1 96.44 92 ASP B O 1
ATOM 2744 N N . PHE B 1 93 ? 8.523 -20.453 -11.453 1 97.06 93 PHE B N 1
ATOM 2745 C CA . PHE B 1 93 ? 9.547 -21.484 -11.594 1 97.06 93 PHE B CA 1
ATOM 2746 C C . PHE B 1 93 ? 10.492 -21.484 -10.398 1 97.06 93 PHE B C 1
ATOM 2748 O O . PHE B 1 93 ? 10.836 -22.531 -9.867 1 97.06 93 PHE B O 1
ATOM 2755 N N . ASP B 1 94 ? 10.938 -20.266 -9.984 1 95.25 94 ASP B N 1
ATOM 2756 C CA . ASP B 1 94 ? 11.844 -20.188 -8.844 1 95.25 94 ASP B CA 1
ATOM 2757 C C . ASP B 1 94 ? 11.172 -20.703 -7.57 1 95.25 94 ASP B C 1
ATOM 2759 O O . ASP B 1 94 ? 11.797 -21.375 -6.754 1 95.25 94 ASP B O 1
ATOM 2763 N N . ARG B 1 95 ? 9.891 -20.453 -7.434 1 96.88 95 ARG B N 1
ATOM 2764 C CA . ARG B 1 95 ? 9.133 -20.953 -6.289 1 96.88 95 ARG B CA 1
ATOM 2765 C C . ARG B 1 95 ? 8.969 -22.469 -6.352 1 96.88 95 ARG B C 1
ATOM 2767 O O . ARG B 1 95 ? 9.023 -23.141 -5.32 1 96.88 95 ARG B O 1
ATOM 2774 N N . LEU B 1 96 ? 8.727 -22.938 -7.516 1 98.12 96 LEU B N 1
ATOM 2775 C CA . LEU B 1 96 ? 8.609 -24.375 -7.727 1 98.12 96 LEU B CA 1
ATOM 2776 C C . LEU B 1 96 ? 9.891 -25.094 -7.324 1 98.12 96 LEU B C 1
ATOM 2778 O O . LEU B 1 96 ? 9.844 -26.141 -6.668 1 98.12 96 LEU B O 1
ATOM 2782 N N . LEU B 1 97 ? 11.016 -24.516 -7.707 1 97.5 97 LEU B N 1
ATOM 2783 C CA . LEU B 1 97 ? 12.305 -25.109 -7.387 1 97.5 97 LEU B CA 1
ATOM 2784 C C . LEU B 1 97 ? 12.555 -25.109 -5.879 1 97.5 97 LEU B C 1
ATOM 2786 O O . LEU B 1 97 ? 13.055 -26.078 -5.324 1 97.5 97 LEU B O 1
ATOM 2790 N N . THR B 1 98 ? 12.18 -24.047 -5.223 1 97.75 98 THR B N 1
ATOM 2791 C CA . THR B 1 98 ? 12.266 -24 -3.766 1 97.75 98 THR B CA 1
ATOM 2792 C C . THR B 1 98 ? 11.375 -25.078 -3.143 1 97.75 98 THR B C 1
ATOM 2794 O O . THR B 1 98 ? 11.789 -25.766 -2.217 1 97.75 98 THR B O 1
ATOM 2797 N N . TRP B 1 99 ? 10.156 -25.188 -3.688 1 98.5 99 TRP B N 1
ATOM 2798 C CA . TRP B 1 99 ? 9.18 -26.141 -3.182 1 98.5 99 TRP B CA 1
ATOM 2799 C C . TRP B 1 99 ? 9.703 -27.578 -3.307 1 98.5 99 TRP B C 1
ATOM 2801 O O . TRP B 1 99 ? 9.719 -28.328 -2.326 1 98.5 99 TRP B O 1
ATOM 2811 N N . VAL B 1 100 ? 10.211 -27.953 -4.438 1 97.56 100 VAL B N 1
ATOM 2812 C CA . VAL B 1 100 ? 10.648 -29.328 -4.672 1 97.56 100 VAL B CA 1
ATOM 2813 C C . VAL B 1 100 ? 11.922 -29.609 -3.875 1 97.56 100 VAL B C 1
ATOM 2815 O O . VAL B 1 100 ? 12.117 -30.719 -3.381 1 97.56 100 VAL B O 1
ATOM 2818 N N . GLN B 1 101 ? 12.781 -28.609 -3.711 1 97.31 101 GLN B N 1
ATOM 2819 C CA . GLN B 1 101 ? 14.031 -28.781 -2.973 1 97.31 101 GLN B CA 1
ATOM 2820 C C . GLN B 1 101 ? 13.766 -29.078 -1.501 1 97.31 101 GLN B C 1
ATOM 2822 O O . GLN B 1 101 ? 14.43 -29.922 -0.905 1 97.31 101 GLN B O 1
ATOM 2827 N N . ASN B 1 102 ? 12.797 -28.453 -0.943 1 97.62 102 ASN B N 1
ATOM 2828 C CA . ASN B 1 102 ? 12.672 -28.484 0.51 1 97.62 102 ASN B CA 1
ATOM 2829 C C . ASN B 1 102 ? 11.453 -29.281 0.951 1 97.62 102 ASN B C 1
ATOM 2831 O O . ASN B 1 102 ? 11.375 -29.734 2.094 1 97.62 102 ASN B O 1
ATOM 2835 N N . HIS B 1 103 ? 10.469 -29.422 0.068 1 98.25 103 HIS B N 1
ATOM 2836 C CA . HIS B 1 103 ? 9.203 -30.047 0.435 1 98.25 103 HIS B CA 1
ATOM 2837 C C . HIS B 1 103 ? 8.641 -30.875 -0.712 1 98.25 103 HIS B C 1
ATOM 2839 O O . HIS B 1 103 ? 7.484 -30.703 -1.104 1 98.25 103 HIS B O 1
ATOM 2845 N N . SER B 1 104 ? 9.398 -31.828 -1.214 1 98 104 SER B N 1
ATOM 2846 C CA . SER B 1 104 ? 9.031 -32.625 -2.389 1 98 104 SER B CA 1
ATOM 2847 C C . SER B 1 104 ? 7.84 -33.5 -2.1 1 98 104 SER B C 1
ATOM 2849 O O . SER B 1 104 ? 6.98 -33.719 -2.961 1 98 104 SER B O 1
ATOM 2851 N N . ILE B 1 105 ? 7.754 -34.031 -0.908 1 98.19 105 ILE B N 1
ATOM 2852 C CA . ILE B 1 105 ? 6.645 -34.906 -0.537 1 98.19 105 ILE B CA 1
ATOM 2853 C C . ILE B 1 105 ? 5.344 -34.125 -0.54 1 98.19 105 ILE B C 1
ATOM 2855 O O . ILE B 1 105 ? 4.324 -34.562 -1.055 1 98.19 105 ILE B O 1
ATOM 2859 N N . GLU B 1 106 ? 5.398 -32.938 0.065 1 98.69 106 GLU B N 1
ATOM 2860 C CA . GLU B 1 106 ? 4.215 -32.062 0.063 1 98.69 106 GLU B CA 1
ATOM 2861 C C . GLU B 1 106 ? 3.787 -31.734 -1.361 1 98.69 106 GLU B C 1
ATOM 2863 O O . GLU B 1 106 ? 2.598 -31.766 -1.681 1 98.69 106 GLU B O 1
ATOM 2868 N N . LEU B 1 107 ? 4.754 -31.406 -2.225 1 98.56 107 LEU B N 1
ATOM 2869 C CA . LEU B 1 107 ? 4.43 -31.062 -3.605 1 98.56 107 LEU B CA 1
ATOM 2870 C C . LEU B 1 107 ? 3.662 -32.188 -4.281 1 98.56 107 LEU B C 1
ATOM 2872 O O . LEU B 1 107 ? 2.625 -31.953 -4.906 1 98.56 107 LEU B O 1
ATOM 2876 N N . ARG B 1 108 ? 4.152 -33.375 -4.137 1 97.56 108 ARG B N 1
ATOM 2877 C CA . ARG B 1 108 ? 3.504 -34.562 -4.738 1 97.56 108 ARG B CA 1
ATOM 2878 C C . ARG B 1 108 ? 2.074 -34.688 -4.227 1 97.56 108 ARG B C 1
ATOM 2880 O O . ARG B 1 108 ? 1.158 -34.969 -5.008 1 97.56 108 ARG B O 1
ATOM 2887 N N . LYS B 1 109 ? 1.956 -34.531 -2.955 1 98 109 LYS B N 1
ATOM 2888 C CA . LYS B 1 109 ? 0.635 -34.656 -2.346 1 98 109 LYS B CA 1
ATOM 2889 C C . LYS B 1 109 ? -0.321 -33.594 -2.883 1 98 109 LYS B C 1
ATOM 2891 O O . LYS B 1 109 ? -1.468 -33.906 -3.219 1 98 109 LYS B O 1
ATOM 2896 N N . ILE B 1 110 ? 0.143 -32.406 -2.924 1 98.19 110 ILE B N 1
ATOM 2897 C CA . ILE B 1 110 ? -0.69 -31.281 -3.373 1 98.19 110 ILE B CA 1
ATOM 2898 C C . ILE B 1 110 ? -1.13 -31.516 -4.816 1 98.19 110 ILE B C 1
ATOM 2900 O O . ILE B 1 110 ? -2.305 -31.359 -5.148 1 98.19 110 ILE B O 1
ATOM 2904 N N . VAL B 1 111 ? -0.236 -31.906 -5.676 1 98.12 111 VAL B N 1
ATOM 2905 C CA . VAL B 1 111 ? -0.54 -32.125 -7.09 1 98.12 111 VAL B CA 1
ATOM 2906 C C . VAL B 1 111 ? -1.606 -33.219 -7.23 1 98.12 111 VAL B C 1
ATOM 2908 O O . VAL B 1 111 ? -2.5 -33.094 -8.07 1 98.12 111 VAL B O 1
ATOM 2911 N N . SER B 1 112 ? -1.574 -34.156 -6.371 1 97.06 112 SER B N 1
ATOM 2912 C CA . SER B 1 112 ? -2.537 -35.25 -6.426 1 97.06 112 SER B CA 1
ATOM 2913 C C . SER B 1 112 ? -3.924 -34.781 -5.988 1 97.06 112 SER B C 1
ATOM 2915 O O . SER B 1 112 ? -4.93 -35.406 -6.336 1 97.06 112 SER B O 1
ATOM 2917 N N . LEU B 1 113 ? -3.986 -33.719 -5.242 1 97.38 113 LEU B N 1
ATOM 2918 C CA . LEU B 1 113 ? -5.246 -33.219 -4.699 1 97.38 113 LEU B CA 1
ATOM 2919 C C . LEU B 1 113 ? -5.93 -32.281 -5.68 1 97.38 113 LEU B C 1
ATOM 2921 O O . LEU B 1 113 ? -7.133 -32.031 -5.582 1 97.38 113 LEU B O 1
ATOM 2925 N N . LEU B 1 114 ? -5.223 -31.75 -6.664 1 98.06 114 LEU B N 1
ATOM 2926 C CA . LEU B 1 114 ? -5.68 -30.641 -7.488 1 98.06 114 LEU B CA 1
ATOM 2927 C C . LEU B 1 114 ? -6.926 -31.031 -8.281 1 98.06 114 LEU B C 1
ATOM 2929 O O . LEU B 1 114 ? -7.84 -30.219 -8.445 1 98.06 114 LEU B O 1
ATOM 2933 N N . PRO B 1 115 ? -7.07 -32.281 -8.688 1 97.75 115 PRO B N 1
ATOM 2934 C CA . PRO B 1 115 ? -8.234 -32.656 -9.5 1 97.75 115 PRO B CA 1
ATOM 2935 C C . PRO B 1 115 ? -9.547 -32.594 -8.719 1 97.75 115 PRO B C 1
ATOM 2937 O O . PRO B 1 115 ? -10.625 -32.688 -9.305 1 97.75 115 PRO B O 1
ATOM 2940 N N . GLN B 1 116 ? -9.516 -32.281 -7.473 1 97.5 116 GLN B N 1
ATOM 2941 C CA . GLN B 1 116 ? -10.711 -32.188 -6.645 1 97.5 116 GLN B CA 1
ATOM 2942 C C . GLN B 1 116 ? -11.312 -30.797 -6.707 1 97.5 116 GLN B C 1
ATOM 2944 O O . GLN B 1 116 ? -12.43 -30.562 -6.238 1 97.5 116 GLN B O 1
ATOM 2949 N N . PHE B 1 117 ? -10.617 -29.875 -7.332 1 98.19 117 PHE B N 1
ATOM 2950 C CA . PHE B 1 117 ? -11.016 -28.484 -7.207 1 98.19 117 PHE B CA 1
ATOM 2951 C C . PHE B 1 117 ? -11.164 -27.828 -8.578 1 98.19 117 PHE B C 1
ATOM 2953 O O . PHE B 1 117 ? -10.406 -28.141 -9.5 1 98.19 117 PHE B O 1
ATOM 2960 N N . ASP B 1 118 ? -12.102 -26.938 -8.695 1 98.56 118 ASP B N 1
ATOM 2961 C CA . ASP B 1 118 ? -12.133 -26.078 -9.875 1 98.56 118 ASP B CA 1
ATOM 2962 C C . ASP B 1 118 ? -10.992 -25.062 -9.844 1 98.56 118 ASP B C 1
ATOM 2964 O O . ASP B 1 118 ? -10.367 -24.797 -10.875 1 98.56 118 ASP B O 1
ATOM 2968 N N . TYR B 1 119 ? -10.812 -24.531 -8.734 1 98.81 119 TYR B N 1
ATOM 2969 C CA . TYR B 1 119 ? -9.734 -23.578 -8.484 1 98.81 119 TYR B CA 1
ATOM 2970 C C . TYR B 1 119 ? -9.273 -23.656 -7.027 1 98.81 119 TYR B C 1
ATOM 2972 O O . TYR B 1 119 ? -10.094 -23.562 -6.109 1 98.81 119 TYR B O 1
ATOM 2980 N N . LEU B 1 120 ? -8.016 -23.828 -6.844 1 98.88 120 LEU B N 1
ATOM 2981 C CA . LEU B 1 120 ? -7.422 -23.922 -5.516 1 98.88 120 LEU B CA 1
ATOM 2982 C C . LEU B 1 120 ? -6.301 -22.906 -5.352 1 98.88 120 LEU B C 1
ATOM 2984 O O . LEU B 1 120 ? -5.27 -23 -6.02 1 98.88 120 LEU B O 1
ATOM 2988 N N . ILE B 1 121 ? -6.52 -21.922 -4.492 1 98.88 121 ILE B N 1
ATOM 2989 C CA . ILE B 1 121 ? -5.449 -21.016 -4.109 1 98.88 121 ILE B CA 1
ATOM 2990 C C . ILE B 1 121 ? -4.449 -21.734 -3.217 1 98.88 121 ILE B C 1
ATOM 2992 O O . ILE B 1 121 ? -4.824 -22.328 -2.197 1 98.88 121 ILE B O 1
ATOM 2996 N N . LEU B 1 122 ? -3.301 -21.781 -3.662 1 98.88 122 LEU B N 1
ATOM 2997 C CA . LEU B 1 122 ? -2.223 -22.266 -2.803 1 98.88 122 LEU B CA 1
ATOM 2998 C C . LEU B 1 122 ? -1.472 -21.094 -2.172 1 98.88 122 LEU B C 1
ATOM 3000 O O . LEU B 1 122 ? -0.777 -20.344 -2.867 1 98.88 122 LEU B O 1
ATOM 3004 N N . GLY B 1 123 ? -1.679 -20.875 -0.923 1 98.62 123 GLY B N 1
ATOM 3005 C CA . GLY B 1 123 ? -0.998 -19.844 -0.172 1 98.62 123 GLY B CA 1
ATOM 3006 C C . GLY B 1 123 ? 0.069 -20.375 0.763 1 98.62 123 GLY B C 1
ATOM 3007 O O . GLY B 1 123 ? 0.48 -21.531 0.643 1 98.62 123 GLY B O 1
ATOM 3008 N N . ARG B 1 124 ? 0.625 -19.578 1.56 1 98.75 124 ARG B N 1
ATOM 3009 C CA . ARG B 1 124 ? 1.694 -19.969 2.471 1 98.75 124 ARG B CA 1
ATOM 3010 C C . ARG B 1 124 ? 1.159 -20.188 3.883 1 98.75 124 ARG B C 1
ATOM 3012 O O . ARG B 1 124 ? 0.247 -19.484 4.32 1 98.75 124 ARG B O 1
ATOM 3019 N N . THR B 1 125 ? 1.745 -21.188 4.527 1 98.69 125 THR B N 1
ATOM 3020 C CA . THR B 1 125 ? 1.569 -21.234 5.977 1 98.69 125 THR B CA 1
ATOM 3021 C C . THR B 1 125 ? 2.197 -20 6.637 1 98.69 125 THR B C 1
ATOM 3023 O O . THR B 1 125 ? 2.971 -19.281 6.004 1 98.69 125 THR B O 1
ATOM 3026 N N . GLU B 1 126 ? 1.856 -19.844 7.918 1 98.19 126 GLU B N 1
ATOM 3027 C CA . GLU B 1 126 ? 2.443 -18.719 8.641 1 98.19 126 GLU B CA 1
ATOM 3028 C C . GLU B 1 126 ? 3.967 -18.797 8.648 1 98.19 126 GLU B C 1
ATOM 3030 O O . GLU B 1 126 ? 4.648 -17.797 8.43 1 98.19 126 GLU B O 1
ATOM 3035 N N . ARG B 1 127 ? 4.516 -19.984 8.906 1 98.5 127 ARG B N 1
ATOM 3036 C CA . ARG B 1 127 ? 5.961 -20.172 8.922 1 98.5 127 ARG B CA 1
ATOM 3037 C C . ARG B 1 127 ? 6.57 -19.812 7.57 1 98.5 127 ARG B C 1
ATOM 3039 O O . ARG B 1 127 ? 7.543 -19.047 7.508 1 98.5 127 ARG B O 1
ATOM 3046 N N . ALA B 1 128 ? 6.043 -20.375 6.496 1 98.69 128 ALA B N 1
ATOM 3047 C CA . ALA B 1 128 ? 6.566 -20.125 5.156 1 98.69 128 ALA B CA 1
ATOM 3048 C C . ALA B 1 128 ? 6.477 -18.641 4.809 1 98.69 128 ALA B C 1
ATOM 3050 O O . ALA B 1 128 ? 7.402 -18.078 4.219 1 98.69 128 ALA B O 1
ATOM 3051 N N . PHE B 1 129 ? 5.344 -18.031 5.219 1 98.62 129 PHE B N 1
ATOM 3052 C CA . PHE B 1 129 ? 5.109 -16.609 4.957 1 98.62 129 PHE B CA 1
ATOM 3053 C C . PHE B 1 129 ? 6.176 -15.758 5.633 1 98.62 129 PHE B C 1
ATOM 3055 O O . PHE B 1 129 ? 6.703 -14.82 5.023 1 98.62 129 PHE B O 1
ATOM 3062 N N . ASN B 1 130 ? 6.629 -16.109 6.766 1 98.44 130 ASN B N 1
ATOM 3063 C CA . ASN B 1 130 ? 7.535 -15.32 7.594 1 98.44 130 ASN B CA 1
ATOM 3064 C C . ASN B 1 130 ? 8.984 -15.508 7.172 1 98.44 130 ASN B C 1
ATOM 3066 O O . ASN B 1 130 ? 9.891 -14.883 7.73 1 98.44 130 ASN B O 1
ATOM 3070 N N . THR B 1 131 ? 9.242 -16.344 6.18 1 98.44 131 THR B N 1
ATOM 3071 C CA . THR B 1 131 ? 10.586 -16.484 5.648 1 98.44 131 THR B CA 1
ATOM 3072 C C . THR B 1 131 ? 10.898 -15.367 4.66 1 98.44 131 THR B C 1
ATOM 3074 O O . THR B 1 131 ? 12.055 -15.188 4.258 1 98.44 131 THR B O 1
ATOM 3077 N N . HIS B 1 132 ? 9.938 -14.547 4.27 1 98.12 132 HIS B N 1
ATOM 3078 C CA . HIS B 1 132 ? 10.102 -13.523 3.246 1 98.12 132 HIS B CA 1
ATOM 3079 C C . HIS B 1 132 ? 10.664 -12.242 3.838 1 98.12 132 HIS B C 1
ATOM 3081 O O . HIS B 1 132 ? 10.586 -12.023 5.051 1 98.12 132 HIS B O 1
ATOM 3087 N N . PRO B 1 133 ? 11.297 -11.414 2.945 1 96.88 133 PRO B N 1
ATOM 3088 C CA . PRO B 1 133 ? 11.719 -10.094 3.41 1 96.88 133 PRO B CA 1
ATOM 3089 C C . PRO B 1 133 ? 10.578 -9.305 4.059 1 96.88 133 PRO B C 1
ATOM 3091 O O . PRO B 1 133 ? 9.422 -9.43 3.646 1 96.88 133 PRO B O 1
ATOM 3094 N N . ILE B 1 134 ? 10.859 -8.484 4.996 1 97.75 134 ILE B N 1
ATOM 3095 C CA . ILE B 1 134 ? 9.883 -7.82 5.852 1 97.75 134 ILE B CA 1
ATOM 3096 C C . ILE B 1 134 ? 8.984 -6.922 5.004 1 97.75 134 ILE B C 1
ATOM 3098 O O . ILE B 1 134 ? 7.789 -6.781 5.289 1 97.75 134 ILE B O 1
ATOM 3102 N N . GLU B 1 135 ? 9.508 -6.281 3.916 1 97.44 135 GLU B N 1
ATOM 3103 C CA . GLU B 1 135 ? 8.688 -5.406 3.082 1 97.44 135 GLU B CA 1
ATOM 3104 C C . GLU B 1 135 ? 7.633 -6.203 2.318 1 97.44 135 GLU B C 1
ATOM 3106 O O . GLU B 1 135 ? 6.551 -5.688 2.027 1 97.44 135 GLU B O 1
ATOM 3111 N N . TRP B 1 136 ? 7.949 -7.508 2.051 1 97.81 136 TRP B N 1
ATOM 3112 C CA . TRP B 1 136 ? 6.938 -8.375 1.459 1 97.81 136 TRP B CA 1
ATOM 3113 C C . TRP B 1 136 ? 5.844 -8.703 2.467 1 97.81 136 TRP B C 1
ATOM 3115 O O . TRP B 1 136 ? 4.656 -8.531 2.18 1 97.81 136 TRP B O 1
ATOM 3125 N N . ILE B 1 137 ? 6.293 -9.094 3.6 1 98.62 137 ILE B N 1
ATOM 3126 C CA . ILE B 1 137 ? 5.379 -9.555 4.633 1 98.62 137 ILE B CA 1
ATOM 3127 C C . ILE B 1 137 ? 4.371 -8.461 4.969 1 98.62 137 ILE B C 1
ATOM 3129 O O . ILE B 1 137 ? 3.16 -8.672 4.902 1 98.62 137 ILE B O 1
ATOM 3133 N N . GLU B 1 138 ? 4.836 -7.301 5.219 1 98.5 138 GLU B N 1
ATOM 3134 C CA . GLU B 1 138 ? 3.984 -6.227 5.719 1 98.5 138 GLU B CA 1
ATOM 3135 C C . GLU B 1 138 ? 3.033 -5.727 4.633 1 98.5 138 GLU B C 1
ATOM 3137 O O . GLU B 1 138 ? 1.872 -5.418 4.91 1 98.5 138 GLU B O 1
ATOM 3142 N N . THR B 1 139 ? 3.486 -5.625 3.414 1 98.75 139 THR B N 1
ATOM 3143 C CA . THR B 1 139 ? 2.623 -5.129 2.348 1 98.75 139 THR B CA 1
ATOM 3144 C C . THR B 1 139 ? 1.627 -6.203 1.918 1 98.75 139 THR B C 1
ATOM 3146 O O . THR B 1 139 ? 0.46 -5.906 1.654 1 98.75 139 THR B O 1
ATOM 3149 N N . GLU B 1 140 ? 2.082 -7.434 1.896 1 98.75 140 GLU B N 1
ATOM 3150 C CA . GLU B 1 140 ? 1.203 -8.5 1.429 1 98.75 140 GLU B CA 1
ATOM 3151 C C . GLU B 1 140 ? 0.118 -8.812 2.455 1 98.75 140 GLU B C 1
ATOM 3153 O O . GLU B 1 140 ? -0.971 -9.266 2.098 1 98.75 140 GLU B O 1
ATOM 3158 N N . LYS B 1 141 ? 0.394 -8.594 3.695 1 98.69 141 LYS B N 1
ATOM 3159 C CA . LYS B 1 141 ? -0.662 -8.719 4.695 1 98.69 141 LYS B CA 1
ATOM 3160 C C . LYS B 1 141 ? -1.867 -7.855 4.336 1 98.69 141 LYS B C 1
ATOM 3162 O O . LYS B 1 141 ? -3.012 -8.281 4.48 1 98.69 141 LYS B O 1
ATOM 3167 N N . ILE B 1 142 ? -1.573 -6.68 3.879 1 98.75 142 ILE B N 1
ATOM 3168 C CA . ILE B 1 142 ? -2.645 -5.766 3.504 1 98.75 142 ILE B CA 1
ATOM 3169 C C . ILE B 1 142 ? -3.35 -6.281 2.25 1 98.75 142 ILE B C 1
ATOM 3171 O O . ILE B 1 142 ? -4.582 -6.293 2.184 1 98.75 142 ILE B O 1
ATOM 3175 N N . THR B 1 143 ? -2.607 -6.738 1.277 1 98.81 143 THR B N 1
ATOM 3176 C CA . THR B 1 143 ? -3.166 -7.297 0.05 1 98.81 143 THR B CA 1
ATOM 3177 C C . THR B 1 143 ? -4.078 -8.477 0.361 1 98.81 143 THR B C 1
ATOM 3179 O O . THR B 1 143 ? -5.207 -8.547 -0.13 1 98.81 143 THR B O 1
ATOM 3182 N N . ASN B 1 144 ? -3.52 -9.352 1.173 1 98.81 144 ASN B N 1
ATOM 3183 C CA . ASN B 1 144 ? -4.277 -10.539 1.545 1 98.81 144 ASN B CA 1
ATOM 3184 C C . ASN B 1 144 ? -5.555 -10.18 2.297 1 98.81 144 ASN B C 1
ATOM 3186 O O . ASN B 1 144 ? -6.594 -10.812 2.104 1 98.81 144 ASN B O 1
ATOM 3190 N N . LYS B 1 145 ? -5.469 -9.18 3.152 1 98.69 145 LYS B N 1
ATOM 3191 C CA . LYS B 1 145 ? -6.648 -8.719 3.879 1 98.69 145 LYS B CA 1
ATOM 3192 C C . LYS B 1 145 ? -7.727 -8.227 2.918 1 98.69 145 LYS B C 1
ATOM 3194 O O . LYS B 1 145 ? -8.883 -8.641 3.008 1 98.69 145 LYS B O 1
ATOM 3199 N N . ILE B 1 146 ? -7.387 -7.367 1.981 1 98.75 146 ILE B N 1
ATOM 3200 C CA . ILE B 1 146 ? -8.344 -6.789 1.04 1 98.75 146 ILE B CA 1
ATOM 3201 C C . ILE B 1 146 ? -8.953 -7.895 0.18 1 98.75 146 ILE B C 1
ATOM 3203 O O . ILE B 1 146 ? -10.172 -7.953 0 1 98.75 146 ILE B O 1
ATOM 3207 N N . PHE B 1 147 ? -8.125 -8.781 -0.345 1 98.75 147 PHE B N 1
ATOM 3208 C CA . PHE B 1 147 ? -8.625 -9.875 -1.17 1 98.75 147 PHE B CA 1
ATOM 3209 C C . PHE B 1 147 ? -9.57 -10.766 -0.372 1 98.75 147 PHE B C 1
ATOM 3211 O O . PHE B 1 147 ? -10.609 -11.188 -0.882 1 98.75 147 PHE B O 1
ATOM 3218 N N . SER B 1 148 ? -9.125 -11.109 0.867 1 98.75 148 SER B N 1
ATOM 3219 C CA . SER B 1 148 ? -9.922 -11.977 1.724 1 98.75 148 SER B CA 1
ATOM 3220 C C . SER B 1 148 ? -11.312 -11.391 1.962 1 98.75 148 SER B C 1
ATOM 3222 O O . SER B 1 148 ? -12.305 -12.117 2 1 98.75 148 SER B O 1
ATOM 3224 N N . ILE B 1 149 ? -11.391 -10.07 2.137 1 98.44 149 ILE B N 1
ATOM 3225 C CA . ILE B 1 149 ? -12.68 -9.406 2.281 1 98.44 149 ILE B CA 1
ATOM 3226 C C . ILE B 1 149 ? -13.508 -9.602 1.014 1 98.44 149 ILE B C 1
ATOM 3228 O O . ILE B 1 149 ? -14.68 -9.984 1.083 1 98.44 149 ILE B O 1
ATOM 3232 N N . GLU B 1 150 ? -12.938 -9.422 -0.169 1 97.75 150 GLU B N 1
ATOM 3233 C CA . GLU B 1 150 ? -13.625 -9.523 -1.451 1 97.75 150 GLU B CA 1
ATOM 3234 C C . GLU B 1 150 ? -14.094 -10.953 -1.721 1 97.75 150 GLU B C 1
ATOM 3236 O O . GLU B 1 150 ? -15.18 -11.164 -2.254 1 97.75 150 GLU B O 1
ATOM 3241 N N . LEU B 1 151 ? -13.227 -11.891 -1.37 1 97.94 151 LEU B N 1
ATOM 3242 C CA . LEU B 1 151 ? -13.531 -13.297 -1.627 1 97.94 151 LEU B CA 1
ATOM 3243 C C . LEU B 1 151 ? -14.484 -13.844 -0.576 1 97.94 151 LEU B C 1
ATOM 3245 O O . LEU B 1 151 ? -15.203 -14.812 -0.83 1 97.94 151 LEU B O 1
ATOM 3249 N N . GLY B 1 152 ? -14.5 -13.258 0.653 1 97.31 152 GLY B N 1
ATOM 3250 C CA . GLY B 1 152 ? -15.305 -13.742 1.762 1 97.31 152 GLY B CA 1
ATOM 3251 C C . GLY B 1 152 ? -14.664 -14.883 2.521 1 97.31 152 GLY B C 1
ATOM 3252 O O . GLY B 1 152 ? -15.352 -15.672 3.178 1 97.31 152 GLY B O 1
ATOM 3253 N N . LYS B 1 153 ? -13.312 -15.023 2.307 1 97.12 153 LYS B N 1
ATOM 3254 C CA . LYS B 1 153 ? -12.523 -16.078 2.947 1 97.12 153 LYS B CA 1
ATOM 3255 C C . LYS B 1 153 ? -11.086 -15.625 3.174 1 97.12 153 LYS B C 1
ATOM 3257 O O . LYS B 1 153 ? -10.484 -14.992 2.305 1 97.12 153 LYS B O 1
ATOM 3262 N N . GLU B 1 154 ? -10.547 -15.961 4.348 1 97.81 154 GLU B N 1
ATOM 3263 C CA . GLU B 1 154 ? -9.164 -15.594 4.648 1 97.81 154 GLU B CA 1
ATOM 3264 C C . GLU B 1 154 ? -8.18 -16.422 3.832 1 97.81 154 GLU B C 1
ATOM 3266 O O . GLU B 1 154 ? -8.148 -17.656 3.957 1 97.81 154 GLU B O 1
ATOM 3271 N N . VAL B 1 155 ? -7.387 -15.789 3.018 1 98.19 155 VAL B N 1
ATOM 3272 C CA . VAL B 1 155 ? -6.445 -16.531 2.186 1 98.19 155 VAL B CA 1
ATOM 3273 C C . VAL B 1 155 ? -5.164 -15.727 2.006 1 98.19 155 VAL B C 1
ATOM 3275 O O . VAL B 1 155 ? -5.156 -14.508 2.217 1 98.19 155 VAL B O 1
ATOM 3278 N N . ASP B 1 156 ? -4.09 -16.375 1.749 1 98.75 156 ASP B N 1
ATOM 3279 C CA . ASP B 1 156 ? -2.859 -15.812 1.205 1 98.75 156 ASP B CA 1
ATOM 3280 C C . ASP B 1 156 ? -2.836 -15.914 -0.319 1 98.75 156 ASP B C 1
ATOM 3282 O O . ASP B 1 156 ? -2.48 -16.953 -0.875 1 98.75 156 ASP B O 1
ATOM 3286 N N . ILE B 1 157 ? -3.16 -14.805 -1.003 1 98.62 157 ILE B N 1
ATOM 3287 C CA . ILE B 1 157 ? -3.346 -14.828 -2.449 1 98.62 157 ILE B CA 1
ATOM 3288 C C . ILE B 1 157 ? -2.041 -14.438 -3.143 1 98.62 157 ILE B C 1
ATOM 3290 O O . ILE B 1 157 ? -1.936 -14.516 -4.371 1 98.62 157 ILE B O 1
ATOM 3294 N N . THR B 1 158 ? -1.011 -14.047 -2.35 1 97.88 158 THR B N 1
ATOM 3295 C CA . THR B 1 158 ? 0.151 -13.406 -2.949 1 97.88 158 THR B CA 1
ATOM 3296 C C . THR B 1 158 ? 1.301 -14.391 -3.105 1 97.88 158 THR B C 1
ATOM 3298 O O . THR B 1 158 ? 2.428 -14 -3.414 1 97.88 158 THR B O 1
ATOM 3301 N N . ALA B 1 159 ? 1.08 -15.656 -2.922 1 95.38 159 ALA B N 1
ATOM 3302 C CA . ALA B 1 159 ? 2.16 -16.641 -2.922 1 95.38 159 ALA B CA 1
ATOM 3303 C C . ALA B 1 159 ? 2.574 -17 -4.344 1 95.38 159 ALA B C 1
ATOM 3305 O O . ALA B 1 159 ? 3.668 -17.531 -4.566 1 95.38 159 ALA B O 1
ATOM 3306 N N . GLY B 1 160 ? 1.705 -16.797 -5.301 1 92.94 160 GLY B N 1
ATOM 3307 C CA . GLY B 1 160 ? 2.086 -16.984 -6.688 1 92.94 160 GLY B CA 1
ATOM 3308 C C . GLY B 1 160 ? 1.893 -18.422 -7.164 1 92.94 160 GLY B C 1
ATOM 3309 O O . GLY B 1 160 ? 2.674 -18.922 -7.973 1 92.94 160 GLY B O 1
ATOM 3310 N N . SER B 1 161 ? 0.961 -19.141 -6.57 1 98.31 161 SER B N 1
ATOM 3311 C CA . SER B 1 161 ? 0.675 -20.516 -7 1 98.31 161 SER B CA 1
ATOM 3312 C C . SER B 1 161 ? -0.81 -20.828 -6.863 1 98.31 161 SER B C 1
ATOM 3314 O O . SER B 1 161 ? -1.493 -20.281 -6 1 98.31 161 SER B O 1
ATOM 3316 N N . CYS B 1 162 ? -1.275 -21.672 -7.793 1 98.81 162 CYS B N 1
ATOM 3317 C CA . CYS B 1 162 ? -2.66 -22.125 -7.75 1 98.81 162 CYS B CA 1
ATOM 3318 C C . CYS B 1 162 ? -2.844 -23.391 -8.586 1 98.81 162 CYS B C 1
ATOM 3320 O O . CYS B 1 162 ? -1.961 -23.766 -9.359 1 98.81 162 CYS B O 1
ATOM 3322 N N . GLY B 1 163 ? -3.889 -24.141 -8.273 1 98.81 163 GLY B N 1
ATOM 3323 C CA . GLY B 1 163 ? -4.414 -25.188 -9.125 1 98.81 163 GLY B CA 1
ATOM 3324 C C . GLY B 1 163 ? -5.734 -24.828 -9.773 1 98.81 163 GLY B C 1
ATOM 3325 O O . GLY B 1 163 ? -6.551 -24.125 -9.188 1 98.81 163 GLY B O 1
ATOM 3326 N N . PHE B 1 164 ? -5.918 -25.328 -10.977 1 98.88 164 PHE B N 1
ATOM 3327 C CA . PHE B 1 164 ? -7.199 -25.016 -11.594 1 98.88 164 PHE B CA 1
ATOM 3328 C C . PHE B 1 164 ? -7.59 -26.078 -12.609 1 98.88 164 PHE B C 1
ATOM 3330 O O . PHE B 1 164 ? -6.727 -26.75 -13.172 1 98.88 164 PHE B O 1
ATOM 3337 N N . SER B 1 165 ? -8.844 -26.25 -12.828 1 98.81 165 SER B N 1
ATOM 3338 C CA . SER B 1 165 ? -9.391 -27.141 -13.852 1 98.81 165 SER B CA 1
ATOM 3339 C C . SER B 1 165 ? -9.258 -26.531 -15.242 1 98.81 165 SER B C 1
ATOM 3341 O O . SER B 1 165 ? -9.008 -25.328 -15.375 1 98.81 165 SER B O 1
ATOM 3343 N N . ARG B 1 166 ? -9.453 -27.406 -16.234 1 98.56 166 ARG B N 1
ATOM 3344 C CA . ARG B 1 166 ? -9.422 -26.922 -17.609 1 98.56 166 ARG B CA 1
ATOM 3345 C C . ARG B 1 166 ? -10.516 -25.891 -17.859 1 98.56 166 ARG B C 1
ATOM 3347 O O . ARG B 1 166 ? -10.297 -24.906 -18.547 1 98.56 166 ARG B O 1
ATOM 3354 N N . GLU B 1 167 ? -11.648 -26.109 -17.281 1 98.75 167 GLU B N 1
ATOM 3355 C CA . GLU B 1 167 ? -12.734 -25.141 -17.406 1 98.75 167 GLU B CA 1
ATOM 3356 C C . GLU B 1 167 ? -12.32 -23.781 -16.844 1 98.75 167 GLU B C 1
ATOM 3358 O O . GLU B 1 167 ? -12.453 -22.75 -17.516 1 98.75 167 GLU B O 1
ATOM 3363 N N . ALA B 1 168 ? -11.828 -23.75 -15.641 1 98.88 168 ALA B N 1
ATOM 3364 C CA . ALA B 1 168 ? -11.359 -22.516 -15.031 1 98.88 168 ALA B CA 1
ATOM 3365 C C . ALA B 1 168 ? -10.25 -21.875 -15.867 1 98.88 168 ALA B C 1
ATOM 3367 O O . ALA B 1 168 ? -10.234 -20.656 -16.078 1 98.88 168 ALA B O 1
ATOM 3368 N N . GLY B 1 169 ? -9.328 -22.719 -16.344 1 98.88 169 GLY B N 1
ATOM 3369 C CA . GLY B 1 169 ? -8.25 -22.234 -17.188 1 98.88 169 GLY B CA 1
ATOM 3370 C C . GLY B 1 169 ? -8.734 -21.531 -18.438 1 98.88 169 GLY B C 1
ATOM 3371 O O . GLY B 1 169 ? -8.148 -20.516 -18.844 1 98.88 169 GLY B O 1
ATOM 3372 N N . ASN B 1 170 ? -9.75 -22.062 -19.031 1 98.88 170 ASN B N 1
ATOM 3373 C CA . ASN B 1 170 ? -10.297 -21.422 -20.234 1 98.88 170 ASN B CA 1
ATOM 3374 C C . ASN B 1 170 ? -10.883 -20.047 -19.922 1 98.88 170 ASN B C 1
ATOM 3376 O O . ASN B 1 170 ? -10.75 -19.125 -20.719 1 98.88 170 ASN B O 1
ATOM 3380 N N . TYR B 1 171 ? -11.516 -19.891 -18.781 1 98.88 171 TYR B N 1
ATOM 3381 C CA . TYR B 1 171 ? -11.992 -18.578 -18.375 1 98.88 171 TYR B CA 1
ATOM 3382 C C . TYR B 1 171 ? -10.828 -17.625 -18.141 1 98.88 171 TYR B C 1
ATOM 3384 O O . TYR B 1 171 ? -10.891 -16.453 -18.531 1 98.88 171 TYR B O 1
ATOM 3392 N N . ILE B 1 172 ? -9.82 -18.094 -17.469 1 98.88 172 ILE B N 1
ATOM 3393 C CA . ILE B 1 172 ? -8.641 -17.281 -17.219 1 98.88 172 ILE B CA 1
ATOM 3394 C C . ILE B 1 172 ? -8.047 -16.828 -18.547 1 98.88 172 ILE B C 1
ATOM 3396 O O . ILE B 1 172 ? -7.758 -15.648 -18.75 1 98.88 172 ILE B O 1
ATOM 3400 N N . LYS B 1 173 ? -7.891 -17.75 -19.469 1 98.81 173 LYS B N 1
ATOM 3401 C CA . LYS B 1 173 ? -7.352 -17.469 -20.797 1 98.81 173 LYS B CA 1
ATOM 3402 C C . LYS B 1 173 ? -8.164 -16.375 -21.484 1 98.81 173 LYS B C 1
ATOM 3404 O O . LYS B 1 173 ? -7.598 -15.477 -22.094 1 98.81 173 LYS B O 1
ATOM 3409 N N . ASP B 1 174 ? -9.438 -16.406 -21.359 1 98.5 174 ASP B N 1
ATOM 3410 C CA . ASP B 1 174 ? -10.336 -15.539 -22.125 1 98.5 174 ASP B CA 1
ATOM 3411 C C . ASP B 1 174 ? -10.453 -14.164 -21.469 1 98.5 174 ASP B C 1
ATOM 3413 O O . ASP B 1 174 ? -10.672 -13.164 -22.156 1 98.5 174 ASP B O 1
ATOM 3417 N N . TYR B 1 175 ? -10.227 -14.047 -20.141 1 98.44 175 TYR B N 1
ATOM 3418 C CA . TYR B 1 175 ? -10.664 -12.828 -19.469 1 98.44 175 TYR B CA 1
ATOM 3419 C C . TYR B 1 175 ? -9.492 -12.125 -18.797 1 98.44 175 TYR B C 1
ATOM 3421 O O . TYR B 1 175 ? -9.594 -10.953 -18.422 1 98.44 175 TYR B O 1
ATOM 3429 N N . SER B 1 176 ? -8.367 -12.805 -18.562 1 98.62 176 SER B N 1
ATOM 3430 C CA . SER B 1 176 ? -7.242 -12.195 -17.859 1 98.62 176 SER B CA 1
ATOM 3431 C C . SER B 1 176 ? -6.586 -11.109 -18.703 1 98.62 176 SER B C 1
ATOM 3433 O O . SER B 1 176 ? -6.23 -11.344 -19.859 1 98.62 176 SER B O 1
ATOM 3435 N N . LYS B 1 177 ? -6.391 -9.875 -18.188 1 97.88 177 LYS B N 1
ATOM 3436 C CA . LYS B 1 177 ? -5.832 -8.766 -18.953 1 97.88 177 LYS B CA 1
ATOM 3437 C C . LYS B 1 177 ? -5.152 -7.758 -18.031 1 97.88 177 LYS B C 1
ATOM 3439 O O . LYS B 1 177 ? -4.594 -6.762 -18.484 1 97.88 177 LYS B O 1
ATOM 3444 N N . GLU B 1 178 ? -5.238 -7.957 -16.734 1 97.5 178 GLU B N 1
ATOM 3445 C CA . GLU B 1 178 ? -4.762 -6.973 -15.766 1 97.5 178 GLU B CA 1
ATOM 3446 C C . GLU B 1 178 ? -3.24 -6.973 -15.68 1 97.5 178 GLU B C 1
ATOM 3448 O O . GLU B 1 178 ? -2.586 -7.902 -16.156 1 97.5 178 GLU B O 1
ATOM 3453 N N . LYS B 1 179 ? -2.676 -6.008 -14.977 1 95.81 179 LYS B N 1
ATOM 3454 C CA . LYS B 1 179 ? -1.233 -5.84 -14.836 1 95.81 179 LYS B CA 1
ATOM 3455 C C . LYS B 1 179 ? -0.642 -6.926 -13.938 1 95.81 179 LYS B C 1
ATOM 3457 O O . LYS B 1 179 ? 0.538 -7.262 -14.055 1 95.81 179 LYS B O 1
ATOM 3462 N N . MET B 1 180 ? -1.361 -7.395 -13.008 1 96.69 180 MET B N 1
ATOM 3463 C CA . MET B 1 180 ? -0.98 -8.484 -12.117 1 96.69 180 MET B CA 1
ATOM 3464 C C . MET B 1 180 ? -2.057 -9.57 -12.086 1 96.69 180 MET B C 1
ATOM 3466 O O . MET B 1 180 ? -3.25 -9.258 -12.086 1 96.69 180 MET B O 1
ATOM 3470 N N . THR B 1 181 ? -1.644 -10.766 -11.977 1 98.06 181 THR B N 1
ATOM 3471 C CA . THR B 1 181 ? -2.602 -11.852 -12.133 1 98.06 181 THR B CA 1
ATOM 3472 C C . THR B 1 181 ? -2.955 -12.461 -10.773 1 98.06 181 THR B C 1
ATOM 3474 O O . THR B 1 181 ? -3.904 -13.234 -10.672 1 98.06 181 THR B O 1
ATOM 3477 N N . ASP B 1 182 ? -2.223 -12.125 -9.695 1 97.06 182 ASP B N 1
ATOM 3478 C CA . ASP B 1 182 ? -2.279 -12.805 -8.406 1 97.06 182 ASP B CA 1
ATOM 3479 C C . ASP B 1 182 ? -3.717 -12.906 -7.902 1 97.06 182 ASP B C 1
ATOM 3481 O O . ASP B 1 182 ? -4.188 -13.992 -7.57 1 97.06 182 ASP B O 1
ATOM 3485 N N . ALA B 1 183 ? -4.371 -11.789 -7.895 1 98.25 183 ALA B N 1
ATOM 3486 C CA . ALA B 1 183 ? -5.758 -11.789 -7.434 1 98.25 183 ALA B CA 1
ATOM 3487 C C . ALA B 1 183 ? -6.727 -11.984 -8.594 1 98.25 183 ALA B C 1
ATOM 3489 O O . ALA B 1 183 ? -7.84 -12.484 -8.406 1 98.25 183 ALA B O 1
ATOM 3490 N N . GLU B 1 184 ? -6.363 -11.641 -9.789 1 98.69 184 GLU B N 1
ATOM 3491 C CA . GLU B 1 184 ? -7.227 -11.602 -10.961 1 98.69 184 GLU B CA 1
ATOM 3492 C C . GLU B 1 184 ? -7.801 -12.977 -11.281 1 98.69 184 GLU B C 1
ATOM 3494 O O . GLU B 1 184 ? -9.008 -13.117 -11.484 1 98.69 184 GLU B O 1
ATOM 3499 N N . TRP B 1 185 ? -6.934 -13.984 -11.328 1 98.81 185 TRP B N 1
ATOM 3500 C CA . TRP B 1 185 ? -7.348 -15.312 -11.758 1 98.81 185 TRP B CA 1
ATOM 3501 C C . TRP B 1 185 ? -8.422 -15.875 -10.836 1 98.81 185 TRP B C 1
ATOM 3503 O O . TRP B 1 185 ? -9.445 -16.391 -11.297 1 98.81 185 TRP B O 1
ATOM 3513 N N . ALA B 1 186 ? -8.188 -15.727 -9.539 1 98.75 186 ALA B N 1
ATOM 3514 C CA . ALA B 1 186 ? -9.172 -16.203 -8.57 1 98.75 186 ALA B CA 1
ATOM 3515 C C . ALA B 1 186 ? -10.492 -15.453 -8.727 1 98.75 186 ALA B C 1
ATOM 3517 O O . ALA B 1 186 ? -11.57 -16.047 -8.641 1 98.75 186 ALA B O 1
ATOM 3518 N N . MET B 1 187 ? -10.414 -14.156 -9 1 98.69 187 MET B N 1
ATOM 3519 C CA . MET B 1 187 ? -11.633 -13.359 -9.125 1 98.69 187 MET B CA 1
ATOM 3520 C C . MET B 1 187 ? -12.375 -13.688 -10.414 1 98.69 187 MET B C 1
ATOM 3522 O O . MET B 1 187 ? -13.602 -13.672 -10.453 1 98.69 187 MET B O 1
ATOM 3526 N N . ILE B 1 188 ? -11.672 -13.953 -11.5 1 98.75 188 ILE B N 1
ATOM 3527 C CA . ILE B 1 188 ? -12.289 -14.398 -12.742 1 98.75 188 ILE B CA 1
ATOM 3528 C C . ILE B 1 188 ? -13.07 -15.695 -12.492 1 98.75 188 ILE B C 1
ATOM 3530 O O . ILE B 1 188 ? -14.234 -15.805 -12.875 1 98.75 188 ILE B O 1
ATOM 3534 N N . VAL B 1 189 ? -12.453 -16.625 -11.805 1 98.81 189 VAL B N 1
ATOM 3535 C CA . VAL B 1 189 ? -13.062 -17.922 -11.555 1 98.81 189 VAL B CA 1
ATOM 3536 C C . VAL B 1 189 ? -14.266 -17.766 -10.617 1 98.81 189 VAL B C 1
ATOM 3538 O O . VAL B 1 189 ? -15.328 -18.328 -10.867 1 98.81 189 VAL B O 1
ATOM 3541 N N . HIS B 1 190 ? -14.086 -16.938 -9.617 1 98.5 190 HIS B N 1
ATOM 3542 C CA . HIS B 1 190 ? -15.109 -16.75 -8.594 1 98.5 190 HIS B CA 1
ATOM 3543 C C . HIS B 1 190 ? -16.281 -15.945 -9.133 1 98.5 190 HIS B C 1
ATOM 3545 O O . HIS B 1 190 ? -17.438 -16.391 -9.031 1 98.5 190 HIS B O 1
ATOM 3551 N N . ARG B 1 191 ? -16.016 -14.828 -9.75 1 98.25 191 ARG B N 1
ATOM 3552 C CA . ARG B 1 191 ? -17.094 -13.875 -10.039 1 98.25 191 ARG B CA 1
ATOM 3553 C C . ARG B 1 191 ? -17.594 -14.039 -11.461 1 98.25 191 ARG B C 1
ATOM 3555 O O . ARG B 1 191 ? -18.781 -13.805 -11.734 1 98.25 191 ARG B O 1
ATOM 3562 N N . ILE B 1 192 ? -16.766 -14.383 -12.383 1 98.31 192 ILE B N 1
ATOM 3563 C CA . ILE B 1 192 ? -17.172 -14.445 -13.781 1 98.31 192 ILE B CA 1
ATOM 3564 C C . ILE B 1 192 ? -17.594 -15.875 -14.133 1 98.31 192 ILE B C 1
ATOM 3566 O O . ILE B 1 192 ? -18.688 -16.094 -14.641 1 98.31 192 ILE B O 1
ATOM 3570 N N . ALA B 1 193 ? -16.766 -16.859 -13.797 1 98.44 193 ALA B N 1
ATOM 3571 C CA . ALA B 1 193 ? -17.062 -18.25 -14.133 1 98.44 193 ALA B CA 1
ATOM 3572 C C . ALA B 1 193 ? -18.078 -18.844 -13.156 1 98.44 193 ALA B C 1
ATOM 3574 O O . ALA B 1 193 ? -18.688 -19.875 -13.438 1 98.44 193 ALA B O 1
ATOM 3575 N N . ASN B 1 194 ? -18.188 -18.156 -11.984 1 98.25 194 ASN B N 1
ATOM 3576 C CA . ASN B 1 194 ? -19.047 -18.672 -10.914 1 98.25 194 ASN B CA 1
ATOM 3577 C C . ASN B 1 194 ? -18.672 -20.094 -10.523 1 98.25 194 ASN B C 1
ATOM 3579 O O . ASN B 1 194 ? -19.531 -20.953 -10.398 1 98.25 194 ASN B O 1
ATOM 3583 N N . LEU B 1 195 ? -17.391 -20.375 -10.461 1 98.56 195 LEU B N 1
ATOM 3584 C CA . LEU B 1 195 ? -16.844 -21.641 -10 1 98.56 195 LEU B CA 1
ATOM 3585 C C . LEU B 1 195 ? -16.312 -21.516 -8.578 1 98.56 195 LEU B C 1
ATOM 3587 O O . LEU B 1 195 ? -16.047 -20.406 -8.102 1 98.56 195 LEU B O 1
ATOM 3591 N N . GLU B 1 196 ? -16.188 -22.609 -7.969 1 98.12 196 GLU B N 1
ATOM 3592 C CA . GLU B 1 196 ? -15.758 -22.625 -6.574 1 98.12 196 GLU B CA 1
ATOM 3593 C C . GLU B 1 196 ? -14.266 -22.344 -6.449 1 98.12 196 GLU B C 1
ATOM 3595 O O . GLU B 1 196 ? -13.461 -22.938 -7.176 1 98.12 196 GLU B O 1
ATOM 3600 N N . VAL B 1 197 ? -13.906 -21.469 -5.535 1 98.62 197 VAL B N 1
ATOM 3601 C CA . VAL B 1 197 ? -12.523 -21.172 -5.199 1 98.62 197 VAL B CA 1
ATOM 3602 C C . VAL B 1 197 ? -12.211 -21.656 -3.787 1 98.62 197 VAL B C 1
ATOM 3604 O O . VAL B 1 197 ? -12.867 -21.25 -2.826 1 98.62 197 VAL B O 1
ATOM 3607 N N . LYS B 1 198 ? -11.266 -22.562 -3.691 1 98.69 198 LYS B N 1
ATOM 3608 C CA . LYS B 1 198 ? -10.828 -23.094 -2.4 1 98.69 198 LYS B CA 1
ATOM 3609 C C . LYS B 1 198 ? -9.422 -22.625 -2.059 1 98.69 198 LYS B C 1
ATOM 3611 O O . LYS B 1 198 ? -8.797 -21.891 -2.832 1 98.69 198 LYS B O 1
ATOM 3616 N N . TYR B 1 199 ? -8.984 -22.891 -0.839 1 98.75 199 TYR B N 1
ATOM 3617 C CA . TYR B 1 199 ? -7.711 -22.391 -0.329 1 98.75 199 TYR B CA 1
ATOM 3618 C C . TYR B 1 199 ? -6.996 -23.469 0.482 1 98.75 199 TYR B C 1
ATOM 3620 O O . TYR B 1 199 ? -7.625 -24.188 1.257 1 98.75 199 TYR B O 1
ATOM 3628 N N . LEU B 1 200 ? -5.734 -23.578 0.256 1 98.62 200 LEU B N 1
ATOM 3629 C CA . LEU B 1 200 ? -4.902 -24.516 1.011 1 98.62 200 LEU B CA 1
ATOM 3630 C C . LEU B 1 200 ? -3.527 -23.922 1.28 1 98.62 200 LEU B C 1
ATOM 3632 O O . LEU B 1 200 ? -2.775 -23.625 0.345 1 98.62 200 LEU B O 1
ATOM 3636 N N . PRO B 1 201 ? -3.135 -23.641 2.574 1 98.69 201 PRO B N 1
ATOM 3637 C CA . PRO B 1 201 ? -1.777 -23.188 2.898 1 98.69 201 PRO B CA 1
ATOM 3638 C C . PRO B 1 201 ? -0.744 -24.312 2.777 1 98.69 201 PRO B C 1
ATOM 3640 O O . PRO B 1 201 ? -1.027 -25.453 3.131 1 98.69 201 PRO B O 1
ATOM 3643 N N . VAL B 1 202 ? 0.425 -24 2.273 1 98.81 202 VAL B N 1
ATOM 3644 C CA . VAL B 1 202 ? 1.459 -25 2.066 1 98.81 202 VAL B CA 1
ATOM 3645 C C . VAL B 1 202 ? 2.795 -24.484 2.6 1 98.81 202 VAL B C 1
ATOM 3647 O O . VAL B 1 202 ? 3.012 -23.281 2.691 1 98.81 202 VAL B O 1
ATOM 3650 N N . GLU B 1 203 ? 3.699 -25.344 2.877 1 98.62 203 GLU B N 1
ATOM 3651 C CA . GLU B 1 203 ? 5.043 -25.031 3.354 1 98.62 203 GLU B CA 1
ATOM 3652 C C . GLU B 1 203 ? 5.977 -24.703 2.191 1 98.62 203 GLU B C 1
ATOM 3654 O O . GLU B 1 203 ? 6.914 -23.906 2.342 1 98.62 203 GLU B O 1
ATOM 3659 N N . GLY B 1 204 ? 5.703 -25.25 1.109 1 98.56 204 GLY B N 1
ATOM 3660 C CA . GLY B 1 204 ? 6.656 -25.297 0.011 1 98.56 204 GLY B CA 1
ATOM 3661 C C . GLY B 1 204 ? 6.84 -23.953 -0.667 1 98.56 204 GLY B C 1
ATOM 3662 O O . GLY B 1 204 ? 7.777 -23.766 -1.445 1 98.56 204 GLY B O 1
ATOM 3663 N N . LEU B 1 205 ? 6.012 -22.969 -0.315 1 98.56 205 LEU B N 1
ATOM 3664 C CA . LEU B 1 205 ? 6.102 -21.672 -0.948 1 98.56 205 LEU B CA 1
ATOM 3665 C C . LEU B 1 205 ? 6.887 -20.688 -0.073 1 98.56 205 LEU B C 1
ATOM 3667 O O . LEU B 1 205 ? 6.641 -19.484 -0.106 1 98.56 205 LEU B O 1
ATOM 3671 N N . GLU B 1 206 ? 7.77 -21.219 0.717 1 98.31 206 GLU B N 1
ATOM 3672 C CA . GLU B 1 206 ? 8.695 -20.406 1.512 1 98.31 206 GLU B CA 1
ATOM 3673 C C . GLU B 1 206 ? 9.688 -19.672 0.622 1 98.31 206 GLU B C 1
ATOM 3675 O O . GLU B 1 206 ? 9.766 -19.922 -0.582 1 98.31 206 GLU B O 1
ATOM 3680 N N . TYR B 1 207 ? 10.422 -18.703 1.207 1 97.31 207 TYR B N 1
ATOM 3681 C CA . TYR B 1 207 ? 11.383 -17.859 0.512 1 97.31 207 TYR B CA 1
ATOM 3682 C C . TYR B 1 207 ? 12.812 -18.281 0.833 1 97.31 207 TYR B C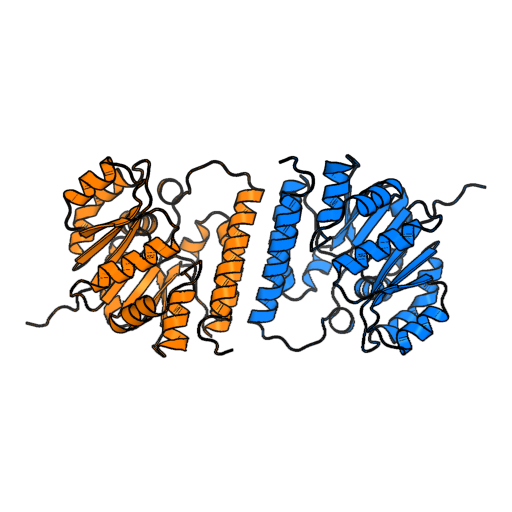 1
ATOM 3684 O O . TYR B 1 207 ? 13.164 -18.438 2.002 1 97.31 207 TYR B O 1
ATOM 3692 N N . GLN B 1 208 ? 13.5 -18.5 -0.172 1 94.94 208 GLN B N 1
ATOM 3693 C CA . GLN B 1 208 ? 14.938 -18.688 -0.094 1 94.94 208 GLN B CA 1
ATOM 3694 C C . GLN B 1 208 ? 15.68 -17.641 -0.925 1 94.94 208 GLN B C 1
ATOM 3696 O O . GLN B 1 208 ? 15.594 -17.641 -2.154 1 94.94 208 GLN B O 1
ATOM 3701 N N . GLU B 1 209 ? 16.453 -16.859 -0.318 1 91 209 GLU B N 1
ATOM 3702 C CA . GLU B 1 209 ? 17.062 -15.68 -0.937 1 91 209 GLU B CA 1
ATOM 3703 C C . GLU B 1 209 ? 17.891 -16.062 -2.162 1 91 209 GLU B C 1
ATOM 3705 O O . GLU B 1 209 ? 17.781 -15.422 -3.209 1 91 209 GLU B O 1
ATOM 3710 N N . ASP B 1 210 ? 18.656 -17.047 -2.105 1 88.75 210 ASP B N 1
ATOM 3711 C CA . ASP B 1 210 ? 19.562 -17.453 -3.184 1 88.75 210 ASP B CA 1
ATOM 3712 C C . ASP B 1 210 ? 18.781 -17.875 -4.422 1 88.75 210 ASP B C 1
ATOM 3714 O O . ASP B 1 210 ? 19.297 -17.797 -5.543 1 88.75 210 ASP B O 1
ATOM 3718 N N . ILE B 1 211 ? 17.516 -18.312 -4.18 1 90.88 211 ILE B N 1
ATOM 3719 C CA . ILE B 1 211 ? 16.719 -18.828 -5.281 1 90.88 211 ILE B CA 1
ATOM 3720 C C . ILE B 1 211 ? 15.711 -17.781 -5.727 1 90.88 211 ILE B C 1
ATOM 3722 O O . ILE B 1 211 ? 15.484 -17.594 -6.926 1 90.88 211 ILE B O 1
ATOM 3726 N N . ASN B 1 212 ? 15.141 -17.062 -4.746 1 90.19 212 ASN B N 1
ATOM 3727 C CA . ASN B 1 212 ? 13.922 -16.297 -5.004 1 90.19 212 ASN B CA 1
ATOM 3728 C C . ASN B 1 212 ? 14.211 -14.805 -5.121 1 90.19 212 ASN B C 1
ATOM 3730 O O . ASN B 1 212 ? 13.344 -14.031 -5.535 1 90.19 212 ASN B O 1
ATOM 3734 N N . SER B 1 213 ? 15.391 -14.398 -4.758 1 85.5 213 SER B N 1
ATOM 3735 C CA . SER B 1 213 ? 15.688 -12.969 -4.738 1 85.5 213 SER B CA 1
ATOM 3736 C C . SER B 1 213 ? 15.711 -12.391 -6.148 1 85.5 213 SER B C 1
ATOM 3738 O O . SER B 1 213 ? 16 -13.102 -7.113 1 85.5 213 SER B O 1
ATOM 3740 N N . ILE B 1 214 ? 15.281 -11.141 -6.172 1 70.62 214 ILE B N 1
ATOM 3741 C CA . ILE B 1 214 ? 15.359 -10.422 -7.438 1 70.62 214 ILE B CA 1
ATOM 3742 C C . ILE B 1 214 ? 16.797 -9.969 -7.68 1 70.62 214 ILE B C 1
ATOM 3744 O O . ILE B 1 214 ? 17.531 -9.68 -6.734 1 70.62 214 ILE B O 1
ATOM 3748 N N . ASN B 1 215 ? 17.078 -9.961 -8.914 1 66.19 215 ASN B N 1
ATOM 3749 C CA . ASN B 1 215 ? 18.406 -9.469 -9.305 1 66.19 215 ASN B CA 1
ATOM 3750 C C . ASN B 1 215 ? 18.484 -7.945 -9.211 1 66.19 215 ASN B C 1
ATOM 3752 O O . ASN B 1 215 ? 17.5 -7.25 -9.477 1 66.19 215 ASN B O 1
ATOM 3756 N N . GLY B 1 216 ? 19.562 -7.445 -8.531 1 68.5 216 GLY B N 1
ATOM 3757 C CA . GLY B 1 216 ? 19.875 -6.027 -8.578 1 68.5 216 GLY B CA 1
ATOM 3758 C C . GLY B 1 216 ? 19.875 -5.363 -7.215 1 68.5 216 GLY B C 1
ATOM 3759 O O . GLY B 1 216 ? 19.328 -5.91 -6.254 1 68.5 216 GLY B O 1
ATOM 3760 N N . ARG B 1 217 ? 20.516 -4.336 -7.258 1 74.56 217 ARG B N 1
ATOM 3761 C CA . ARG B 1 217 ? 20.641 -3.539 -6.039 1 74.56 217 ARG B CA 1
ATOM 3762 C C . ARG B 1 217 ? 19.578 -2.439 -6.004 1 74.56 217 ARG B C 1
ATOM 3764 O O . ARG B 1 217 ? 19.453 -1.664 -6.953 1 74.56 217 ARG B O 1
ATOM 3771 N N . VAL B 1 218 ? 18.703 -2.541 -5.023 1 86.62 218 VAL B N 1
ATOM 3772 C CA . VAL B 1 218 ? 17.781 -1.438 -4.809 1 86.62 218 VAL B CA 1
ATOM 3773 C C . VAL B 1 218 ? 17.938 -0.893 -3.391 1 86.62 218 VAL B C 1
ATOM 3775 O O . VAL B 1 218 ? 18.406 -1.601 -2.496 1 86.62 218 VAL B O 1
ATOM 3778 N N . THR B 1 219 ? 17.656 0.406 -3.195 1 91.31 219 THR B N 1
ATOM 3779 C CA . THR B 1 219 ? 17.672 0.972 -1.85 1 91.31 219 THR B CA 1
ATOM 3780 C C . THR B 1 219 ? 16.547 0.396 -1.003 1 91.31 219 THR B C 1
ATOM 3782 O O . THR B 1 219 ? 15.578 -0.147 -1.538 1 91.31 219 THR B O 1
ATOM 3785 N N . ASP B 1 220 ? 16.734 0.516 0.244 1 94.12 220 ASP B N 1
ATOM 3786 C CA . ASP B 1 220 ? 15.711 0.006 1.157 1 94.12 220 ASP B CA 1
ATOM 3787 C C . ASP B 1 220 ? 14.352 0.635 0.869 1 94.12 220 ASP B C 1
ATOM 3789 O O . ASP B 1 220 ? 13.336 -0.065 0.809 1 94.12 220 ASP B O 1
ATOM 3793 N N . SER B 1 221 ? 14.336 1.937 0.668 1 95.12 221 SER B N 1
ATOM 3794 C CA . SER B 1 221 ? 13.055 2.602 0.423 1 95.12 221 SER B CA 1
ATOM 3795 C C . SER B 1 221 ? 12.453 2.164 -0.908 1 95.12 221 SER B C 1
ATOM 3797 O O . SER B 1 221 ? 11.234 2.033 -1.03 1 95.12 221 SER B O 1
ATOM 3799 N N . GLU B 1 222 ? 13.336 1.904 -1.849 1 94.81 222 GLU B N 1
ATOM 3800 C CA . GLU B 1 222 ? 12.852 1.438 -3.145 1 94.81 222 GLU B CA 1
ATOM 3801 C C . GLU B 1 222 ? 12.25 0.039 -3.039 1 94.81 222 GLU B C 1
ATOM 3803 O O . GLU B 1 222 ? 11.266 -0.27 -3.709 1 94.81 222 GLU B O 1
ATOM 3808 N N . ALA B 1 223 ? 12.867 -0.804 -2.279 1 96.19 223 ALA B N 1
ATOM 3809 C CA . ALA B 1 223 ? 12.344 -2.152 -2.059 1 96.19 223 ALA B CA 1
ATOM 3810 C C . ALA B 1 223 ? 10.945 -2.107 -1.45 1 96.19 223 ALA B C 1
ATOM 3812 O O . ALA B 1 223 ? 10.031 -2.779 -1.933 1 96.19 223 ALA B O 1
ATOM 3813 N N . TRP B 1 224 ? 10.758 -1.25 -0.468 1 98.25 224 TRP B N 1
ATOM 3814 C CA . TRP B 1 224 ? 9.461 -1.083 0.177 1 98.25 224 TRP B CA 1
ATOM 3815 C C . TRP B 1 224 ? 8.438 -0.502 -0.796 1 98.25 224 TRP B C 1
ATOM 3817 O O . TRP B 1 224 ? 7.309 -0.987 -0.881 1 98.25 224 TRP B O 1
ATOM 3827 N N . LEU B 1 225 ? 8.891 0.522 -1.483 1 98.44 225 LEU B N 1
ATOM 3828 C CA . LEU B 1 225 ? 7.977 1.227 -2.375 1 98.44 225 LEU B CA 1
ATOM 3829 C C . LEU B 1 225 ? 7.492 0.309 -3.492 1 98.44 225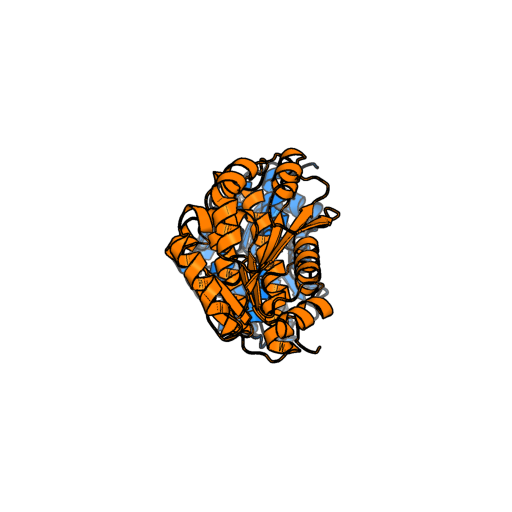 LEU B C 1
ATOM 3831 O O . LEU B 1 225 ? 6.312 0.332 -3.852 1 98.44 225 LEU B O 1
ATOM 3835 N N . SER B 1 226 ? 8.383 -0.462 -4.043 1 97 226 SER B N 1
ATOM 3836 C CA . SER B 1 226 ? 8.016 -1.378 -5.117 1 97 226 SER B CA 1
ATOM 3837 C C . SER B 1 226 ? 6.98 -2.395 -4.648 1 97 226 SER B C 1
ATOM 3839 O O . SER B 1 226 ? 6.023 -2.689 -5.367 1 97 226 SER B O 1
ATOM 3841 N N . ARG B 1 227 ? 7.16 -2.891 -3.451 1 97.75 227 ARG B N 1
ATOM 3842 C CA . ARG B 1 227 ? 6.219 -3.854 -2.895 1 97.75 227 ARG B CA 1
ATOM 3843 C C . ARG B 1 227 ? 4.879 -3.193 -2.59 1 97.75 227 ARG B C 1
ATOM 3845 O O . ARG B 1 227 ? 3.822 -3.805 -2.771 1 97.75 227 ARG B O 1
ATOM 3852 N N . LEU B 1 228 ? 4.965 -2.006 -2.104 1 98.75 228 LEU B N 1
ATOM 3853 C CA . LEU B 1 228 ? 3.744 -1.255 -1.827 1 98.75 228 LEU B CA 1
ATOM 3854 C C . LEU B 1 228 ? 2.961 -1.001 -3.111 1 98.75 228 LEU B C 1
ATOM 3856 O O . LEU B 1 228 ? 1.734 -1.136 -3.131 1 98.75 228 LEU B O 1
ATOM 3860 N N . LYS B 1 229 ? 3.643 -0.649 -4.133 1 98.25 229 LYS B N 1
ATOM 3861 C CA . LYS B 1 229 ? 3.012 -0.457 -5.438 1 98.25 229 LYS B CA 1
ATOM 3862 C C . LYS B 1 229 ? 2.309 -1.729 -5.898 1 98.25 229 LYS B C 1
ATOM 3864 O O . LYS B 1 229 ? 1.156 -1.684 -6.34 1 98.25 229 LYS B O 1
ATOM 3869 N N . LEU B 1 230 ? 2.992 -2.828 -5.781 1 98.12 230 LEU B N 1
ATOM 3870 C CA . LEU B 1 230 ? 2.412 -4.113 -6.16 1 98.12 230 LEU B CA 1
ATOM 3871 C C . LEU B 1 230 ? 1.175 -4.418 -5.32 1 98.12 230 LEU B C 1
ATOM 3873 O O . LEU B 1 230 ? 0.158 -4.875 -5.852 1 98.12 230 LEU B O 1
ATOM 3877 N N . SER B 1 231 ? 1.325 -4.199 -4.035 1 98.75 231 SER B N 1
ATOM 3878 C CA . SER B 1 231 ? 0.195 -4.387 -3.131 1 98.75 231 SER B CA 1
ATOM 3879 C C . SER B 1 231 ? -1.023 -3.6 -3.602 1 98.75 231 SER B C 1
ATOM 3881 O O . SER B 1 231 ? -2.135 -4.133 -3.645 1 98.75 231 SER B O 1
ATOM 3883 N N . PHE B 1 232 ? -0.787 -2.383 -4.008 1 98.75 232 PHE B N 1
ATOM 3884 C CA . PHE B 1 232 ? -1.884 -1.531 -4.453 1 98.75 232 PHE B CA 1
ATOM 3885 C C . PHE B 1 232 ? -2.512 -2.082 -5.73 1 98.75 232 PHE B C 1
ATOM 3887 O O . PHE B 1 232 ? -3.732 -2.221 -5.816 1 98.75 232 PHE B O 1
ATOM 3894 N N . ILE B 1 233 ? -1.751 -2.463 -6.691 1 98.44 233 ILE B N 1
ATOM 3895 C CA . ILE B 1 233 ? -2.229 -2.928 -7.992 1 98.44 233 ILE B CA 1
ATOM 3896 C C . ILE B 1 233 ? -3.027 -4.219 -7.816 1 98.44 233 ILE B C 1
ATOM 3898 O O . ILE B 1 233 ? -4.125 -4.352 -8.359 1 98.44 233 ILE B O 1
ATOM 3902 N N . ILE B 1 234 ? -2.502 -5.168 -7.043 1 98.69 234 ILE B N 1
ATOM 3903 C CA . ILE B 1 234 ? -3.158 -6.453 -6.832 1 98.69 234 ILE B CA 1
ATOM 3904 C C . ILE B 1 234 ? -4.477 -6.242 -6.094 1 98.69 234 ILE B C 1
ATOM 3906 O O . ILE B 1 234 ? -5.492 -6.852 -6.438 1 98.69 234 ILE B O 1
ATOM 3910 N N . SER B 1 235 ? -4.445 -5.359 -5.109 1 98.81 235 SER B N 1
ATOM 3911 C CA . SER B 1 235 ? -5.645 -5.094 -4.32 1 98.81 235 SER B CA 1
ATOM 3912 C C . SER B 1 235 ? -6.727 -4.43 -5.168 1 98.81 235 SER B C 1
ATOM 3914 O O . SER B 1 235 ? -7.906 -4.758 -5.047 1 98.81 235 SER B O 1
ATOM 3916 N N . GLU B 1 236 ? -6.32 -3.492 -5.988 1 98.31 236 GLU B N 1
ATOM 3917 C CA . GLU B 1 236 ? -7.273 -2.85 -6.887 1 98.31 236 GLU B CA 1
ATOM 3918 C C . GLU B 1 236 ? -7.918 -3.867 -7.824 1 98.31 236 GLU B C 1
ATOM 3920 O O . GLU B 1 236 ? -9.125 -3.818 -8.062 1 98.31 236 GLU B O 1
ATOM 3925 N N . THR B 1 237 ? -7.125 -4.766 -8.328 1 98.06 237 THR B N 1
ATOM 3926 C CA . THR B 1 237 ? -7.605 -5.836 -9.188 1 98.06 237 THR B CA 1
ATOM 3927 C C . THR B 1 237 ? -8.625 -6.707 -8.461 1 98.06 237 THR B C 1
ATOM 3929 O O . THR B 1 237 ? -9.672 -7.047 -9.008 1 98.06 237 THR B O 1
ATOM 3932 N N . ALA B 1 238 ? -8.336 -7.039 -7.242 1 98.06 238 ALA B N 1
ATOM 3933 C CA . ALA B 1 238 ? -9.242 -7.844 -6.426 1 98.06 238 ALA B CA 1
ATOM 3934 C C . ALA B 1 238 ? -10.602 -7.164 -6.285 1 98.06 238 ALA B C 1
ATOM 3936 O O . ALA B 1 238 ? -11.641 -7.828 -6.305 1 98.06 238 ALA B O 1
ATOM 3937 N N . CYS B 1 239 ? -10.602 -5.871 -6.191 1 97.5 239 CYS B N 1
ATOM 3938 C CA . CYS B 1 239 ? -11.82 -5.117 -5.922 1 97.5 239 CYS B CA 1
ATOM 3939 C C . CYS B 1 239 ? -12.641 -4.934 -7.191 1 97.5 239 CYS B C 1
ATOM 3941 O O . CYS B 1 239 ? -13.867 -4.844 -7.137 1 97.5 239 CYS B O 1
ATOM 3943 N N . LYS B 1 240 ? -12 -4.973 -8.375 1 96.94 240 LYS B N 1
ATOM 3944 C CA . LYS B 1 240 ? -12.703 -4.496 -9.555 1 96.94 240 LYS B CA 1
ATOM 3945 C C . LYS B 1 240 ? -13.102 -5.652 -10.469 1 96.94 240 LYS B C 1
ATOM 3947 O O . LYS B 1 240 ? -14.148 -5.609 -11.109 1 96.94 240 LYS B O 1
ATOM 3952 N N . VAL B 1 241 ? -12.305 -6.648 -10.625 1 97.69 241 VAL B N 1
ATOM 3953 C CA . VAL B 1 241 ? -12.492 -7.711 -11.609 1 97.69 241 VAL B CA 1
ATOM 3954 C C . VAL B 1 241 ? -13.812 -8.43 -11.344 1 97.69 241 VAL B C 1
ATOM 3956 O O . VAL B 1 241 ? -14.07 -8.867 -10.219 1 97.69 241 VAL B O 1
ATOM 3959 N N . GLY B 1 242 ? -14.531 -8.562 -12.375 1 95.88 242 GLY B N 1
ATOM 3960 C CA . GLY B 1 242 ? -15.789 -9.289 -12.328 1 95.88 242 GLY B CA 1
ATOM 3961 C C . GLY B 1 242 ? -16.938 -8.469 -11.758 1 95.88 242 GLY B C 1
ATOM 3962 O O . GLY B 1 242 ? -18.062 -8.961 -11.648 1 95.88 242 GLY B O 1
ATOM 3963 N N . LYS B 1 243 ? -16.625 -7.25 -11.18 1 89.75 243 LYS B N 1
ATOM 3964 C CA . LYS B 1 243 ? -17.703 -6.395 -10.68 1 89.75 243 LYS B CA 1
ATOM 3965 C C . LYS B 1 243 ? -18.297 -5.543 -11.805 1 89.75 243 LYS B C 1
ATOM 3967 O O . LYS B 1 243 ? -17.578 -5.133 -12.719 1 89.75 243 LYS B O 1
ATOM 3972 N N . TYR B 1 244 ? -19.469 -5.875 -12.328 1 66.44 244 TYR B N 1
ATOM 3973 C CA . TYR B 1 244 ? -20.172 -5.121 -13.352 1 66.44 244 TYR B CA 1
ATOM 3974 C C . TYR B 1 244 ? -20.297 -3.652 -12.961 1 66.44 244 TYR B C 1
ATOM 3976 O O . TYR B 1 244 ? -20.625 -3.33 -11.82 1 66.44 244 TYR B O 1
ATOM 3984 N N . LYS B 1 245 ? -19.438 -2.787 -13.469 1 47.22 245 LYS B N 1
ATOM 3985 C CA . LYS B 1 245 ? -19.875 -1.396 -13.391 1 47.22 245 LYS B CA 1
ATOM 3986 C C . LYS B 1 245 ? -21.047 -1.128 -14.336 1 47.22 245 LYS B C 1
ATOM 3988 O O . LYS B 1 245 ? -21.125 -1.718 -15.414 1 47.22 245 LYS B O 1
#

Radius of gyration: 27.44 Å; Cα contacts (8 Å, |Δi|>4): 948; chains: 2; bounding box: 46×93×53 Å